Protein 1FT9 (pdb70)

Nearest PDB structures (foldseek):
  1ft9-assembly1_A  TM=1.005E+00  e=2.371E-43  Rhodospirillum rubrum
  4k8f-assembly2_D  TM=9.786E-01  e=1.065E-22  Rhodospirillum rubrum ATCC 11170
  2fmy-assembly2_D  TM=8.352E-01  e=1.315E-19  Carboxydothermus hydrogenoformans
  2hkx-assembly1_A  TM=5.919E-01  e=5.357E-17  Carboxydothermus hydrogenoformans
  2hkx-assembly1_B  TM=8.157E-01  e=9.994E-12  Carboxydothermus hydrogenoformans

Foldseek 3Di:
DDADDCVVQCVDPQNVCLLPPFAKDKAAAFDKPAAPVGPDKWKKAWQAFKKWKWDDDDVGTQTQDMHGHGAMDMRPPNIIIGTNHTIMMGTDHPVSNVVSCVSPVVSVVSVVNVVVSNVVSVVLVVLCVVCVPLLLLLLVVLLVQWDFDPPVVHTWIKDFAALVRSCVVSVHDSVNSVSSVVSCVVVVQKADDDGRIITGDPNPVSNVSD/DDADDVVVQCVDPQRVCLLVPFAKDKAAAQGWPEDLPPPDKWKKFWQAFKKWWWAADDHDIDTQDMHGHGAMDMRHPSTIIGTNHTTMMGIDHPVSNVVSCVSRVVCVVSVVNVVVSSVVSVVVVVVVVVLLVLLLLLLVLCVVAWDCDPVWIWFFAALCRSQVVSVHDSVSNVVSVVVCVVVPQWHDPDGRIITGDDSVVSVVSD

Structure (mmCIF, N/CA/C/O backbone):
data_1FT9
#
_entry.id   1FT9
#
_cell.length_a   92.253
_cell.length_b   92.253
_cell.length_c   143.723
_cell.angle_alpha   90.00
_cell.angle_beta   90.00
_cell.angle_gamma   90.00
#
_symmetry.space_group_name_H-M   'P 41 21 2'
#
loop_
_entity.id
_entity.type
_entity.pdbx_description
1 polymer 'CARBON MONOXIDE OXIDATION SYSTEM TRANSCRIPTION REGULATOR'
2 non-polymer 'PROTOPORPHYRIN IX CONTAINING FE'
3 water water
#
loop_
_atom_site.group_PDB
_atom_site.id
_atom_site.type_symbol
_atom_site.label_atom_id
_atom_site.label_alt_id
_atom_site.label_comp_id
_atom_site.label_asym_id
_atom_site.label_entity_id
_atom_site.label_seq_id
_atom_site.pdbx_PDB_ins_code
_atom_site.Cartn_x
_atom_site.Cartn_y
_atom_site.Cartn_z
_atom_site.occupancy
_atom_site.B_iso_or_equiv
_atom_site.auth_seq_id
_atom_site.auth_comp_id
_atom_site.auth_asym_id
_atom_site.auth_atom_id
_atom_site.pdbx_PDB_model_num
ATOM 1 N N . PRO A 1 2 ? 83.334 34.313 12.029 1.00 46.75 2 PRO A N 1
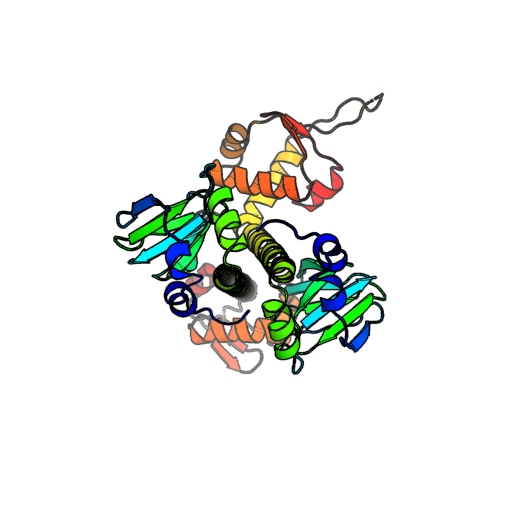ATOM 2 C CA . PRO A 1 2 ? 83.768 35.582 11.431 1.00 48.15 2 PRO A CA 1
ATOM 3 C C . PRO A 1 2 ? 83.029 35.833 10.123 1.00 49.39 2 PRO A C 1
ATOM 4 O O . PRO A 1 2 ? 82.595 34.892 9.460 1.00 45.80 2 PRO A O 1
ATOM 8 N N . PRO A 1 3 ? 82.884 37.108 9.731 1.00 51.81 3 PRO A N 1
ATOM 9 C CA . PRO A 1 3 ? 82.184 37.416 8.480 1.00 53.34 3 PRO A CA 1
ATOM 10 C C . PRO A 1 3 ? 83.121 37.047 7.346 1.00 55.93 3 PRO A C 1
ATOM 11 O O . PRO A 1 3 ? 84.291 36.745 7.588 1.00 55.48 3 PRO A O 1
ATOM 15 N N . ARG A 1 4 ? 82.625 37.039 6.114 1.00 59.31 4 ARG A N 1
ATOM 16 C CA . ARG A 1 4 ? 83.531 36.754 5.010 1.00 62.08 4 ARG A CA 1
ATOM 17 C C . ARG A 1 4 ? 84.105 38.109 4.653 1.00 59.99 4 ARG A C 1
ATOM 18 O O . ARG A 1 4 ? 83.520 39.147 4.983 1.00 61.92 4 ARG A O 1
ATOM 26 N N . PHE A 1 5 ? 85.258 38.117 4.009 1.00 54.72 5 PHE A N 1
ATOM 27 C CA . PHE A 1 5 ? 85.896 39.384 3.696 1.00 51.86 5 PHE A CA 1
ATOM 28 C C . PHE A 1 5 ? 85.931 39.674 2.209 1.00 50.10 5 PHE A C 1
ATOM 29 O O . PHE A 1 5 ? 86.250 38.799 1.405 1.00 50.52 5 PHE A O 1
ATOM 37 N N . ASN A 1 6 ? 85.593 40.907 1.852 1.00 49.73 6 ASN A N 1
ATOM 38 C CA . ASN A 1 6 ? 85.614 41.347 0.457 1.00 48.65 6 ASN A CA 1
ATOM 39 C C . ASN A 1 6 ? 86.758 42.345 0.387 1.00 45.70 6 ASN A C 1
ATOM 40 O O . ASN A 1 6 ? 86.586 43.525 0.698 1.00 42.61 6 ASN A O 1
ATOM 45 N N . ILE A 1 7 ? 87.928 41.863 -0.018 1.00 42.52 7 ILE A N 1
ATOM 46 C CA . ILE A 1 7 ? 89.117 42.708 -0.081 1.00 40.02 7 ILE A CA 1
ATOM 47 C C . ILE A 1 7 ? 89.051 43.956 -0.973 1.00 39.77 7 ILE A C 1
ATOM 48 O O . ILE A 1 7 ? 89.757 44.931 -0.711 1.00 41.75 7 ILE A O 1
ATOM 53 N N . ALA A 1 8 ? 88.215 43.953 -2.008 1.00 37.38 8 ALA A N 1
ATOM 54 C CA . ALA A 1 8 ? 88.134 45.133 -2.862 1.00 39.26 8 ALA A CA 1
ATOM 55 C C . ALA A 1 8 ? 87.725 46.338 -2.032 1.00 41.05 8 ALA A C 1
ATOM 56 O O . ALA A 1 8 ? 88.102 47.453 -2.356 1.00 43.88 8 ALA A O 1
ATOM 58 N N . ASN A 1 9 ? 86.958 46.118 -0.965 1.00 44.81 9 ASN A N 1
ATOM 59 C CA . ASN A 1 9 ? 86.519 47.215 -0.085 1.00 47.95 9 ASN A CA 1
ATOM 60 C C . ASN A 1 9 ? 87.705 47.994 0.440 1.00 48.86 9 ASN A C 1
ATOM 61 O O . ASN A 1 9 ? 87.661 49.217 0.536 1.00 49.88 9 ASN A O 1
ATOM 66 N N . VAL A 1 10 ? 88.761 47.279 0.806 1.00 46.07 10 VAL A N 1
ATOM 67 C CA . VAL A 1 10 ? 89.935 47.941 1.342 1.00 47.05 10 VAL A CA 1
ATOM 68 C C . VAL A 1 10 ? 90.842 48.481 0.237 1.00 46.03 10 VAL A C 1
ATOM 69 O O . VAL A 1 10 ? 91.365 49.582 0.354 1.00 45.44 10 VAL A O 1
ATOM 73 N N . LEU A 1 11 ? 91.026 47.712 -0.831 1.00 44.64 11 LEU A N 1
ATOM 74 C CA . LEU A 1 11 ? 91.889 48.145 -1.925 1.00 44.13 11 LEU A CA 1
ATOM 75 C C . LEU A 1 11 ? 91.353 49.386 -2.638 1.00 43.99 11 LEU A C 1
ATOM 76 O O . LEU A 1 11 ? 92.123 50.153 -3.195 1.00 46.00 11 LEU A O 1
ATOM 81 N N . LEU A 1 12 ? 90.039 49.585 -2.611 1.00 44.65 12 LEU A N 1
ATOM 82 C CA . LEU A 1 12 ? 89.424 50.736 -3.266 1.00 46.79 12 LEU A CA 1
ATOM 83 C C . LEU A 1 12 ? 89.321 51.924 -2.323 1.00 50.63 12 LEU A C 1
ATOM 84 O O . LEU A 1 12 ? 89.002 53.042 -2.750 1.00 52.67 12 LEU A O 1
ATOM 89 N N . SER A 1 13 ? 89.572 51.677 -1.038 1.00 51.68 13 SER A N 1
ATOM 90 C CA . SER A 1 13 ? 89.506 52.736 -0.039 1.00 51.87 13 SER A CA 1
ATOM 91 C C . SER A 1 13 ? 90.811 53.501 -0.071 1.00 52.75 13 SER A C 1
ATOM 92 O O . SER A 1 13 ? 91.878 52.925 -0.321 1.00 54.35 13 SER A O 1
ATOM 95 N N . PRO A 1 14 ? 90.749 54.818 0.168 1.00 53.71 14 PRO A N 1
ATOM 96 C CA . PRO A 1 14 ? 91.955 55.653 0.168 1.00 55.16 14 PRO A CA 1
ATOM 97 C C . PRO A 1 14 ? 93.018 55.097 1.133 1.00 57.03 14 PRO A C 1
ATOM 98 O O . PRO A 1 14 ? 94.216 55.133 0.841 1.00 53.30 14 PRO A O 1
ATOM 102 N N . ASP A 1 15 ? 92.556 54.568 2.269 1.00 58.85 15 ASP A N 1
ATOM 103 C CA . ASP A 1 15 ? 93.432 53.990 3.294 1.00 61.44 15 ASP A CA 1
ATOM 104 C C . ASP A 1 15 ? 94.100 52.661 2.905 1.00 60.13 15 ASP A C 1
ATOM 105 O O . ASP A 1 15 ? 95.289 52.464 3.164 1.00 58.61 15 ASP A O 1
ATOM 110 N N . GLY A 1 16 ? 93.336 51.753 2.295 1.00 57.33 16 GLY A N 1
ATOM 111 C CA . GLY A 1 16 ? 93.888 50.455 1.931 1.00 54.27 16 GLY A CA 1
ATOM 112 C C . GLY A 1 16 ? 94.536 50.364 0.565 1.00 52.82 16 GLY A C 1
ATOM 113 O O . GLY A 1 16 ? 95.334 49.466 0.303 1.00 51.23 16 GLY A O 1
ATOM 114 N N . GLU A 1 17 ? 94.176 51.304 -0.298 1.00 51.70 17 GLU A N 1
ATOM 115 C CA . GLU A 1 17 ? 94.668 51.404 -1.664 1.00 51.78 17 GLU A CA 1
ATOM 116 C C . GLU A 1 17 ? 96.129 50.998 -1.920 1.00 51.07 17 GLU A C 1
ATOM 117 O O . GLU A 1 17 ? 96.432 50.340 -2.919 1.00 50.90 17 GLU A O 1
ATOM 123 N N . THR A 1 18 ? 97.033 51.379 -1.027 1.00 48.46 18 THR A N 1
ATOM 124 C CA . THR A 1 18 ? 98.444 51.056 -1.216 1.00 51.10 18 THR A CA 1
ATOM 125 C C . THR A 1 18 ? 98.928 49.890 -0.384 1.00 51.03 18 THR A C 1
ATOM 126 O O . THR A 1 18 ? 100.108 49.533 -0.450 1.00 54.80 18 THR A O 1
ATOM 130 N N . PHE A 1 19 ? 98.034 49.292 0.392 1.00 48.65 19 PHE A N 1
ATOM 131 C CA . PHE A 1 19 ? 98.424 48.197 1.258 1.00 46.86 19 PHE A CA 1
ATOM 132 C C . PHE A 1 19 ? 99.563 47.319 0.723 1.00 49.51 19 PHE A C 1
ATOM 133 O O . PHE A 1 19 ? 100.583 47.144 1.397 1.00 50.45 19 PHE A O 1
ATOM 141 N N . PHE A 1 20 ? 99.401 46.778 -0.482 1.00 48.57 20 PHE A N 1
ATOM 142 C CA . PHE A 1 20 ? 100.412 45.887 -1.049 1.00 50.49 20 PHE A CA 1
ATOM 143 C C . PHE A 1 20 ? 101.599 46.527 -1.765 1.00 53.52 20 PHE A C 1
ATOM 144 O O . PHE A 1 20 ? 102.470 45.818 -2.283 1.00 51.39 20 PHE A O 1
ATOM 152 N N . ARG A 1 21 ? 101.650 47.855 -1.787 1.00 56.55 21 ARG A N 1
ATOM 153 C CA . ARG A 1 21 ? 102.764 48.535 -2.435 1.00 60.98 21 ARG A CA 1
ATOM 154 C C . ARG A 1 21 ? 104.047 47.986 -1.848 1.00 61.71 21 ARG A C 1
ATOM 155 O O . ARG A 1 21 ? 104.217 47.962 -0.628 1.00 61.94 21 ARG A O 1
ATOM 163 N N . GLY A 1 22 ? 104.938 47.523 -2.716 1.00 63.48 22 GLY A N 1
ATOM 164 C CA . GLY A 1 22 ? 106.200 46.987 -2.247 1.00 64.32 22 GLY A CA 1
ATOM 165 C C . GLY A 1 22 ? 106.244 45.479 -2.114 1.00 66.84 22 GLY A C 1
ATOM 166 O O . GLY A 1 22 ? 107.330 44.902 -2.030 1.00 68.85 22 GLY A O 1
ATOM 167 N N . PHE A 1 23 ? 105.088 44.826 -2.078 1.00 66.18 23 PHE A N 1
ATOM 168 C CA . PHE A 1 23 ? 105.081 43.371 -1.963 1.00 67.52 23 PHE A CA 1
ATOM 169 C C . PHE A 1 23 ? 105.713 42.752 -3.211 1.00 69.93 23 PHE A C 1
ATOM 170 O O . PHE A 1 23 ? 105.480 43.213 -4.329 1.00 70.57 23 PHE A O 1
ATOM 178 N N . ARG A 1 24 ? 106.528 41.719 -3.023 1.00 72.72 24 ARG A N 1
ATOM 179 C CA . ARG A 1 24 ? 107.148 41.061 -4.164 1.00 75.71 24 ARG A CA 1
ATOM 180 C C . ARG A 1 24 ? 106.043 40.268 -4.829 1.00 76.79 24 ARG A C 1
ATOM 181 O O . ARG A 1 24 ? 104.990 40.055 -4.239 1.00 77.50 24 ARG A O 1
ATOM 189 N N . SER A 1 25 ? 106.278 39.832 -6.057 1.00 77.73 25 SER A N 1
ATOM 190 C CA . SER A 1 25 ? 105.295 39.039 -6.772 1.00 78.82 25 SER A CA 1
ATOM 191 C C . SER A 1 25 ? 105.914 37.663 -7.011 1.00 80.04 25 SER A C 1
ATOM 192 O O . SER A 1 25 ? 107.135 37.539 -7.091 1.00 81.55 25 SER A O 1
ATOM 195 N N . LYS A 1 26 ? 105.085 36.628 -7.102 1.00 80.32 26 LYS A N 1
ATOM 196 C CA . LYS A 1 26 ? 105.590 35.274 -7.317 1.00 81.29 26 LYS A CA 1
ATOM 197 C C . LYS A 1 26 ? 104.578 34.434 -8.075 1.00 81.75 26 LYS A C 1
ATOM 198 O O . LYS A 1 26 ? 103.371 34.639 -7.958 1.00 82.52 26 LYS A O 1
ATOM 204 N N . ILE A 1 27 ? 105.078 33.483 -8.853 1.00 81.76 27 ILE A N 1
ATOM 205 C CA . ILE A 1 27 ? 104.216 32.624 -9.647 1.00 81.12 27 ILE A CA 1
ATOM 206 C C . ILE A 1 27 ? 104.453 31.154 -9.334 1.00 81.18 27 ILE A C 1
ATOM 207 O O . ILE A 1 27 ? 105.591 30.719 -9.184 1.00 82.36 27 ILE A O 1
ATOM 212 N N . HIS A 1 28 ? 103.370 30.394 -9.229 1.00 81.33 28 HIS A N 1
ATOM 213 C CA . HIS A 1 28 ? 103.462 28.970 -8.938 1.00 83.38 28 HIS A CA 1
ATOM 214 C C . HIS A 1 28 ? 102.823 28.144 -10.056 1.00 85.29 28 HIS A C 1
ATOM 215 O O . HIS A 1 28 ? 101.627 28.282 -10.350 1.00 84.94 28 HIS A O 1
ATOM 222 N N . ALA A 1 29 ? 103.633 27.289 -10.677 1.00 86.46 29 ALA A N 1
ATOM 223 C CA . ALA A 1 29 ? 103.171 26.430 -11.760 1.00 86.31 29 ALA A CA 1
ATOM 224 C C . ALA A 1 29 ? 102.147 25.441 -11.228 1.00 85.95 29 ALA A C 1
ATOM 225 O O . ALA A 1 29 ? 102.116 25.149 -10.034 1.00 84.97 29 ALA A O 1
ATOM 227 N N . LYS A 1 30 ? 101.311 24.925 -12.120 1.00 85.51 30 LYS A N 1
ATOM 228 C CA . LYS A 1 30 ? 100.287 23.966 -11.731 1.00 85.99 30 LYS A CA 1
ATOM 229 C C . LYS A 1 30 ? 100.899 22.727 -11.066 1.00 87.10 30 LYS A C 1
ATOM 230 O O . LYS A 1 30 ? 102.008 22.305 -11.406 1.00 88.12 30 LYS A O 1
ATOM 236 N N . GLY A 1 31 ? 100.178 22.160 -10.104 1.00 87.24 31 GLY A N 1
ATOM 237 C CA . GLY A 1 31 ? 100.651 20.971 -9.416 1.00 86.85 31 GLY A CA 1
ATOM 238 C C . GLY A 1 31 ? 101.830 21.144 -8.475 1.00 87.50 31 GLY A C 1
ATOM 239 O O . GLY A 1 31 ? 102.239 20.181 -7.824 1.00 87.31 31 GLY A O 1
ATOM 240 N N . SER A 1 32 ? 102.376 22.355 -8.388 1.00 87.73 32 SER A N 1
ATOM 241 C CA . SER A 1 32 ? 103.522 22.615 -7.515 1.00 88.64 32 SER A CA 1
ATOM 242 C C . SER A 1 32 ? 103.112 22.897 -6.077 1.00 89.37 32 SER A C 1
ATOM 243 O O . SER A 1 32 ? 102.112 23.570 -5.830 1.00 89.74 32 SER A O 1
ATOM 246 N N . LEU A 1 33 ? 103.892 22.379 -5.131 1.00 90.48 33 LEU A N 1
ATOM 247 C CA . LEU A 1 33 ? 103.609 22.581 -3.715 1.00 91.05 33 LEU A CA 1
ATOM 248 C C . LEU A 1 33 ? 104.072 23.964 -3.289 1.00 90.98 33 LEU A C 1
ATOM 249 O O . LEU A 1 33 ? 105.262 24.274 -3.355 1.00 91.35 33 LEU A O 1
ATOM 254 N N . VAL A 1 34 ? 103.125 24.793 -2.859 1.00 89.50 34 VAL A N 1
ATOM 255 C CA . VAL A 1 34 ? 103.434 26.146 -2.417 1.00 88.21 34 VAL A CA 1
ATOM 256 C C . VAL A 1 34 ? 104.156 26.108 -1.077 1.00 88.40 34 VAL A C 1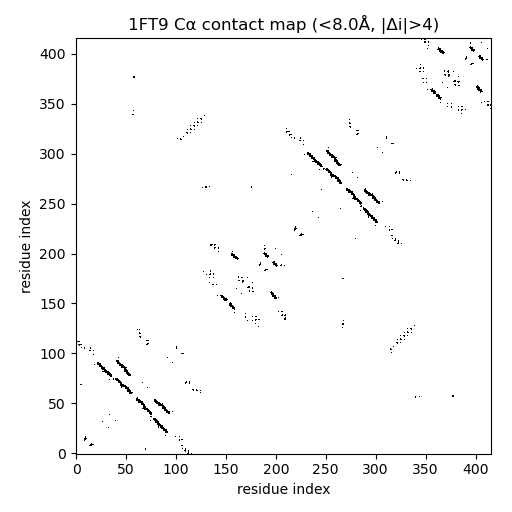
ATOM 257 O O . VAL A 1 34 ? 105.016 26.946 -0.798 1.00 87.09 34 VAL A O 1
ATOM 261 N N . CYS A 1 35 ? 103.797 25.130 -0.254 1.00 88.52 35 CYS A N 1
ATOM 262 C CA . CYS A 1 35 ? 104.415 24.956 1.050 1.00 91.96 35 CYS A CA 1
ATOM 263 C C . CYS A 1 35 ? 103.899 23.684 1.703 1.00 96.02 35 CYS A C 1
ATOM 264 O O . CYS A 1 35 ? 102.806 23.211 1.390 1.00 94.63 35 CYS A O 1
ATOM 267 N N . THR A 1 36 ? 104.703 23.129 2.606 1.00 102.22 36 THR A N 1
ATOM 268 C CA . THR A 1 36 ? 104.345 21.910 3.330 1.00 107.50 36 THR A CA 1
ATOM 269 C C . THR A 1 36 ? 104.999 21.907 4.717 1.00 110.47 36 THR A C 1
ATOM 270 O O . THR A 1 36 ? 105.768 22.813 5.051 1.00 111.17 36 THR A O 1
ATOM 274 N N . GLY A 1 37 ? 104.686 20.895 5.524 1.00 113.21 37 GLY A N 1
ATOM 275 C CA . GLY A 1 37 ? 105.273 20.801 6.851 1.00 115.40 37 GLY A CA 1
ATOM 276 C C . GLY A 1 37 ? 106.789 20.800 6.760 1.00 117.32 37 GLY A C 1
ATOM 277 O O . GLY A 1 37 ? 107.347 20.848 5.660 1.00 117.93 37 GLY A O 1
ATOM 278 N N . GLU A 1 38 ? 107.465 20.736 7.905 1.00 118.48 38 GLU A N 1
ATOM 279 C CA . GLU A 1 38 ? 108.929 20.751 7.927 1.00 119.12 38 GLU A CA 1
ATOM 280 C C . GLU A 1 38 ? 109.396 21.933 7.082 1.00 119.68 38 GLU A C 1
ATOM 281 O O . GLU A 1 38 ? 110.573 22.041 6.726 1.00 119.66 38 GLU A O 1
ATOM 287 N N . GLY A 1 39 ? 108.453 22.814 6.761 1.00 119.78 39 GLY A N 1
ATOM 288 C CA . GLY A 1 39 ? 108.757 23.974 5.953 1.00 120.03 39 GLY A CA 1
ATOM 289 C C . GLY A 1 39 ? 109.776 24.882 6.602 1.00 120.23 39 GLY A C 1
ATOM 290 O O . GLY A 1 39 ? 109.600 25.336 7.736 1.00 119.98 39 GLY A O 1
ATOM 291 N N . ASP A 1 40 ? 110.859 25.136 5.880 1.00 120.01 40 ASP A N 1
ATOM 292 C CA . ASP A 1 40 ? 111.912 26.007 6.373 1.00 119.38 40 ASP A CA 1
ATOM 293 C C . ASP A 1 40 ? 111.618 27.443 5.935 1.00 117.45 40 ASP A C 1
ATOM 294 O O . ASP A 1 40 ? 112.363 28.372 6.261 1.00 118.50 40 ASP A O 1
ATOM 299 N N . GLU A 1 41 ? 110.518 27.614 5.205 1.00 113.54 41 GLU A N 1
ATOM 300 C CA . GLU A 1 41 ? 110.108 28.926 4.713 1.00 109.06 41 GLU A CA 1
ATOM 301 C C . GLU A 1 41 ? 109.049 29.522 5.630 1.00 104.21 41 GLU A C 1
ATOM 302 O O . GLU A 1 41 ? 108.539 28.848 6.526 1.00 105.57 41 GLU A O 1
ATOM 308 N N . ASN A 1 42 ? 108.716 30.787 5.399 1.00 96.73 42 ASN A N 1
ATOM 309 C CA . ASN A 1 42 ? 107.696 31.462 6.192 1.00 89.59 42 ASN A CA 1
ATOM 310 C C . ASN A 1 42 ? 107.401 32.854 5.653 1.00 84.27 42 ASN A C 1
ATOM 311 O O . ASN A 1 42 ? 108.227 33.456 4.964 1.00 84.05 42 ASN A O 1
ATOM 316 N N . GLY A 1 43 ? 106.213 33.354 5.968 1.00 77.12 43 GLY A N 1
ATOM 317 C CA . GLY A 1 43 ? 105.813 34.665 5.498 1.00 70.78 43 GLY A CA 1
ATOM 318 C C . GLY A 1 43 ? 104.324 34.703 5.214 1.00 66.40 43 GLY A C 1
ATOM 319 O O . GLY A 1 43 ? 103.586 33.787 5.578 1.00 64.67 43 GLY A O 1
ATOM 320 N N . VAL A 1 44 ? 103.882 35.759 4.547 1.00 61.54 44 VAL A N 1
ATOM 321 C CA . VAL A 1 44 ? 102.475 35.914 4.233 1.00 58.34 44 VAL A CA 1
ATOM 322 C C . VAL A 1 44 ? 102.273 36.248 2.761 1.00 56.02 44 VAL A C 1
ATOM 323 O O . VAL A 1 44 ? 103.111 36.895 2.142 1.00 57.35 44 VAL A O 1
ATOM 327 N N . PHE A 1 45 ? 101.167 35.793 2.189 1.00 54.15 45 PHE A N 1
ATOM 328 C CA . PHE A 1 45 ? 100.906 36.087 0.788 1.00 53.96 45 PHE A CA 1
ATOM 329 C C . PHE A 1 45 ? 99.431 36.268 0.492 1.00 55.04 45 PHE A C 1
ATOM 330 O O . PHE A 1 45 ? 98.563 35.908 1.293 1.00 57.01 45 PHE A O 1
ATOM 338 N N . VAL A 1 46 ? 99.158 36.837 -0.671 1.00 52.19 46 VAL A N 1
ATOM 339 C CA . VAL A 1 46 ? 97.794 37.063 -1.108 1.00 51.75 46 VAL A CA 1
ATOM 340 C C . VAL A 1 46 ? 97.685 36.604 -2.550 1.00 51.28 46 VAL A C 1
ATOM 341 O O . VAL A 1 46 ? 98.503 36.971 -3.397 1.00 51.95 46 VAL A O 1
ATOM 345 N N . VAL A 1 47 ? 96.683 35.782 -2.823 1.00 48.58 47 VAL A N 1
ATOM 346 C CA . VAL A 1 47 ? 96.480 35.285 -4.170 1.00 46.77 47 VAL A CA 1
ATOM 347 C C . VAL A 1 47 ? 95.983 36.392 -5.095 1.00 45.28 47 VAL A C 1
ATOM 348 O O . VAL A 1 47 ? 95.027 37.096 -4.771 1.00 43.63 47 VAL A O 1
ATOM 352 N N . VAL A 1 48 ? 96.647 36.544 -6.238 1.00 44.80 48 VAL A N 1
ATOM 353 C CA . VAL A 1 48 ? 96.267 37.542 -7.222 1.00 46.49 48 VAL A CA 1
ATOM 354 C C . VAL A 1 48 ? 95.222 36.902 -8.129 1.00 49.69 48 VAL A C 1
ATOM 355 O O . VAL A 1 48 ? 94.110 37.411 -8.294 1.00 47.79 48 VAL A O 1
ATOM 359 N N . ASP A 1 49 ? 95.589 35.777 -8.721 1.00 52.92 49 ASP A N 1
ATOM 360 C CA . ASP A 1 49 ? 94.669 35.024 -9.554 1.00 56.37 49 ASP A CA 1
ATOM 361 C C . ASP A 1 49 ? 95.166 33.593 -9.484 1.00 57.64 49 ASP A C 1
ATOM 362 O O . ASP A 1 49 ? 96.313 33.347 -9.097 1.00 56.35 49 ASP A O 1
ATOM 367 N N . GLY A 1 50 ? 94.303 32.647 -9.834 1.00 58.98 50 GLY A N 1
ATOM 368 C CA . GLY A 1 50 ? 94.700 31.257 -9.774 1.00 55.97 50 GLY A CA 1
ATOM 369 C C . GLY A 1 50 ? 93.885 30.547 -8.716 1.00 55.78 50 GLY A C 1
ATOM 370 O O . GLY A 1 50 ? 92.786 30.985 -8.370 1.00 59.16 50 GLY A O 1
ATOM 371 N N . ARG A 1 51 ? 94.429 29.463 -8.181 1.00 53.14 51 ARG A N 1
ATOM 372 C CA . ARG A 1 51 ? 93.730 28.673 -7.185 1.00 52.45 51 ARG A CA 1
ATOM 373 C C . ARG A 1 51 ? 94.712 27.763 -6.466 1.00 53.12 51 ARG A C 1
ATOM 374 O O . ARG A 1 51 ? 95.562 27.140 -7.092 1.00 52.95 51 ARG A O 1
ATOM 382 N N . LEU A 1 52 ? 94.607 27.709 -5.145 1.00 55.10 52 LEU A N 1
ATOM 383 C CA . LEU A 1 52 ? 95.484 26.857 -4.356 1.00 57.24 52 LEU A CA 1
ATOM 384 C C . LEU A 1 52 ? 94.605 26.016 -3.448 1.00 58.11 52 LEU A C 1
ATOM 385 O O . LEU A 1 52 ? 93.534 26.457 -3.018 1.00 55.32 52 LEU A O 1
ATOM 390 N N . ARG A 1 53 ? 95.055 24.803 -3.165 1.00 60.43 53 ARG A N 1
ATOM 391 C CA . ARG A 1 53 ? 94.307 23.921 -2.290 1.00 65.85 53 ARG A CA 1
ATOM 392 C C . ARG A 1 53 ? 95.063 23.800 -0.976 1.00 67.58 53 ARG A C 1
ATOM 393 O O . ARG A 1 53 ? 96.291 23.674 -0.967 1.00 68.12 53 ARG A O 1
ATOM 401 N N . VAL A 1 54 ? 94.331 23.868 0.129 1.00 67.78 54 VAL A N 1
ATOM 402 C CA . VAL A 1 54 ? 94.933 23.745 1.447 1.00 71.93 54 VAL A CA 1
ATOM 403 C C . VAL A 1 54 ? 94.443 22.425 2.018 1.00 74.95 54 VAL A C 1
ATOM 404 O O . VAL A 1 54 ? 93.237 22.153 2.025 1.00 75.19 54 VAL A O 1
ATOM 408 N N . TYR A 1 55 ? 95.364 21.598 2.501 1.00 78.17 55 TYR A N 1
ATOM 409 C CA . TYR A 1 55 ? 94.944 20.318 3.039 1.00 83.44 55 TYR A CA 1
ATOM 410 C C . TYR A 1 55 ? 95.923 19.647 3.988 1.00 86.10 55 TYR A C 1
ATOM 411 O O . TYR A 1 55 ? 96.982 20.185 4.334 1.00 83.80 55 TYR A O 1
ATOM 420 N N . LEU A 1 56 ? 95.517 18.453 4.401 1.00 90.42 56 LEU A N 1
ATOM 421 C CA . LEU A 1 56 ? 96.266 17.584 5.291 1.00 94.11 56 LEU A CA 1
ATOM 422 C C . LEU A 1 56 ? 96.048 16.200 4.683 1.00 97.57 56 LEU A C 1
ATOM 423 O O . LEU A 1 56 ? 95.125 16.012 3.886 1.00 98.17 56 LEU A O 1
ATOM 428 N N . VAL A 1 57 ? 96.888 15.233 5.035 1.00 100.86 57 VAL A N 1
ATOM 429 C CA . VAL A 1 57 ? 96.724 13.891 4.493 1.00 102.60 57 VAL A CA 1
ATOM 430 C C . VAL A 1 57 ? 96.836 12.843 5.589 1.00 104.72 57 VAL A C 1
ATOM 431 O O . VAL A 1 57 ? 97.463 13.078 6.620 1.00 104.76 57 VAL A O 1
ATOM 435 N N . GLY A 1 58 ? 96.212 11.691 5.360 1.00 107.81 58 GLY A N 1
ATOM 436 C CA . GLY A 1 58 ? 96.251 10.614 6.330 1.00 111.40 58 GLY A CA 1
ATOM 437 C C . GLY A 1 58 ? 95.133 9.609 6.130 1.00 114.29 58 GLY A C 1
ATOM 438 O O . GLY A 1 58 ? 94.041 9.966 5.685 1.00 114.13 58 GLY A O 1
ATOM 439 N N . GLU A 1 59 ? 95.409 8.348 6.459 1.00 117.35 59 GLU A N 1
ATOM 440 C CA . GLU A 1 59 ? 94.428 7.270 6.328 1.00 120.65 59 GLU A CA 1
ATOM 441 C C . GLU A 1 59 ? 94.180 6.897 4.865 1.00 121.61 59 GLU A C 1
ATOM 442 O O . GLU A 1 59 ? 93.040 6.622 4.478 1.00 121.17 59 GLU A O 1
ATOM 448 N N . GLU A 1 60 ? 95.243 6.890 4.059 1.00 122.65 60 GLU A N 1
ATOM 449 C CA . GLU A 1 60 ? 95.130 6.555 2.637 1.00 123.77 60 GLU A CA 1
ATOM 450 C C . GLU A 1 60 ? 94.313 7.622 1.895 1.00 122.74 60 GLU A C 1
ATOM 451 O O . GLU A 1 60 ? 94.200 7.600 0.668 1.00 124.08 60 GLU A O 1
ATOM 457 N N . ARG A 1 61 ? 93.769 8.570 2.650 1.00 120.73 61 ARG A N 1
ATOM 458 C CA . ARG A 1 61 ? 92.939 9.629 2.090 1.00 118.07 61 ARG A CA 1
ATOM 459 C C . ARG A 1 61 ? 93.469 11.038 2.349 1.00 115.49 61 ARG A C 1
ATOM 460 O O . ARG A 1 61 ? 94.075 11.305 3.386 1.00 115.31 61 ARG A O 1
ATOM 468 N N . GLU A 1 62 ? 93.241 11.935 1.393 1.00 112.15 62 GLU A N 1
ATOM 469 C CA . GLU A 1 62 ? 93.665 13.323 1.533 1.00 108.72 62 GLU A CA 1
ATOM 470 C C . GLU A 1 62 ? 92.450 14.167 1.902 1.00 105.71 62 GLU A C 1
ATOM 471 O O . GLU A 1 62 ? 91.410 14.101 1.241 1.00 104.89 62 GLU A O 1
ATOM 477 N N . ILE A 1 63 ? 92.581 14.950 2.968 1.00 102.39 63 ILE A N 1
ATOM 478 C CA . ILE A 1 63 ? 91.493 15.807 3.419 1.00 97.52 63 ILE A CA 1
ATOM 479 C C . ILE A 1 63 ? 91.669 17.228 2.911 1.00 94.21 63 ILE A C 1
ATOM 480 O O . ILE A 1 63 ? 92.524 17.978 3.393 1.00 92.92 63 ILE A O 1
ATOM 485 N N . SER A 1 64 ? 90.860 17.581 1.918 1.00 90.12 64 SER A N 1
ATOM 486 C CA . SER A 1 64 ? 90.895 18.915 1.335 1.00 85.54 64 SER A CA 1
ATOM 487 C C . SER A 1 64 ? 90.159 19.834 2.301 1.00 81.76 64 SER A C 1
ATOM 488 O O . SER A 1 64 ? 88.966 19.651 2.556 1.00 83.04 64 SER A O 1
ATOM 491 N N . LEU A 1 65 ? 90.868 20.816 2.846 1.00 74.65 65 LEU A N 1
ATOM 492 C CA . LEU A 1 65 ? 90.251 21.730 3.792 1.00 66.43 65 LEU A CA 1
ATOM 493 C C . LEU A 1 65 ? 89.482 22.831 3.083 1.00 61.95 65 LEU A C 1
ATOM 494 O O . LEU A 1 65 ? 88.273 22.966 3.270 1.00 60.18 65 LEU A O 1
ATOM 499 N N . PHE A 1 66 ? 90.182 23.615 2.268 1.00 58.44 66 PHE A N 1
ATOM 500 C CA . PHE A 1 66 ? 89.554 24.704 1.521 1.00 54.22 66 PHE A CA 1
ATOM 501 C C . PHE A 1 66 ? 90.475 25.157 0.405 1.00 52.55 66 PHE A C 1
ATOM 502 O O . PHE A 1 66 ? 91.568 24.617 0.231 1.00 51.60 66 PHE A O 1
ATOM 510 N N . TYR A 1 67 ? 90.028 26.149 -0.355 1.00 53.96 67 TYR A N 1
ATOM 511 C CA . TYR A 1 67 ? 90.831 26.667 -1.453 1.00 54.27 67 TYR A CA 1
ATOM 512 C C . TYR A 1 67 ? 91.117 28.150 -1.275 1.00 53.75 67 TYR A C 1
ATOM 513 O O . TYR A 1 67 ? 90.438 28.845 -0.517 1.00 53.06 67 TYR A O 1
ATOM 522 N N . LEU A 1 68 ? 92.139 28.616 -1.980 1.00 51.52 68 LEU A N 1
ATOM 523 C CA . LEU A 1 68 ? 92.568 29.998 -1.924 1.00 47.94 68 LEU A CA 1
ATOM 524 C C . LEU A 1 68 ? 92.499 30.589 -3.333 1.00 49.75 68 LEU A C 1
ATOM 525 O O . LEU A 1 68 ? 93.182 30.128 -4.247 1.00 50.45 68 LEU A O 1
ATOM 530 N N . THR A 1 69 ? 91.654 31.591 -3.525 1.00 48.48 69 THR A N 1
ATOM 531 C CA . THR A 1 69 ? 91.565 32.228 -4.831 1.00 48.38 69 THR A CA 1
ATOM 532 C C . THR A 1 69 ? 91.744 33.749 -4.711 1.00 49.56 69 THR A C 1
ATOM 533 O O . THR A 1 69 ? 91.868 34.286 -3.609 1.00 48.95 69 THR A O 1
ATOM 537 N N . SER A 1 70 ? 91.773 34.430 -5.850 1.00 48.87 70 SER A N 1
ATOM 538 C CA . SER A 1 70 ? 91.960 35.871 -5.897 1.00 50.22 70 SER A CA 1
ATOM 539 C C . SER A 1 70 ? 91.424 36.581 -4.653 1.00 49.29 70 SER A C 1
ATOM 540 O O . SER A 1 70 ? 90.250 36.457 -4.325 1.00 48.64 70 SER A O 1
ATOM 543 N N . GLY A 1 71 ? 92.294 37.311 -3.959 1.00 45.87 71 GLY A N 1
ATOM 544 C CA . GLY A 1 71 ? 91.869 38.043 -2.782 1.00 44.88 71 GLY A CA 1
ATOM 545 C C . GLY A 1 71 ? 92.132 37.382 -1.442 1.00 46.94 71 GLY A C 1
ATOM 546 O O . GLY A 1 71 ? 92.215 38.057 -0.419 1.00 49.71 71 GLY A O 1
ATOM 547 N N . ASP A 1 72 ? 92.251 36.062 -1.433 1.00 46.98 72 ASP A N 1
ATOM 548 C CA . ASP A 1 72 ? 92.498 35.336 -0.190 1.00 47.21 72 ASP A CA 1
ATOM 549 C C . ASP A 1 72 ? 93.941 35.523 0.299 1.00 47.69 72 ASP A C 1
ATOM 550 O O . ASP A 1 72 ? 94.873 35.631 -0.504 1.00 47.49 72 ASP A O 1
ATOM 555 N N . MET A 1 73 ? 94.112 35.566 1.619 1.00 47.15 73 MET A N 1
ATOM 556 C CA . MET A 1 73 ? 95.428 35.715 2.231 1.00 48.31 73 MET A CA 1
ATOM 557 C C . MET A 1 73 ? 95.695 34.449 3.032 1.00 46.46 73 MET A C 1
ATOM 558 O O . MET A 1 73 ? 94.761 33.821 3.529 1.00 44.38 73 MET A O 1
ATOM 563 N N . PHE A 1 74 ? 96.967 34.077 3.139 1.00 45.95 74 PHE A N 1
ATOM 564 C CA . PHE A 1 74 ? 97.383 32.906 3.904 1.00 47.08 74 PHE A CA 1
ATOM 565 C C . PHE A 1 74 ? 98.875 33.043 4.213 1.00 51.53 74 PHE A C 1
ATOM 566 O O . PHE A 1 74 ? 99.581 33.872 3.614 1.00 54.32 74 PHE A O 1
ATOM 574 N N . CYS A 1 75 ? 99.348 32.222 5.143 1.00 50.55 75 CYS A N 1
ATOM 575 C CA . CYS A 1 75 ? 100.740 32.255 5.554 1.00 53.78 75 CYS A CA 1
ATOM 576 C C . CYS A 1 75 ? 101.484 30.996 5.102 1.00 58.07 75 CYS A C 1
ATOM 577 O O . CYS A 1 75 ? 100.901 30.090 4.498 1.00 56.73 75 CYS A O 1
ATOM 580 N N . MET A 1 76 ? 102.773 30.947 5.433 1.00 61.76 76 MET A N 1
ATOM 581 C CA . MET A 1 76 ? 103.639 29.823 5.087 1.00 63.61 76 MET A CA 1
ATOM 582 C C . MET A 1 76 ? 103.949 28.962 6.305 1.00 63.89 76 MET A C 1
ATOM 583 O O . MET A 1 76 ? 104.834 28.113 6.242 1.00 65.02 76 MET A O 1
ATOM 588 N N . HIS A 1 77 ? 103.224 29.168 7.406 1.00 62.37 77 HIS A N 1
ATOM 589 C CA . HIS A 1 77 ? 103.500 28.419 8.635 1.00 60.87 77 HIS A CA 1
ATOM 590 C C . HIS A 1 77 ? 102.306 27.768 9.316 1.00 61.30 77 HIS A C 1
ATOM 591 O O . HIS A 1 77 ? 102.378 27.453 10.501 1.00 62.44 77 HIS A O 1
ATOM 598 N N . SER A 1 78 ? 101.219 27.556 8.587 1.00 61.90 78 SER A N 1
ATOM 599 C CA . SER A 1 78 ? 100.027 26.965 9.184 1.00 64.23 78 SER A CA 1
ATOM 600 C C . SER A 1 78 ? 100.118 25.472 9.494 1.00 66.62 78 SER A C 1
ATOM 601 O O . SER A 1 78 ? 99.239 24.925 10.162 1.00 68.80 78 SER A O 1
ATOM 604 N N . GLY A 1 79 ? 101.167 24.808 9.019 1.00 68.26 79 GLY A N 1
ATOM 605 C CA . GLY A 1 79 ? 101.275 23.377 9.245 1.00 68.52 79 GLY A CA 1
ATOM 606 C C . GLY A 1 79 ? 100.377 22.666 8.238 1.00 71.25 79 GLY A C 1
ATOM 607 O O . GLY A 1 79 ? 100.176 21.447 8.287 1.00 70.67 79 GLY A O 1
ATOM 608 N N . CYS A 1 80 ? 99.818 23.449 7.321 1.00 71.09 80 CYS A N 1
ATOM 609 C CA . CYS A 1 80 ? 98.953 22.917 6.283 1.00 70.68 80 CYS A CA 1
ATOM 610 C C . CYS A 1 80 ? 99.725 22.810 4.976 1.00 72.83 80 CYS A C 1
ATOM 611 O O . CYS A 1 80 ? 100.757 23.460 4.788 1.00 73.20 80 CYS A O 1
ATOM 614 N N . LEU A 1 81 ? 99.222 21.979 4.073 1.00 74.34 81 LEU A N 1
ATOM 615 C CA . LEU A 1 81 ? 99.853 21.808 2.778 1.00 73.86 81 LEU A CA 1
ATOM 616 C C . LEU A 1 81 ? 99.117 22.740 1.825 1.00 73.86 81 LEU A C 1
ATOM 617 O O . LEU A 1 81 ? 97.908 22.947 1.959 1.00 72.66 81 LEU A O 1
ATOM 622 N N . VAL A 1 82 ? 99.853 23.318 0.882 1.00 72.67 82 VAL A N 1
ATOM 623 C CA . VAL A 1 82 ? 99.281 24.237 -0.090 1.00 70.93 82 VAL A CA 1
ATOM 624 C C . VAL A 1 82 ? 99.848 23.924 -1.468 1.00 74.15 82 VAL A C 1
ATOM 625 O O . VAL A 1 82 ? 101.065 23.924 -1.669 1.00 72.95 82 VAL A O 1
ATOM 629 N N . GLU A 1 83 ? 98.964 23.655 -2.420 1.00 75.25 83 GLU A N 1
ATOM 630 C CA . GLU A 1 83 ? 99.396 23.333 -3.769 1.00 76.81 83 GLU A CA 1
ATOM 631 C C . GLU A 1 83 ? 98.583 24.124 -4.768 1.00 75.23 83 GLU A C 1
ATOM 632 O O . GLU A 1 83 ? 97.423 24.448 -4.523 1.00 75.59 83 GLU A O 1
ATOM 638 N N . ALA A 1 84 ? 99.201 24.437 -5.896 1.00 73.28 84 ALA A N 1
ATOM 639 C CA . ALA A 1 84 ? 98.518 25.185 -6.927 1.00 73.01 84 ALA A CA 1
ATOM 640 C C . ALA A 1 84 ? 97.809 24.212 -7.863 1.00 74.13 84 ALA A C 1
ATOM 641 O O . ALA A 1 84 ? 98.427 23.300 -8.408 1.00 73.88 84 ALA A O 1
ATOM 643 N N . THR A 1 85 ? 96.502 24.387 -8.025 1.00 74.35 85 THR A N 1
ATOM 644 C CA . THR A 1 85 ? 95.741 23.535 -8.922 1.00 75.64 85 THR A CA 1
ATOM 645 C C . THR A 1 85 ? 95.640 24.319 -10.221 1.00 77.23 85 THR A C 1
ATOM 646 O O . THR A 1 85 ? 94.848 24.002 -11.110 1.00 79.19 85 THR A O 1
ATOM 650 N N . GLU A 1 86 ? 96.472 25.350 -10.312 1.00 77.01 86 GLU A N 1
ATOM 651 C CA . GLU A 1 86 ? 96.518 26.230 -11.470 1.00 74.45 86 GLU A CA 1
ATOM 652 C C . GLU A 1 86 ? 97.775 27.065 -11.395 1.00 73.14 86 GLU A C 1
ATOM 653 O O . GLU A 1 86 ? 98.517 27.018 -10.416 1.00 71.71 86 GLU A O 1
ATOM 659 N N . ARG A 1 87 ? 98.000 27.838 -12.445 1.00 72.17 87 ARG A N 1
ATOM 660 C CA . ARG A 1 87 ? 99.121 28.749 -12.474 1.00 73.13 87 ARG A CA 1
ATOM 661 C C . ARG A 1 87 ? 98.552 29.904 -11.652 1.00 71.76 87 ARG A C 1
ATOM 662 O O . ARG A 1 87 ? 97.592 30.554 -12.069 1.00 72.55 87 ARG A O 1
ATOM 670 N N . THR A 1 88 ? 99.099 30.148 -10.470 1.00 69.64 88 THR A N 1
ATOM 671 C CA . THR A 1 88 ? 98.561 31.236 -9.665 1.00 67.07 88 THR A CA 1
ATOM 672 C C . THR A 1 88 ? 99.649 32.228 -9.270 1.00 65.79 88 THR A C 1
ATOM 673 O O . THR A 1 88 ? 100.791 31.848 -9.003 1.00 63.22 88 THR A O 1
ATOM 677 N N . GLU A 1 89 ? 99.287 33.508 -9.262 1.00 64.31 89 GLU A N 1
ATOM 678 C CA . GLU A 1 89 ? 100.216 34.564 -8.892 1.00 63.61 89 GLU A CA 1
ATOM 679 C C . GLU A 1 89 ? 99.844 35.074 -7.501 1.00 63.11 89 GLU A C 1
ATOM 680 O O . GLU A 1 89 ? 98.660 35.205 -7.178 1.00 63.86 89 GLU A O 1
ATOM 686 N N . VAL A 1 90 ? 100.850 35.357 -6.678 1.00 60.20 90 VAL A N 1
ATOM 687 C CA . VAL A 1 90 ? 100.605 35.849 -5.327 1.00 56.84 90 VAL A CA 1
ATOM 688 C C . VAL A 1 90 ? 101.585 36.952 -4.973 1.00 57.26 90 VAL A C 1
ATOM 689 O O . VAL A 1 90 ? 102.727 36.944 -5.428 1.00 57.97 90 VAL A O 1
ATOM 693 N N . ARG A 1 91 ? 101.128 37.915 -4.183 1.00 57.16 91 ARG A N 1
ATOM 694 C CA . ARG A 1 91 ? 102.001 38.980 -3.712 1.00 58.10 91 ARG A CA 1
ATOM 695 C C . ARG A 1 91 ? 102.562 38.377 -2.427 1.00 59.61 91 ARG A C 1
ATOM 696 O O . ARG A 1 91 ? 101.850 37.670 -1.714 1.00 60.97 91 ARG A O 1
ATOM 704 N N . PHE A 1 92 ? 103.826 38.639 -2.124 1.00 63.01 92 PHE A N 1
ATOM 705 C CA . PHE A 1 92 ? 104.433 38.041 -0.940 1.00 65.79 92 PHE A CA 1
ATOM 706 C C . PHE A 1 92 ? 105.182 39.050 -0.092 1.00 64.99 92 PHE A C 1
ATOM 707 O O . PHE A 1 92 ? 105.623 40.092 -0.584 1.00 66.93 92 PHE A O 1
ATOM 715 N N . ALA A 1 93 ? 105.328 38.724 1.187 1.00 62.20 93 ALA A N 1
ATOM 716 C CA . ALA A 1 93 ? 106.037 39.575 2.134 1.00 59.08 93 ALA A CA 1
ATOM 717 C C . ALA A 1 93 ? 106.264 38.782 3.412 1.00 61.50 93 ALA A C 1
ATOM 718 O O . ALA A 1 93 ? 105.564 37.799 3.672 1.00 63.31 93 ALA A O 1
ATOM 720 N N . ASP A 1 94 ? 107.252 39.197 4.201 1.00 62.41 94 ASP A N 1
ATOM 721 C CA . ASP A 1 94 ? 107.568 38.522 5.457 1.00 62.25 94 ASP A CA 1
ATOM 722 C C . ASP A 1 94 ? 106.561 38.961 6.515 1.00 62.96 94 ASP A C 1
ATOM 723 O O . ASP A 1 94 ? 105.925 40.016 6.379 1.00 59.38 94 ASP A O 1
ATOM 728 N N . ILE A 1 95 ? 106.423 38.154 7.563 1.00 62.96 95 ILE A N 1
ATOM 729 C CA . ILE A 1 95 ? 105.492 38.450 8.645 1.00 66.53 95 ILE A CA 1
ATOM 730 C C . ILE A 1 95 ? 105.550 39.887 9.158 1.00 70.22 95 ILE A C 1
ATOM 731 O O . ILE A 1 95 ? 104.521 40.560 9.272 1.00 71.33 95 ILE A O 1
ATOM 736 N N . ARG A 1 96 ? 106.750 40.352 9.485 1.00 71.44 96 ARG A N 1
ATOM 737 C CA . ARG A 1 96 ? 106.904 41.700 10.005 1.00 73.19 96 ARG A CA 1
ATOM 738 C C . ARG A 1 96 ? 106.273 42.729 9.091 1.00 71.47 96 ARG A C 1
ATOM 739 O O . ARG A 1 96 ? 105.391 43.478 9.503 1.00 72.67 96 ARG A O 1
ATOM 747 N N . THR A 1 97 ? 106.721 42.756 7.843 1.00 68.85 97 THR A N 1
ATOM 748 C CA . THR A 1 97 ? 106.199 43.704 6.872 1.00 65.16 97 THR A CA 1
ATOM 749 C C . THR A 1 97 ? 104.676 43.692 6.873 1.00 63.58 97 THR A C 1
ATOM 750 O O . THR A 1 97 ? 104.032 44.746 6.876 1.00 61.98 97 THR A O 1
ATOM 754 N N . PHE A 1 98 ? 104.105 42.492 6.875 1.00 61.83 98 PHE A N 1
ATOM 755 C CA . PHE A 1 98 ? 102.659 42.346 6.863 1.00 62.27 98 PHE A CA 1
ATOM 756 C C . PHE A 1 98 ? 102.041 42.930 8.126 1.00 61.69 98 PHE A C 1
ATOM 757 O O . PHE A 1 98 ? 101.059 43.672 8.071 1.00 60.83 98 PHE A O 1
ATOM 765 N N . GLU A 1 99 ? 102.622 42.596 9.269 1.00 62.88 99 GLU A N 1
ATOM 766 C CA . GLU A 1 99 ? 102.110 43.093 10.533 1.00 64.16 99 GLU A CA 1
ATOM 767 C C . GLU A 1 99 ? 102.129 44.615 10.549 1.00 64.20 99 GLU A C 1
ATOM 768 O O . GLU A 1 99 ? 101.177 45.261 11.004 1.00 61.71 99 GLU A O 1
ATOM 774 N N . GLN A 1 100 ? 103.213 45.186 10.039 1.00 64.80 100 GLN A N 1
ATOM 775 C CA . GLN A 1 100 ? 103.340 46.633 9.995 1.00 68.42 100 GLN A CA 1
ATOM 776 C C . GLN A 1 100 ? 102.196 47.183 9.173 1.00 68.04 100 GLN A C 1
ATOM 777 O O . GLN A 1 100 ? 101.455 48.051 9.632 1.00 70.16 100 GLN A O 1
ATOM 783 N N . LYS A 1 101 ? 102.058 46.668 7.954 1.00 65.70 101 LYS A N 1
ATOM 784 C CA . LYS A 1 101 ? 101.007 47.110 7.050 1.00 62.94 101 LYS A CA 1
ATOM 785 C C . LYS A 1 101 ? 99.626 46.989 7.687 1.00 60.66 101 LYS A C 1
ATOM 786 O O . LYS A 1 101 ? 98.787 47.872 7.513 1.00 57.76 101 LYS A O 1
ATOM 792 N N . LEU A 1 102 ? 99.392 45.906 8.428 1.00 59.87 102 LEU A N 1
ATOM 793 C CA . LEU A 1 102 ? 98.099 45.694 9.085 1.00 59.71 102 LEU A CA 1
ATOM 794 C C . LEU A 1 102 ? 97.814 46.739 10.142 1.00 60.89 102 LEU A C 1
ATOM 795 O O . LEU A 1 102 ? 96.692 47.236 10.256 1.00 62.83 102 LEU A O 1
ATOM 800 N N . GLN A 1 103 ? 98.828 47.077 10.922 1.00 64.59 103 GLN A N 1
ATOM 801 C CA . GLN A 1 103 ? 98.647 48.071 11.965 1.00 66.13 103 GLN A CA 1
ATOM 802 C C . GLN A 1 103 ? 98.467 49.459 11.373 1.00 63.59 103 GLN A C 1
ATOM 803 O O . GLN A 1 103 ? 97.864 50.329 11.993 1.00 64.20 103 GLN A O 1
ATOM 809 N N . THR A 1 104 ? 98.969 49.661 10.162 1.00 61.79 104 THR A N 1
ATOM 810 C CA . THR A 1 104 ? 98.827 50.952 9.502 1.00 63.39 104 THR A CA 1
ATOM 811 C C . THR A 1 104 ? 97.485 50.998 8.772 1.00 61.40 104 THR A C 1
ATOM 812 O O . THR A 1 104 ? 96.982 52.072 8.442 1.00 62.27 104 THR A O 1
ATOM 816 N N . CYS A 1 105 ? 96.913 49.824 8.520 1.00 58.08 105 CYS A N 1
ATOM 817 C CA . CYS A 1 105 ? 95.627 49.731 7.837 1.00 57.15 105 CYS A CA 1
ATOM 818 C C . CYS A 1 105 ? 94.799 48.611 8.450 1.00 54.21 105 CYS A C 1
ATOM 819 O O . CYS A 1 105 ? 94.542 47.599 7.811 1.00 55.09 105 CYS A O 1
ATOM 822 N N . PRO A 1 106 ? 94.360 48.786 9.702 1.00 55.20 106 PRO A N 1
ATOM 823 C CA . PRO A 1 106 ? 93.558 47.783 10.418 1.00 52.22 106 PRO A CA 1
ATOM 824 C C . PRO A 1 106 ? 92.410 47.117 9.649 1.00 48.27 106 PRO A C 1
ATOM 825 O O . PRO A 1 106 ? 92.106 45.952 9.896 1.00 45.99 106 PRO A O 1
ATOM 829 N N . SER A 1 107 ? 91.776 47.831 8.721 1.00 44.13 107 SER A N 1
ATOM 830 C CA . SER A 1 107 ? 90.653 47.235 7.987 1.00 43.99 107 SER A CA 1
ATOM 831 C C . SER A 1 107 ? 91.052 46.019 7.159 1.00 41.33 107 SER A C 1
ATOM 832 O O . SER A 1 107 ? 90.219 45.163 6.864 1.00 38.91 107 SER A O 1
ATOM 835 N N . MET A 1 108 ? 92.320 45.931 6.785 1.00 39.65 108 MET A N 1
ATOM 836 C CA . MET A 1 108 ? 92.772 44.781 6.016 1.00 41.91 108 MET A CA 1
ATOM 837 C C . MET A 1 108 ? 92.842 43.554 6.930 1.00 43.24 108 MET A C 1
ATOM 838 O O . MET A 1 108 ? 92.903 42.426 6.447 1.00 42.64 108 MET A O 1
ATOM 843 N N . ALA A 1 109 ? 92.826 43.776 8.247 1.00 42.99 109 ALA A N 1
ATOM 844 C CA . ALA A 1 109 ? 92.902 42.675 9.220 1.00 41.13 109 ALA A CA 1
ATOM 845 C C . ALA A 1 109 ? 91.773 41.673 9.050 1.00 39.99 109 ALA A C 1
ATOM 846 O O . ALA A 1 109 ? 91.929 40.480 9.347 1.00 39.12 109 ALA A O 1
ATOM 848 N N . TRP A 1 110 ? 90.631 42.151 8.577 1.00 36.72 110 TRP A N 1
ATOM 849 C CA . TRP A 1 110 ? 89.498 41.259 8.409 1.00 39.14 110 TRP A CA 1
ATOM 850 C C . TRP A 1 110 ? 89.734 40.156 7.388 1.00 38.34 110 TRP A C 1
ATOM 851 O O . TRP A 1 110 ? 89.068 39.121 7.423 1.00 35.85 110 TRP A O 1
ATOM 862 N N . GLY A 1 111 ? 90.696 40.367 6.493 1.00 38.41 111 GLY A N 1
ATOM 863 C CA . GLY A 1 111 ? 91.022 39.335 5.524 1.00 38.11 111 GLY A CA 1
ATOM 864 C C . GLY A 1 111 ? 91.581 38.160 6.299 1.00 38.86 111 GLY A C 1
ATOM 865 O O . GLY A 1 111 ? 91.205 37.011 6.081 1.00 43.17 111 GLY A O 1
ATOM 866 N N . LEU A 1 112 ? 92.474 38.466 7.234 1.00 38.81 112 LEU A N 1
ATOM 867 C CA . LEU A 1 112 ? 93.113 37.459 8.081 1.00 36.38 112 LEU A CA 1
ATOM 868 C C . LEU A 1 112 ? 92.072 36.785 8.968 1.00 36.88 112 LEU A C 1
ATOM 869 O O . LEU A 1 112 ? 92.059 35.556 9.119 1.00 33.46 112 LEU A O 1
ATOM 874 N N . ILE A 1 113 ? 91.201 37.598 9.561 1.00 34.86 113 ILE A N 1
ATOM 875 C CA . ILE A 1 113 ? 90.150 37.073 10.407 1.00 35.99 113 ILE A CA 1
ATOM 876 C C . ILE A 1 113 ? 89.307 36.088 9.578 1.00 39.37 113 ILE A C 1
ATOM 877 O O . ILE A 1 113 ? 89.114 34.932 9.966 1.00 38.91 113 ILE A O 1
ATOM 882 N N . ALA A 1 114 ? 88.844 36.528 8.412 1.00 38.63 114 ALA A N 1
ATOM 883 C CA . ALA A 1 114 ? 88.013 35.666 7.588 1.00 39.93 114 ALA A CA 1
ATOM 884 C C . ALA A 1 114 ? 88.675 34.352 7.163 1.00 40.01 114 ALA A C 1
ATOM 885 O O . ALA A 1 114 ? 88.032 33.311 7.192 1.00 42.83 114 ALA A O 1
ATOM 887 N N . ILE A 1 115 ? 89.947 34.375 6.781 1.00 39.40 115 ILE A N 1
ATOM 888 C CA . ILE A 1 115 ? 90.581 33.139 6.346 1.00 37.79 115 ILE A CA 1
ATOM 889 C C . ILE A 1 115 ? 90.850 32.205 7.511 1.00 40.14 115 ILE A C 1
ATOM 890 O O . ILE A 1 115 ? 90.952 30.992 7.330 1.00 42.22 115 ILE A O 1
ATOM 895 N N . LEU A 1 116 ? 90.995 32.764 8.707 1.00 41.41 116 LEU A N 1
ATOM 896 C CA . LEU A 1 116 ? 91.237 31.924 9.869 1.00 41.76 116 LEU A CA 1
ATOM 897 C C . LEU A 1 116 ? 89.926 31.200 10.158 1.00 43.19 116 LEU A C 1
ATOM 898 O O . LEU A 1 116 ? 89.923 30.034 10.552 1.00 41.20 116 LEU A O 1
ATOM 903 N N . GLY A 1 117 ? 88.817 31.901 9.926 1.00 42.89 117 GLY A N 1
ATOM 904 C CA . GLY A 1 117 ? 87.507 31.322 10.134 1.00 45.03 117 GLY A CA 1
ATOM 905 C C . GLY A 1 117 ? 87.257 30.223 9.113 1.00 48.39 117 GLY A C 1
ATOM 906 O O . GLY A 1 117 ? 86.778 29.128 9.452 1.00 48.75 117 GLY A O 1
ATOM 907 N N . ARG A 1 118 ? 87.581 30.504 7.853 1.00 46.21 118 ARG A N 1
ATOM 908 C CA . ARG A 1 118 ? 87.385 29.510 6.816 1.00 46.29 118 ARG A CA 1
ATOM 909 C C . ARG A 1 118 ? 88.193 28.264 7.168 1.00 47.89 118 ARG A C 1
ATOM 910 O O . ARG A 1 118 ? 87.692 27.137 7.100 1.00 48.03 118 ARG A O 1
ATOM 918 N N . ALA A 1 119 ? 89.443 28.471 7.560 1.00 46.51 119 ALA A N 1
ATOM 919 C CA . ALA A 1 119 ? 90.306 27.358 7.922 1.00 46.09 119 ALA A CA 1
ATOM 920 C C . ALA A 1 119 ? 89.720 26.607 9.102 1.00 45.34 119 ALA A C 1
ATOM 921 O O . ALA A 1 119 ? 89.707 25.381 9.117 1.00 47.66 119 ALA A O 1
ATOM 923 N N . LEU A 1 120 ? 89.230 27.343 10.092 1.00 42.94 120 LEU A N 1
ATOM 924 C CA . LEU A 1 120 ? 88.668 26.713 11.276 1.00 43.05 120 LEU A CA 1
ATOM 925 C C . LEU A 1 120 ? 87.462 25.822 10.973 1.00 44.76 120 LEU A C 1
ATOM 926 O O . LEU A 1 120 ? 87.483 24.631 11.293 1.00 42.06 120 LEU A O 1
ATOM 931 N N . THR A 1 121 ? 86.419 26.388 10.355 1.00 47.50 121 THR A N 1
ATOM 932 C CA . THR A 1 121 ? 85.215 25.609 10.053 1.00 48.22 121 THR A CA 1
ATOM 933 C C . THR A 1 121 ? 85.560 24.415 9.159 1.00 47.45 121 THR A C 1
ATOM 934 O O . THR A 1 121 ? 84.996 23.340 9.315 1.00 50.53 121 THR A O 1
ATOM 938 N N . SER A 1 122 ? 86.497 24.586 8.238 1.00 47.06 122 SER A N 1
ATOM 939 C CA . SER A 1 122 ? 86.888 23.466 7.394 1.00 49.07 122 SER A CA 1
ATOM 940 C C . SER A 1 122 ? 87.293 22.325 8.309 1.00 50.87 122 SER A C 1
ATOM 941 O O . SER A 1 122 ? 86.810 21.206 8.159 1.00 55.19 122 SER A O 1
ATOM 944 N N . CYS A 1 123 ? 88.180 22.621 9.256 1.00 48.98 123 CYS A N 1
ATOM 945 C CA . CYS A 1 123 ? 88.672 21.630 10.202 1.00 49.87 123 CYS A CA 1
ATOM 946 C C . CYS A 1 123 ? 87.551 21.041 11.053 1.00 51.42 123 CYS A C 1
ATOM 947 O O . CYS A 1 123 ? 87.539 19.849 11.349 1.00 51.21 123 CYS A O 1
ATOM 950 N N . MET A 1 124 ? 86.614 21.876 11.464 1.00 52.08 124 MET A N 1
ATOM 951 C CA . MET A 1 124 ? 85.513 21.382 12.268 1.00 54.73 124 MET A CA 1
ATOM 952 C C . MET A 1 124 ? 84.740 20.381 11.434 1.00 56.17 124 MET A C 1
ATOM 953 O O . MET A 1 124 ? 84.325 19.326 11.916 1.00 57.54 124 MET A O 1
ATOM 958 N N . ARG A 1 125 ? 84.562 20.715 10.166 1.00 55.75 125 ARG A N 1
ATOM 959 C CA . ARG A 1 125 ? 83.847 19.842 9.269 1.00 56.20 125 ARG A CA 1
ATOM 960 C C . ARG A 1 125 ? 84.581 18.514 9.177 1.00 55.57 125 ARG A C 1
ATOM 961 O O . ARG A 1 125 ? 83.960 17.466 9.268 1.00 56.95 125 ARG A O 1
ATOM 969 N N . THR A 1 126 ? 85.900 18.557 9.003 1.00 54.08 126 THR A N 1
ATOM 970 C CA . THR A 1 126 ? 86.694 17.337 8.897 1.00 53.19 126 THR A CA 1
ATOM 971 C C . THR A 1 126 ? 86.637 16.500 10.184 1.00 56.29 126 THR A C 1
ATOM 972 O O . THR A 1 126 ? 86.603 15.269 10.131 1.00 55.21 126 THR A O 1
ATOM 976 N N . ILE A 1 127 ? 86.624 17.172 11.332 1.00 55.78 127 ILE A N 1
ATOM 977 C CA . ILE A 1 127 ? 86.535 16.499 12.626 1.00 55.23 127 ILE A CA 1
ATOM 978 C C . ILE A 1 127 ? 85.145 15.873 12.737 1.00 58.47 127 ILE A C 1
ATOM 979 O O . ILE A 1 127 ? 84.980 14.759 13.247 1.00 57.15 127 ILE A O 1
ATOM 984 N N . GLU A 1 128 ? 84.149 16.615 12.260 1.00 60.74 128 GLU A N 1
ATOM 985 C CA . GLU A 1 128 ? 82.761 16.176 12.296 1.00 61.82 128 GLU A CA 1
ATOM 986 C C . GLU A 1 128 ? 82.586 14.951 11.405 1.00 62.49 128 GLU A C 1
ATOM 987 O O . GLU A 1 128 ? 81.804 14.054 11.717 1.00 62.56 128 GLU A O 1
ATOM 993 N N . ASP A 1 129 ? 83.324 14.909 10.299 1.00 62.51 129 ASP A N 1
ATOM 994 C CA . ASP A 1 129 ? 83.235 13.778 9.384 1.00 65.73 129 ASP A CA 1
ATOM 995 C C . ASP A 1 129 ? 83.800 12.514 10.018 1.00 65.35 129 ASP A C 1
ATOM 996 O O . ASP A 1 129 ? 83.435 11.413 9.631 1.00 68.49 129 ASP A O 1
ATOM 1001 N N . LEU A 1 130 ? 84.692 12.670 10.989 1.00 64.94 130 LEU A N 1
ATOM 1002 C CA . LEU A 1 130 ? 85.297 11.515 11.636 1.00 63.71 130 LEU A CA 1
ATOM 1003 C C . LEU A 1 130 ? 84.482 11.026 12.817 1.00 63.38 130 LEU A C 1
ATOM 1004 O O . LEU A 1 130 ? 84.267 9.836 12.976 1.00 64.48 130 LEU A O 1
ATOM 1009 N N . MET A 1 131 ? 84.021 11.941 13.652 1.00 63.68 131 MET A N 1
ATOM 1010 C CA . MET A 1 131 ? 83.228 11.540 14.798 1.00 67.78 131 MET A CA 1
ATOM 1011 C C . MET A 1 131 ? 81.871 10.954 14.384 1.00 70.06 131 MET A C 1
ATOM 1012 O O . MET A 1 131 ? 81.134 10.440 15.227 1.00 73.25 131 MET A O 1
ATOM 1017 N N . PHE A 1 132 ? 81.540 11.031 13.094 1.00 70.07 132 PHE A N 1
ATOM 1018 C CA . PH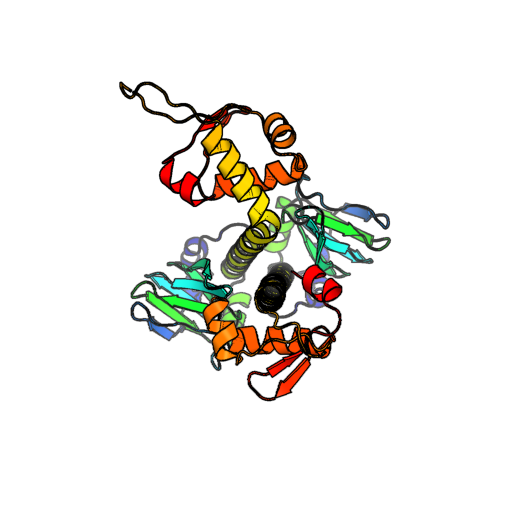E A 1 132 ? 80.261 10.514 12.598 1.00 68.59 132 PHE A CA 1
ATOM 1019 C C . PHE A 1 132 ? 80.368 9.702 11.310 1.00 69.04 132 PHE A C 1
ATOM 1020 O O . PHE A 1 132 ? 79.363 9.486 10.641 1.00 66.95 132 PHE A O 1
ATOM 1028 N N . HIS A 1 133 ? 81.569 9.255 10.959 1.00 72.03 133 HIS A N 1
ATOM 1029 C CA . HIS A 1 133 ? 81.762 8.478 9.734 1.00 75.96 133 HIS A CA 1
ATOM 1030 C C . HIS A 1 133 ? 80.708 7.391 9.533 1.00 76.94 133 HIS A C 1
ATOM 1031 O O . HIS A 1 133 ? 80.092 7.306 8.469 1.00 76.76 133 HIS A O 1
ATOM 1038 N N . ASP A 1 134 ? 80.501 6.566 10.559 1.00 78.09 134 ASP A N 1
ATOM 1039 C CA . ASP A 1 134 ? 79.540 5.469 10.479 1.00 76.67 134 ASP A CA 1
ATOM 1040 C C . ASP A 1 134 ? 78.062 5.861 10.443 1.00 74.43 134 ASP A C 1
ATOM 1041 O O . ASP A 1 134 ? 77.347 5.441 9.535 1.00 74.36 134 ASP A O 1
ATOM 1046 N N . ILE A 1 135 ? 77.597 6.648 11.412 1.00 70.88 135 ILE A N 1
ATOM 1047 C CA . ILE A 1 135 ? 76.194 7.064 11.420 1.00 71.38 135 ILE A CA 1
ATOM 1048 C C . ILE A 1 135 ? 75.793 7.672 10.072 1.00 71.29 135 ILE A C 1
ATOM 1049 O O . ILE A 1 135 ? 74.637 7.565 9.643 1.00 70.54 135 ILE A O 1
ATOM 1054 N N . LYS A 1 136 ? 76.752 8.308 9.404 1.00 70.03 136 LYS A N 1
ATOM 1055 C CA . LYS A 1 136 ? 76.488 8.920 8.111 1.00 68.72 136 LYS A CA 1
ATOM 1056 C C . LYS A 1 136 ? 76.334 7.870 7.014 1.00 68.35 136 LYS A C 1
ATOM 1057 O O . LYS A 1 136 ? 75.507 8.033 6.116 1.00 65.16 136 LYS A O 1
ATOM 1063 N N . GLN A 1 137 ? 77.132 6.803 7.070 1.00 69.03 137 GLN A N 1
ATOM 1064 C CA . GLN A 1 137 ? 77.009 5.740 6.075 1.00 71.74 137 GLN A CA 1
ATOM 1065 C C . GLN A 1 137 ? 75.702 4.996 6.350 1.00 72.25 137 GLN A C 1
ATOM 1066 O O . GLN A 1 137 ? 74.986 4.601 5.428 1.00 71.43 137 GLN A O 1
ATOM 1072 N N . ARG A 1 138 ? 75.402 4.818 7.633 1.00 71.85 138 ARG A N 1
ATOM 1073 C CA . ARG A 1 138 ? 74.180 4.161 8.065 1.00 69.98 138 ARG A CA 1
ATOM 1074 C C . ARG A 1 138 ? 72.989 4.928 7.498 1.00 67.38 138 ARG A C 1
ATOM 1075 O O . ARG A 1 138 ? 72.089 4.340 6.900 1.00 67.66 138 ARG A O 1
ATOM 1083 N N . ILE A 1 139 ? 72.991 6.245 7.692 1.00 63.21 139 ILE A N 1
ATOM 1084 C CA . ILE A 1 139 ? 71.907 7.087 7.205 1.00 57.96 139 ILE A CA 1
ATOM 1085 C C . ILE A 1 139 ? 71.887 7.142 5.688 1.00 56.90 139 ILE A C 1
ATOM 1086 O O . ILE A 1 139 ? 70.850 7.408 5.084 1.00 59.04 139 ILE A O 1
ATOM 1091 N N . ALA A 1 140 ? 73.034 6.899 5.068 1.00 56.91 140 ALA A N 1
ATOM 1092 C CA . ALA A 1 140 ? 73.104 6.903 3.616 1.00 56.50 140 ALA A CA 1
ATOM 1093 C C . ALA A 1 140 ? 72.481 5.586 3.184 1.00 56.62 140 ALA A C 1
ATOM 1094 O O . ALA A 1 140 ? 71.878 5.491 2.124 1.00 55.69 140 ALA A O 1
ATOM 1096 N N . GLY A 1 141 ? 72.639 4.567 4.024 1.00 59.56 141 GLY A N 1
ATOM 1097 C CA . GLY A 1 141 ? 72.063 3.267 3.727 1.00 61.77 141 GLY A CA 1
ATOM 1098 C C . GLY A 1 141 ? 70.551 3.375 3.832 1.00 62.70 141 GLY A C 1
ATOM 1099 O O . GLY A 1 141 ? 69.822 2.942 2.938 1.00 63.03 141 GLY A O 1
ATOM 1100 N N . PHE A 1 142 ? 70.090 3.974 4.928 1.00 61.02 142 PHE A N 1
ATOM 1101 C CA . PHE A 1 142 ? 68.672 4.169 5.178 1.00 60.26 142 PHE A CA 1
ATOM 1102 C C . PHE A 1 142 ? 68.009 4.861 3.989 1.00 61.06 142 PHE A C 1
ATOM 1103 O O . PHE A 1 142 ? 66.960 4.431 3.518 1.00 62.48 142 PHE A O 1
ATOM 1111 N N . PHE A 1 143 ? 68.623 5.936 3.509 1.00 61.66 143 PHE A N 1
ATOM 1112 C CA . PHE A 1 143 ? 68.068 6.698 2.394 1.00 62.20 143 PHE A CA 1
ATOM 1113 C C . PHE A 1 143 ? 68.032 5.921 1.087 1.00 64.48 143 PHE A C 1
ATOM 1114 O O . PHE A 1 143 ? 67.182 6.168 0.229 1.00 66.66 143 PHE A O 1
ATOM 1122 N N . ILE A 1 144 ? 68.957 4.983 0.942 1.00 64.72 144 ILE A N 1
ATOM 1123 C CA . ILE A 1 144 ? 69.036 4.166 -0.254 1.00 67.33 144 ILE A CA 1
ATOM 1124 C C . ILE A 1 144 ? 67.933 3.104 -0.194 1.00 67.54 144 ILE A C 1
ATOM 1125 O O . ILE A 1 144 ? 67.150 2.946 -1.133 1.00 67.78 144 ILE A O 1
ATOM 1130 N N . ASP A 1 145 ? 67.864 2.401 0.931 1.00 66.34 145 ASP A N 1
ATOM 1131 C CA . ASP A 1 145 ? 66.870 1.359 1.130 1.00 66.84 145 ASP A CA 1
ATOM 1132 C C . ASP A 1 145 ? 65.423 1.858 1.159 1.00 67.39 145 ASP A C 1
ATOM 1133 O O . ASP A 1 145 ? 64.508 1.130 0.772 1.00 66.88 145 ASP A O 1
ATOM 1138 N N . HIS A 1 146 ? 65.213 3.092 1.599 1.00 67.87 146 HIS A N 1
ATOM 1139 C CA . HIS A 1 146 ? 63.859 3.628 1.695 1.00 69.31 146 HIS A CA 1
ATOM 1140 C C . HIS A 1 146 ? 63.467 4.610 0.614 1.00 69.65 146 HIS A C 1
ATOM 1141 O O . HIS A 1 146 ? 62.434 5.259 0.721 1.00 70.71 146 HIS A O 1
ATOM 1148 N N . ALA A 1 147 ? 64.271 4.720 -0.430 1.00 73.44 147 ALA A N 1
ATOM 1149 C CA . ALA A 1 147 ? 63.960 5.662 -1.493 1.00 78.74 147 ALA A CA 1
ATOM 1150 C C . ALA A 1 147 ? 63.020 5.100 -2.558 1.00 83.66 147 ALA A C 1
ATOM 1151 O O . ALA A 1 147 ? 63.052 3.905 -2.870 1.00 84.15 147 ALA A O 1
ATOM 1153 N N . ASN A 1 148 ? 62.178 5.976 -3.102 1.00 87.75 148 ASN A N 1
ATOM 1154 C CA . ASN A 1 148 ? 61.246 5.614 -4.165 1.00 92.79 148 ASN A CA 1
ATOM 1155 C C . ASN A 1 148 ? 61.219 6.745 -5.199 1.00 94.60 148 ASN A C 1
ATOM 1156 O O . ASN A 1 148 ? 61.308 7.924 -4.848 1.00 93.79 148 ASN A O 1
ATOM 1161 N N . THR A 1 149 ? 61.100 6.382 -6.472 1.00 96.60 149 THR A N 1
ATOM 1162 C CA . THR A 1 149 ? 61.108 7.368 -7.544 1.00 98.23 149 THR A CA 1
ATOM 1163 C C . THR A 1 149 ? 59.735 7.711 -8.132 1.00 101.37 149 THR A C 1
ATOM 1164 O O . THR A 1 149 ? 58.739 7.026 -7.879 1.00 100.47 149 THR A O 1
ATOM 1168 N N . THR A 1 150 ? 59.714 8.785 -8.923 1.00 104.52 150 THR A N 1
ATOM 1169 C CA . THR A 1 150 ? 58.513 9.287 -9.589 1.00 106.83 150 THR A CA 1
ATOM 1170 C C . THR A 1 150 ? 58.643 9.099 -11.101 1.00 108.98 150 THR A C 1
ATOM 1171 O O . THR A 1 150 ? 59.745 8.912 -11.613 1.00 108.96 150 THR A O 1
ATOM 1175 N N . GLY A 1 151 ? 57.515 9.150 -11.805 1.00 111.77 151 GLY A N 1
ATOM 1176 C CA . GLY A 1 151 ? 57.521 8.984 -13.249 1.00 115.52 151 GLY A CA 1
ATOM 1177 C C . GLY A 1 151 ? 58.491 9.899 -13.976 1.00 117.86 151 GLY A C 1
ATOM 1178 O O . GLY A 1 151 ? 58.502 11.111 -13.747 1.00 117.55 151 GLY A O 1
ATOM 1179 N N . ARG A 1 152 ? 59.295 9.315 -14.865 1.00 119.99 152 ARG A N 1
ATOM 1180 C CA . ARG A 1 152 ? 60.291 10.064 -15.630 1.00 122.15 152 ARG A CA 1
ATOM 1181 C C . ARG A 1 152 ? 59.679 11.142 -16.517 1.00 123.45 152 ARG A C 1
ATOM 1182 O O . ARG A 1 152 ? 60.372 12.072 -16.932 1.00 123.40 152 ARG A O 1
ATOM 1190 N N . GLN A 1 153 ? 58.389 11.015 -16.819 1.00 125.14 153 GLN A N 1
ATOM 1191 C CA . GLN A 1 153 ? 57.722 12.004 -17.657 1.00 126.86 153 GLN A CA 1
ATOM 1192 C C . GLN A 1 153 ? 57.436 13.277 -16.872 1.00 127.13 153 GLN A C 1
ATOM 1193 O O . GLN A 1 153 ? 56.457 13.355 -16.128 1.00 126.42 153 GLN A O 1
ATOM 1199 N N . THR A 1 154 ? 58.311 14.265 -17.052 1.00 127.58 154 THR A N 1
ATOM 1200 C CA . THR A 1 154 ? 58.211 15.556 -16.381 1.00 127.89 154 THR A CA 1
ATOM 1201 C C . THR A 1 154 ? 56.763 15.937 -16.091 1.00 128.74 154 THR A C 1
ATOM 1202 O O . THR A 1 154 ? 56.204 15.551 -15.063 1.00 129.33 154 THR A O 1
ATOM 1206 N N . GLY A 1 157 ? 59.307 15.147 -13.271 1.00 105.39 157 GLY A N 1
ATOM 1207 C CA . GLY A 1 157 ? 59.694 13.815 -13.695 1.00 105.24 157 GLY A CA 1
ATOM 1208 C C . GLY A 1 157 ? 60.929 13.314 -12.969 1.00 105.42 157 GLY A C 1
ATOM 1209 O O . GLY A 1 157 ? 61.751 14.111 -12.516 1.00 105.97 157 GLY A O 1
ATOM 1210 N N . VAL A 1 158 ? 61.056 11.991 -12.867 1.00 104.76 158 VAL A N 1
ATOM 1211 C CA . VAL A 1 158 ? 62.182 11.328 -12.199 1.00 103.08 158 VAL A CA 1
ATOM 1212 C C . VAL A 1 158 ? 62.793 12.045 -10.999 1.00 102.04 158 VAL A C 1
ATOM 1213 O O . VAL A 1 158 ? 63.681 12.887 -11.151 1.00 102.49 158 VAL A O 1
ATOM 1217 N N . ILE A 1 159 ? 62.313 11.705 -9.804 1.00 100.30 159 ILE A N 1
ATOM 1218 C CA . ILE A 1 159 ? 62.834 12.290 -8.572 1.00 97.69 159 ILE A CA 1
ATOM 1219 C C . ILE A 1 159 ? 62.794 11.272 -7.431 1.00 94.28 159 ILE A C 1
ATOM 1220 O O . ILE A 1 159 ? 61.740 10.721 -7.104 1.00 92.39 159 ILE A O 1
ATOM 1225 N N . VAL A 1 160 ? 63.959 11.009 -6.846 1.00 91.65 160 VAL A N 1
ATOM 1226 C CA . VAL A 1 160 ? 64.061 10.066 -5.742 1.00 88.98 160 VAL A CA 1
ATOM 1227 C C . VAL A 1 160 ? 63.683 10.788 -4.456 1.00 87.76 160 VAL A C 1
ATOM 1228 O O . VAL A 1 160 ? 64.216 11.858 -4.152 1.00 86.04 160 VAL A O 1
ATOM 1232 N N . SER A 1 161 ? 62.752 10.200 -3.709 1.00 87.06 161 SER A N 1
ATOM 1233 C CA . SER A 1 161 ? 62.278 10.800 -2.470 1.00 85.98 161 SER A CA 1
ATOM 1234 C C . SER A 1 161 ? 62.439 9.896 -1.260 1.00 84.44 161 SER A C 1
ATOM 1235 O O . SER A 1 161 ? 62.485 8.668 -1.376 1.00 82.48 161 SER A O 1
ATOM 1238 N N . VAL A 1 162 ? 62.531 10.531 -0.098 1.00 82.54 162 VAL A N 1
ATOM 1239 C CA . VAL A 1 162 ? 62.648 9.836 1.174 1.00 81.43 162 VAL A CA 1
ATOM 1240 C C . VAL A 1 162 ? 61.923 10.723 2.173 1.00 81.89 162 VAL A C 1
ATOM 1241 O O . VAL A 1 162 ? 62.494 11.668 2.715 1.00 83.55 162 VAL A O 1
ATOM 1245 N N . ASP A 1 163 ? 60.652 10.423 2.401 1.00 80.90 163 ASP A N 1
ATOM 1246 C CA . ASP A 1 163 ? 59.852 11.217 3.315 1.00 80.49 163 ASP A CA 1
ATOM 1247 C C . ASP A 1 163 ? 59.774 10.641 4.719 1.00 80.45 163 ASP A C 1
ATOM 1248 O O . ASP A 1 163 ? 58.962 9.755 5.009 1.00 81.46 163 ASP A O 1
ATOM 1253 N N . PHE A 1 164 ? 60.645 11.155 5.579 1.00 78.36 164 PHE A N 1
ATOM 1254 C CA . PHE A 1 164 ? 60.709 10.768 6.978 1.00 76.40 164 PHE A CA 1
ATOM 1255 C C . PHE A 1 164 ? 61.209 11.978 7.737 1.00 77.12 164 PHE A C 1
ATOM 1256 O O . PHE A 1 164 ? 61.935 12.805 7.190 1.00 76.98 164 PHE A O 1
ATOM 1264 N N . THR A 1 165 ? 60.806 12.093 8.993 1.00 79.31 165 THR A N 1
ATOM 1265 C CA . THR A 1 165 ? 61.248 13.207 9.816 1.00 79.52 165 THR A CA 1
ATOM 1266 C C . THR A 1 165 ? 62.491 12.721 10.542 1.00 80.67 165 THR A C 1
ATOM 1267 O O . THR A 1 165 ? 62.654 11.519 10.764 1.00 80.54 165 THR A O 1
ATOM 1271 N N . VAL A 1 166 ? 63.375 13.649 10.890 1.00 81.73 166 VAL A N 1
ATOM 1272 C CA . VAL A 1 166 ? 64.607 13.301 11.583 1.00 82.02 166 VAL A CA 1
ATOM 1273 C C . VAL A 1 166 ? 64.353 12.319 12.723 1.00 81.94 166 VAL A C 1
ATOM 1274 O O . VAL A 1 166 ? 65.097 11.354 12.890 1.00 82.48 166 VAL A O 1
ATOM 1278 N N . GLU A 1 167 ? 63.305 12.560 13.506 1.00 82.55 167 GLU A N 1
ATOM 1279 C CA . GLU A 1 167 ? 62.978 11.662 14.607 1.00 84.17 167 GLU A CA 1
ATOM 1280 C C . GLU A 1 167 ? 62.599 10.276 14.088 1.00 84.26 167 GLU A C 1
ATOM 1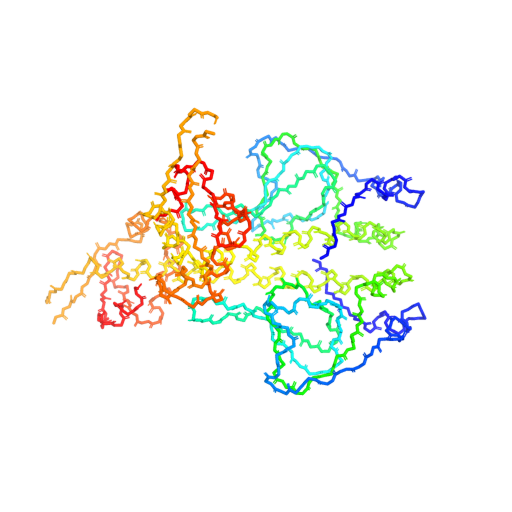281 O O . GLU A 1 167 ? 63.074 9.268 14.616 1.00 84.47 167 GLU A O 1
ATOM 1287 N N . GLU A 1 168 ? 61.752 10.217 13.059 1.00 83.10 168 GLU A N 1
ATOM 1288 C CA . GLU A 1 168 ? 61.357 8.930 12.486 1.00 81.47 168 GLU A CA 1
ATOM 1289 C C . GLU A 1 168 ? 62.623 8.201 12.055 1.00 79.14 168 GLU A C 1
ATOM 1290 O O . GLU A 1 168 ? 62.772 7.006 12.286 1.00 77.59 168 GLU A O 1
ATOM 1296 N N . ILE A 1 169 ? 63.540 8.938 11.436 1.00 77.45 169 ILE A N 1
ATOM 1297 C CA . ILE A 1 169 ? 64.803 8.369 10.980 1.00 76.36 169 ILE A CA 1
ATOM 1298 C C . ILE A 1 169 ? 65.633 7.883 12.167 1.00 75.60 169 ILE A C 1
ATOM 1299 O O . ILE A 1 169 ? 66.084 6.739 12.190 1.00 73.24 169 ILE A O 1
ATOM 1304 N N . ALA A 1 170 ? 65.834 8.763 13.146 1.00 76.34 170 ALA A N 1
ATOM 1305 C CA . ALA A 1 170 ? 66.612 8.434 14.338 1.00 77.72 170 ALA A CA 1
ATOM 1306 C C . ALA A 1 170 ? 66.078 7.165 15.013 1.00 78.55 170 ALA A C 1
ATOM 1307 O O . ALA A 1 170 ? 66.852 6.286 15.399 1.00 79.12 170 ALA A O 1
ATOM 1309 N N . ASN A 1 171 ? 64.758 7.076 15.157 1.00 78.67 171 ASN A N 1
ATOM 1310 C CA . ASN A 1 171 ? 64.131 5.903 15.758 1.00 79.34 171 ASN A CA 1
ATOM 1311 C C . ASN A 1 171 ? 64.554 4.662 14.985 1.00 77.68 171 ASN A C 1
ATOM 1312 O O . ASN A 1 171 ? 65.080 3.710 15.553 1.00 77.69 171 ASN A O 1
ATOM 1317 N N . LEU A 1 172 ? 64.314 4.684 13.680 1.00 75.64 172 LEU A N 1
ATOM 1318 C CA . LEU A 1 172 ? 64.656 3.563 12.823 1.00 76.93 172 LEU A CA 1
ATOM 1319 C C . LEU A 1 172 ? 66.105 3.101 12.923 1.00 76.46 172 LEU A C 1
ATOM 1320 O O . LEU A 1 172 ? 66.357 1.941 13.243 1.00 78.04 172 LEU A O 1
ATOM 1325 N N . ILE A 1 173 ? 67.056 3.997 12.656 1.00 76.59 173 ILE A N 1
ATOM 1326 C CA . ILE A 1 173 ? 68.474 3.629 12.698 1.00 75.36 173 ILE A CA 1
ATOM 1327 C C . ILE A 1 173 ? 69.026 3.410 14.096 1.00 77.91 173 ILE A C 1
ATOM 1328 O O . ILE A 1 173 ? 70.120 2.870 14.251 1.00 77.90 173 ILE A O 1
ATOM 1333 N N . GLY A 1 174 ? 68.281 3.842 15.109 1.00 81.12 174 GLY A N 1
ATOM 1334 C CA . GLY A 1 174 ? 68.723 3.651 16.479 1.00 85.36 174 GLY A CA 1
ATOM 1335 C C . GLY A 1 174 ? 69.337 4.864 17.151 1.00 88.04 174 GLY A C 1
ATOM 1336 O O . GLY A 1 174 ? 68.792 5.373 18.131 1.00 89.32 174 GLY A O 1
ATOM 1337 N N . SER A 1 175 ? 70.470 5.320 16.622 1.00 89.80 175 SER A N 1
ATOM 1338 C CA . SER A 1 175 ? 71.196 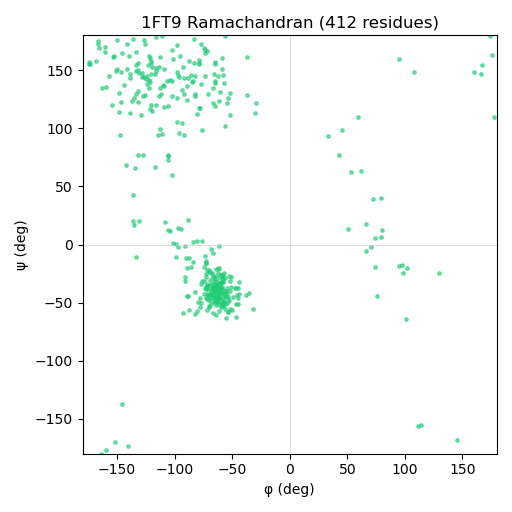6.472 17.157 1.00 90.39 175 SER A CA 1
ATOM 1339 C C . SER A 1 175 ? 70.314 7.605 17.680 1.00 90.67 175 SER A C 1
ATOM 1340 O O . SER A 1 175 ? 69.132 7.701 17.343 1.00 89.62 175 SER A O 1
ATOM 1343 N N . SER A 1 176 ? 70.903 8.463 18.508 1.00 91.60 176 SER A N 1
ATOM 1344 C CA . SER A 1 176 ? 70.176 9.581 19.104 1.00 92.73 176 SER A CA 1
ATOM 1345 C C . SER A 1 176 ? 69.594 10.506 18.048 1.00 93.63 176 SER A C 1
ATOM 1346 O O . SER A 1 176 ? 70.035 10.512 16.899 1.00 92.81 176 SER A O 1
ATOM 1349 N N . ARG A 1 177 ? 68.607 11.298 18.448 1.00 94.01 177 ARG A N 1
ATOM 1350 C CA . ARG A 1 177 ? 67.973 12.223 17.525 1.00 96.14 177 ARG A CA 1
ATOM 1351 C C . ARG A 1 177 ? 68.879 13.402 17.170 1.00 96.45 177 ARG A C 1
ATOM 1352 O O . ARG A 1 177 ? 68.860 13.890 16.040 1.00 96.35 177 ARG A O 1
ATOM 1360 N N . GLN A 1 178 ? 69.675 13.861 18.130 1.00 96.92 178 GLN A N 1
ATOM 1361 C CA . GLN A 1 178 ? 70.563 14.985 17.870 1.00 95.76 178 GLN A CA 1
ATOM 1362 C C . GLN A 1 178 ? 71.774 14.527 17.062 1.00 92.48 178 GLN A C 1
ATOM 1363 O O . GLN A 1 178 ? 72.287 15.279 16.232 1.00 91.38 178 GLN A O 1
ATOM 1369 N N . THR A 1 179 ? 72.224 13.296 17.301 1.00 89.12 179 THR A N 1
ATOM 1370 C CA . THR A 1 179 ? 73.364 12.750 16.564 1.00 87.54 179 THR A CA 1
ATOM 1371 C C . THR A 1 179 ? 72.960 12.561 15.109 1.00 85.73 179 THR A C 1
ATOM 1372 O O . THR A 1 179 ? 73.739 12.833 14.195 1.00 86.39 179 THR A O 1
ATOM 1376 N N . THR A 1 180 ? 71.736 12.089 14.902 1.00 82.23 180 THR A N 1
ATOM 1377 C CA . THR A 1 180 ? 71.226 11.874 13.558 1.00 79.17 180 THR A CA 1
ATOM 1378 C C . THR A 1 180 ? 71.172 13.215 12.834 1.00 77.38 180 THR A C 1
ATOM 1379 O O . THR A 1 180 ? 71.644 13.345 11.702 1.00 74.87 180 THR A O 1
ATOM 1383 N N . SER A 1 181 ? 70.603 14.212 13.505 1.00 75.20 181 SER A N 1
ATOM 1384 C CA . SER A 1 181 ? 70.470 15.548 12.941 1.00 74.23 181 SER A CA 1
ATOM 1385 C C . SER A 1 181 ? 71.806 16.085 12.407 1.00 72.52 181 SER A C 1
ATOM 1386 O O . SER A 1 181 ? 71.850 16.709 11.345 1.00 71.04 181 SER A O 1
ATOM 1389 N N . THR A 1 182 ? 72.891 15.832 13.138 1.00 70.25 182 THR A N 1
ATOM 1390 C CA . THR A 1 182 ? 74.217 16.295 12.727 1.00 68.35 182 THR A CA 1
ATOM 1391 C C . THR A 1 182 ? 74.708 15.479 11.541 1.00 66.94 182 THR A C 1
ATOM 1392 O O . THR A 1 182 ? 75.214 16.026 10.559 1.00 68.78 182 THR A O 1
ATOM 1396 N N . ALA A 1 183 ? 74.559 14.163 11.642 1.00 65.48 183 ALA A N 1
ATOM 1397 C CA . ALA A 1 183 ? 74.973 13.259 10.578 1.00 62.94 183 ALA A CA 1
ATOM 1398 C C . ALA A 1 183 ? 74.241 13.616 9.286 1.00 62.23 183 ALA A C 1
ATOM 1399 O O . ALA A 1 183 ? 74.853 13.780 8.227 1.00 58.96 183 ALA A O 1
ATOM 1401 N N . LEU A 1 184 ? 72.922 13.739 9.390 1.00 63.99 184 LEU A N 1
ATOM 1402 C CA . LEU A 1 184 ? 72.090 14.077 8.245 1.00 66.57 184 LEU A CA 1
ATOM 1403 C C . LEU A 1 184 ? 72.431 15.467 7.744 1.00 67.76 184 LEU A C 1
ATOM 1404 O O . LEU A 1 184 ? 72.630 15.660 6.541 1.00 69.49 184 LEU A O 1
ATOM 1409 N N . ASN A 1 185 ? 72.489 16.436 8.657 1.00 67.12 185 ASN A N 1
ATOM 1410 C CA . ASN A 1 185 ? 72.828 17.803 8.271 1.00 66.87 185 ASN A CA 1
ATOM 1411 C C . ASN A 1 185 ? 74.193 17.797 7.603 1.00 65.23 185 ASN A C 1
ATOM 1412 O O . ASN A 1 185 ? 74.460 18.587 6.702 1.00 65.46 185 ASN A O 1
ATOM 1417 N N . SER A 1 186 ? 75.052 16.885 8.040 1.00 64.98 186 SER A N 1
ATOM 1418 C CA . SER A 1 186 ? 76.379 16.769 7.457 1.00 65.78 186 SER A CA 1
ATOM 1419 C C . SER A 1 186 ? 76.241 16.331 5.998 1.00 67.01 186 SER A C 1
ATOM 1420 O O . SER A 1 186 ? 76.829 16.938 5.102 1.00 66.99 186 SER A O 1
ATOM 1423 N N . LEU A 1 187 ? 75.452 15.280 5.772 1.00 68.06 187 LEU A N 1
ATOM 1424 C CA . LEU A 1 187 ? 75.227 14.745 4.430 1.00 69.20 187 LEU A CA 1
ATOM 1425 C C . LEU A 1 187 ? 74.558 15.758 3.510 1.00 69.87 187 LEU A C 1
ATOM 1426 O O . LEU A 1 187 ? 74.826 15.787 2.305 1.00 68.47 187 LEU A O 1
ATOM 1431 N N . ILE A 1 188 ? 73.680 16.575 4.081 1.00 70.68 188 ILE A N 1
ATOM 1432 C CA . ILE A 1 188 ? 72.987 17.600 3.318 1.00 72.01 188 ILE A CA 1
ATOM 1433 C C . ILE A 1 188 ? 73.990 18.636 2.806 1.00 72.16 188 ILE A C 1
ATOM 1434 O O . ILE A 1 188 ? 73.852 19.129 1.685 1.00 72.98 188 ILE A O 1
ATOM 1439 N N . LYS A 1 189 ? 75.000 18.955 3.617 1.00 72.66 189 LYS A N 1
ATOM 1440 C CA . LYS A 1 189 ? 76.033 19.911 3.210 1.00 73.37 189 LYS A CA 1
ATOM 1441 C C . LYS A 1 189 ? 76.711 19.391 1.949 1.00 72.09 189 LYS A C 1
ATOM 1442 O O . LYS A 1 189 ? 76.821 20.098 0.952 1.00 73.51 189 LYS A O 1
ATOM 1448 N N . GLU A 1 190 ? 77.175 18.147 2.014 1.00 70.33 190 GLU A N 1
ATOM 1449 C CA . GLU A 1 190 ? 77.855 17.505 0.894 1.00 70.41 190 GLU A CA 1
ATOM 1450 C C . GLU A 1 190 ? 76.978 17.365 -0.346 1.00 70.02 190 GLU A C 1
ATOM 1451 O O . GLU A 1 190 ? 77.424 16.848 -1.373 1.00 70.24 190 GLU A O 1
ATOM 1457 N N . GLY A 1 191 ? 75.730 17.813 -0.246 1.00 69.02 191 GLY A N 1
ATOM 1458 C CA . GLY A 1 191 ? 74.824 17.744 -1.379 1.00 70.35 191 GLY A CA 1
ATOM 1459 C C . GLY A 1 191 ? 74.270 16.373 -1.728 1.00 70.33 191 GLY A C 1
ATOM 1460 O O . GLY A 1 191 ? 73.579 16.226 -2.736 1.00 68.78 191 GLY A O 1
ATOM 1461 N N . TYR A 1 192 ? 74.562 15.377 -0.895 1.00 70.96 192 TYR A N 1
ATOM 1462 C CA . TYR A 1 192 ? 74.090 14.015 -1.116 1.00 70.38 192 TYR A CA 1
ATOM 1463 C C . TYR A 1 192 ? 72.590 13.916 -0.928 1.00 67.54 192 TYR A C 1
ATOM 1464 O O . TYR A 1 192 ? 71.918 13.145 -1.605 1.00 65.70 192 TYR A O 1
ATOM 1473 N N . ILE A 1 193 ? 72.074 14.700 0.004 1.00 66.81 193 ILE A N 1
ATOM 1474 C CA . ILE A 1 193 ? 70.654 14.696 0.304 1.00 67.94 193 ILE A CA 1
ATOM 1475 C C . ILE A 1 193 ? 70.135 16.131 0.355 1.00 71.32 193 ILE A C 1
ATOM 1476 O O . ILE A 1 193 ? 70.733 16.998 0.992 1.00 72.28 193 ILE A O 1
ATOM 1481 N N . SER A 1 194 ? 69.024 16.378 -0.328 1.00 75.35 194 SER A N 1
ATOM 1482 C CA . SER A 1 194 ? 68.426 17.706 -0.352 1.00 80.42 194 SER A CA 1
ATOM 1483 C C . SER A 1 194 ? 67.203 17.715 0.549 1.00 84.27 194 SER A C 1
ATOM 1484 O O . SER A 1 194 ? 66.456 16.737 0.606 1.00 85.35 194 SER A O 1
ATOM 1487 N N . ARG A 1 195 ? 66.999 18.818 1.258 1.00 88.52 195 ARG A N 1
ATOM 1488 C CA . ARG A 1 195 ? 65.849 18.930 2.137 1.00 93.08 195 ARG A CA 1
ATOM 1489 C C . ARG A 1 195 ? 64.834 19.924 1.579 1.00 95.75 195 ARG A C 1
ATOM 1490 O O . ARG A 1 195 ? 65.129 21.107 1.401 1.00 95.91 195 ARG A O 1
ATOM 1498 N N . GLN A 1 196 ? 63.639 19.425 1.287 1.00 97.73 196 GLN A N 1
ATOM 1499 C CA . GLN A 1 196 ? 62.570 20.259 0.764 1.00 99.45 196 GLN A CA 1
ATOM 1500 C C . GLN A 1 196 ? 61.419 20.273 1.762 1.00 100.23 196 GLN A C 1
ATOM 1501 O O . GLN A 1 196 ? 60.338 19.750 1.485 1.00 102.17 196 GLN A O 1
ATOM 1507 N N . GLY A 1 197 ? 61.662 20.872 2.926 1.00 99.09 197 GLY A N 1
ATOM 1508 C CA . GLY A 1 197 ? 60.647 20.934 3.960 1.00 97.27 197 GLY A CA 1
ATOM 1509 C C . GLY A 1 197 ? 60.818 19.792 4.945 1.00 96.48 197 GLY A C 1
ATOM 1510 O O . GLY A 1 197 ? 61.455 18.786 4.632 1.00 95.43 197 GLY A O 1
ATOM 1511 N N . ARG A 1 198 ? 60.256 19.946 6.138 1.00 95.96 198 ARG A N 1
ATOM 1512 C CA . ARG A 1 198 ? 60.355 18.915 7.167 1.00 95.57 198 ARG A CA 1
ATOM 1513 C C . ARG A 1 198 ? 59.636 17.646 6.732 1.00 93.53 198 ARG A C 1
ATOM 1514 O O . ARG A 1 198 ? 58.569 17.708 6.126 1.00 93.37 198 ARG A O 1
ATOM 1522 N N . GLY A 1 199 ? 60.228 16.498 7.046 1.00 91.56 199 GLY A N 1
ATOM 1523 C CA . GLY A 1 199 ? 59.626 15.227 6.682 1.00 89.56 199 GLY A CA 1
ATOM 1524 C C . GLY A 1 199 ? 59.564 14.953 5.187 1.00 88.39 199 GLY A C 1
ATOM 1525 O O . GLY A 1 199 ? 58.805 14.086 4.748 1.00 85.86 199 GLY A O 1
ATOM 1526 N N . HIS A 1 200 ? 60.355 15.689 4.408 1.00 87.35 200 HIS A N 1
ATOM 1527 C CA . HIS A 1 200 ? 60.394 15.521 2.956 1.00 87.59 200 HIS A CA 1
ATOM 1528 C C . HIS A 1 200 ? 61.788 15.824 2.411 1.00 85.81 200 HIS A C 1
ATOM 1529 O O . HIS A 1 200 ? 62.243 16.965 2.480 1.00 86.88 200 HIS A O 1
ATOM 1536 N N . TYR A 1 201 ? 62.463 14.812 1.869 1.00 83.27 201 TYR A N 1
ATOM 1537 C CA . TYR A 1 201 ? 63.801 15.000 1.299 1.00 81.21 201 TYR A CA 1
ATOM 1538 C C . TYR A 1 201 ? 63.869 14.505 -0.136 1.00 79.35 201 TYR A C 1
ATOM 1539 O O . TYR A 1 201 ? 62.928 13.900 -0.639 1.00 81.60 201 TYR A O 1
ATOM 1548 N N . THR A 1 202 ? 64.995 14.768 -0.792 1.00 78.64 202 THR A N 1
ATOM 1549 C CA . THR A 1 202 ? 65.217 14.316 -2.162 1.00 77.24 202 THR A CA 1
ATOM 1550 C C . THR A 1 202 ? 66.664 13.888 -2.316 1.00 75.70 202 THR A C 1
ATOM 1551 O O . THR A 1 202 ? 67.544 14.407 -1.632 1.00 75.71 202 THR A O 1
ATOM 1555 N N . ILE A 1 203 ? 66.907 12.941 -3.215 1.00 73.18 203 ILE A N 1
ATOM 1556 C CA . ILE A 1 203 ? 68.253 12.441 -3.435 1.00 71.46 203 ILE A CA 1
ATOM 1557 C C . ILE A 1 203 ? 68.793 12.773 -4.819 1.00 73.92 203 ILE A C 1
ATOM 1558 O O . ILE A 1 203 ? 68.543 12.033 -5.770 1.00 75.05 203 ILE A O 1
ATOM 1563 N N . PRO A 1 204 ? 69.541 13.889 -4.958 1.00 75.28 204 PRO A N 1
ATOM 1564 C CA . PRO A 1 204 ? 70.084 14.224 -6.283 1.00 74.91 204 PRO A CA 1
ATOM 1565 C C . PRO A 1 204 ? 71.107 13.138 -6.602 1.00 77.16 204 PRO A C 1
ATOM 1566 O O . PRO A 1 204 ? 71.908 12.775 -5.737 1.00 79.67 204 PRO A O 1
ATOM 1570 N N . ASN A 1 205 ? 71.082 12.608 -7.818 1.00 77.41 205 ASN A N 1
ATOM 1571 C CA . ASN A 1 205 ? 72.035 11.569 -8.201 1.00 78.42 205 ASN A CA 1
ATOM 1572 C C . ASN A 1 205 ? 72.176 10.500 -7.108 1.00 77.45 205 ASN A C 1
ATOM 1573 O O . ASN A 1 205 ? 72.917 10.669 -6.134 1.00 76.57 205 ASN A O 1
ATOM 1578 N N . LEU A 1 206 ? 71.468 9.393 -7.284 1.00 76.44 206 LEU A N 1
ATOM 1579 C CA . LEU A 1 206 ? 71.495 8.309 -6.318 1.00 75.57 206 LEU A CA 1
ATOM 1580 C C . LEU A 1 206 ? 72.828 7.561 -6.298 1.00 74.59 206 LEU A C 1
ATOM 1581 O O . LEU A 1 206 ? 73.160 6.917 -5.304 1.00 73.67 206 LEU A O 1
ATOM 1586 N N . VAL A 1 207 ? 73.589 7.646 -7.390 1.00 73.53 207 VAL A N 1
ATOM 1587 C CA . VAL A 1 207 ? 74.883 6.963 -7.482 1.00 72.98 207 VAL A CA 1
ATOM 1588 C C . VAL A 1 207 ? 75.929 7.533 -6.523 1.00 72.94 207 VAL A C 1
ATOM 1589 O O . VAL A 1 207 ? 76.776 6.800 -6.012 1.00 72.66 207 VAL A O 1
ATOM 1593 N N . ARG A 1 208 ? 75.872 8.838 -6.282 1.00 73.23 208 ARG A N 1
ATOM 1594 C CA . ARG A 1 208 ? 76.803 9.466 -5.357 1.00 73.85 208 ARG A CA 1
ATOM 1595 C C . ARG A 1 208 ? 76.416 9.108 -3.923 1.00 74.46 208 ARG A C 1
ATOM 1596 O O . ARG A 1 208 ? 77.283 8.790 -3.107 1.00 75.13 208 ARG A O 1
ATOM 1604 N N . LEU A 1 209 ? 75.120 9.143 -3.612 1.00 75.24 209 LEU A N 1
ATOM 1605 C CA . LEU A 1 209 ? 74.673 8.789 -2.262 1.00 75.27 209 LEU A CA 1
ATOM 1606 C C . LEU A 1 209 ? 75.061 7.340 -1.979 1.00 75.31 209 LEU A C 1
ATOM 1607 O O . LEU A 1 209 ? 75.457 6.997 -0.865 1.00 72.83 209 LEU A O 1
ATOM 1612 N N . LYS A 1 210 ? 74.936 6.490 -2.997 1.00 76.21 210 LYS A N 1
ATOM 1613 C CA . LYS A 1 210 ? 75.305 5.088 -2.860 1.00 77.63 210 LYS A CA 1
ATOM 1614 C C . LYS A 1 210 ? 76.781 5.051 -2.499 1.00 77.97 210 LYS A C 1
ATOM 1615 O O . LYS A 1 210 ? 77.220 4.215 -1.712 1.00 76.49 210 LYS A O 1
ATOM 1621 N N . ALA A 1 211 ? 77.542 5.970 -3.090 1.00 79.43 211 ALA A N 1
ATOM 1622 C CA . ALA A 1 211 ? 78.977 6.059 -2.849 1.00 78.85 211 ALA A CA 1
ATOM 1623 C C . ALA A 1 211 ? 79.253 6.591 -1.451 1.00 78.52 211 ALA A C 1
ATOM 1624 O O . ALA A 1 211 ? 80.325 6.375 -0.895 1.00 79.61 211 ALA A O 1
ATOM 1626 N N . ALA A 1 212 ? 78.277 7.284 -0.882 1.00 78.88 212 ALA A N 1
ATOM 1627 C CA . ALA A 1 212 ? 78.428 7.832 0.456 1.00 79.59 212 ALA A CA 1
ATOM 1628 C C . ALA A 1 212 ? 77.999 6.815 1.507 1.00 80.72 212 ALA A C 1
ATOM 1629 O O . ALA A 1 212 ? 77.688 7.177 2.640 1.00 83.15 212 ALA A O 1
ATOM 1631 N N . ALA A 1 213 ? 77.983 5.540 1.135 1.00 81.35 213 ALA A N 1
ATOM 1632 C CA . ALA A 1 213 ? 77.583 4.489 2.063 1.00 81.88 213 ALA A CA 1
ATOM 1633 C C . ALA A 1 213 ? 78.546 3.305 2.039 1.00 82.54 213 ALA A C 1
ATOM 1634 O O . ALA A 1 213 ? 78.726 2.684 3.109 1.00 84.07 213 ALA A O 1
ATOM 1636 N N . PRO B 1 2 ? 98.887 33.229 13.788 1.00 52.30 2 PRO B N 1
ATOM 1637 C CA . PRO B 1 2 ? 98.748 34.574 14.355 1.00 53.60 2 PRO B CA 1
ATOM 1638 C C . PRO B 1 2 ? 99.620 34.697 15.595 1.00 55.22 2 PRO B C 1
ATOM 1639 O O . PRO B 1 2 ? 99.992 33.690 16.205 1.00 52.32 2 PRO B O 1
ATOM 1643 N N . PRO B 1 3 ? 99.954 35.933 15.995 1.00 57.89 3 PRO B N 1
ATOM 1644 C CA . PRO B 1 3 ? 100.789 36.094 17.191 1.00 56.14 3 PRO B CA 1
ATOM 1645 C C . PRO B 1 3 ? 99.930 35.894 18.433 1.00 57.19 3 PRO B C 1
ATOM 1646 O O . PRO B 1 3 ? 98.707 35.774 18.350 1.00 56.83 3 PRO B O 1
ATOM 1650 N N . ARG B 1 4 ? 100.569 35.849 19.590 1.00 60.00 4 ARG B N 1
ATOM 1651 C CA . ARG B 1 4 ? 99.824 35.707 20.827 1.00 60.09 4 ARG B CA 1
ATOM 1652 C C . ARG B 1 4 ? 99.296 37.109 21.089 1.00 55.67 4 ARG B C 1
ATOM 1653 O O . ARG B 1 4 ? 99.871 38.095 20.614 1.00 50.72 4 ARG B O 1
ATOM 1661 N N . PHE B 1 5 ? 98.205 37.209 21.832 1.00 50.91 5 PHE B N 1
ATOM 1662 C CA . PHE B 1 5 ? 97.629 38.518 22.112 1.00 48.43 5 PHE B CA 1
ATOM 1663 C C . PHE B 1 5 ? 97.523 38.794 23.603 1.00 43.92 5 PHE B C 1
ATOM 1664 O O . PHE B 1 5 ? 97.068 37.945 24.362 1.00 43.07 5 PHE B O 1
ATOM 1672 N N . ASN B 1 6 ? 97.927 39.992 24.010 1.00 42.24 6 ASN B N 1
ATOM 1673 C CA . ASN B 1 6 ? 97.858 40.399 25.411 1.00 40.83 6 ASN B CA 1
ATOM 1674 C C . ASN B 1 6 ? 96.814 41.513 25.536 1.00 38.86 6 ASN B C 1
ATOM 1675 O O . ASN B 1 6 ? 97.091 42.683 25.256 1.00 34.76 6 ASN B O 1
ATOM 1680 N N . ILE B 1 7 ? 95.613 41.150 25.972 1.00 38.68 7 ILE B N 1
ATOM 1681 C CA . ILE B 1 7 ? 94.526 42.125 26.066 1.00 41.35 7 ILE B CA 1
ATOM 1682 C C . ILE B 1 7 ? 94.764 43.333 26.965 1.00 40.88 7 ILE B C 1
ATOM 1683 O O . ILE B 1 7 ? 94.181 44.386 26.743 1.00 44.37 7 ILE B O 1
ATOM 1688 N N . ALA B 1 8 ? 95.622 43.204 27.967 1.00 41.27 8 ALA B N 1
ATOM 1689 C CA . ALA B 1 8 ? 95.895 44.331 28.846 1.00 39.15 8 ALA B CA 1
ATOM 1690 C C . ALA B 1 8 ? 96.472 45.468 28.021 1.00 42.89 8 ALA B C 1
ATOM 1691 O O . ALA B 1 8 ? 96.236 46.630 28.320 1.00 44.21 8 ALA B O 1
ATOM 1693 N N . ASN B 1 9 ? 97.230 45.126 26.980 1.00 47.12 9 ASN B N 1
ATOM 1694 C CA . ASN B 1 9 ? 97.848 46.129 26.107 1.00 49.86 9 ASN B CA 1
ATOM 1695 C C . ASN B 1 9 ? 96.819 47.087 25.547 1.00 50.37 9 ASN B C 1
ATOM 1696 O O . ASN B 1 9 ? 97.050 48.292 25.477 1.00 53.94 9 ASN B O 1
ATOM 1701 N N . VAL B 1 10 ? 95.685 46.549 25.128 1.00 46.48 10 VAL B N 1
ATOM 1702 C CA . VAL B 1 10 ? 94.651 47.388 24.568 1.00 43.95 10 VAL B CA 1
ATOM 1703 C C . VAL B 1 10 ? 93.844 48.084 25.659 1.00 44.72 10 VAL B C 1
ATOM 1704 O O . VAL B 1 10 ? 93.653 49.295 25.612 1.00 41.12 10 VAL B O 1
ATOM 1708 N N . LEU B 1 11 ? 93.395 47.313 26.648 1.00 43.11 11 LEU B N 1
ATOM 1709 C CA . LEU B 1 11 ? 92.590 47.842 27.743 1.00 42.30 11 LEU B CA 1
ATOM 1710 C C . LEU B 1 11 ? 93.236 48.986 28.525 1.00 43.12 11 LEU B C 1
ATOM 1711 O O . LEU B 1 11 ? 92.535 49.829 29.066 1.00 47.54 11 LEU B O 1
ATOM 1716 N N . LEU B 1 12 ? 94.559 49.026 28.592 1.00 43.54 12 LEU B N 1
ATOM 1717 C CA . LEU B 1 12 ? 95.226 50.092 29.334 1.00 45.62 12 LEU B CA 1
ATOM 1718 C C . LEU B 1 12 ? 95.461 51.312 28.469 1.00 48.35 12 LEU B C 1
ATOM 1719 O O . LEU B 1 12 ? 95.830 52.372 28.968 1.00 50.14 12 LEU B O 1
ATOM 1724 N N . SER B 1 13 ? 95.258 51.162 27.166 1.00 51.99 13 SER B N 1
ATOM 1725 C CA . SER B 1 13 ? 95.476 52.271 26.250 1.00 53.30 13 SER B CA 1
ATOM 1726 C C . SER B 1 13 ? 94.241 53.157 26.173 1.00 53.41 13 SER B C 1
ATOM 1727 O O . SER B 1 13 ? 93.110 52.670 26.160 1.00 53.26 13 SER B O 1
ATOM 1730 N N . PRO B 1 14 ? 94.443 54.479 26.118 1.00 54.42 14 PRO B N 1
ATOM 1731 C CA . PRO B 1 14 ? 93.302 55.393 26.041 1.00 56.46 14 PRO B CA 1
ATOM 1732 C C . PRO B 1 14 ? 92.241 54.921 25.038 1.00 59.11 14 PRO B C 1
ATOM 1733 O O . PRO B 1 14 ? 91.038 54.961 25.316 1.00 61.03 14 PRO B O 1
ATOM 1737 N N . ASP B 1 15 ? 92.699 54.444 23.887 1.00 59.48 15 ASP B N 1
ATOM 1738 C CA . ASP B 1 15 ? 91.803 53.985 22.834 1.00 60.82 15 ASP B CA 1
ATOM 1739 C C . ASP B 1 15 ? 90.985 52.758 23.186 1.00 59.19 15 ASP B C 1
ATOM 1740 O O . ASP B 1 15 ? 89.816 52.669 22.812 1.00 58.04 15 ASP B O 1
ATOM 1745 N N . GLY B 1 16 ? 91.596 51.814 23.902 1.00 57.01 16 GLY B N 1
ATOM 1746 C CA . GLY B 1 16 ? 90.900 50.579 24.235 1.00 55.79 16 GLY B CA 1
ATOM 1747 C C . GLY B 1 16 ? 90.297 50.492 25.614 1.00 53.79 16 GLY B C 1
ATOM 1748 O O . GLY B 1 16 ? 89.536 49.579 25.906 1.00 54.54 16 GLY B O 1
ATOM 1749 N N . GLU B 1 17 ? 90.639 51.452 26.455 1.00 53.78 17 GLU B N 1
ATOM 1750 C CA . GLU B 1 17 ? 90.160 51.523 27.829 1.00 57.41 17 GLU B CA 1
ATOM 1751 C C . GLU B 1 17 ? 88.649 51.297 27.987 1.00 57.04 17 GLU B C 1
ATOM 1752 O O . GLU B 1 17 ? 88.203 50.646 28.929 1.00 59.27 17 GLU B O 1
ATOM 1758 N N . THR B 1 18 ? 87.870 51.808 27.043 1.00 55.33 18 THR B N 1
ATOM 1759 C CA . THR B 1 18 ? 86.414 51.707 27.089 1.00 54.10 18 THR B CA 1
ATOM 1760 C C . THR B 1 18 ? 85.834 50.569 26.264 1.00 52.93 18 THR B C 1
ATOM 1761 O O . THR B 1 18 ? 84.623 50.356 26.270 1.00 50.62 18 THR B O 1
ATOM 1765 N N . PHE B 1 19 ? 86.687 49.835 25.562 1.00 52.09 19 PHE B N 1
ATOM 1766 C CA . PHE B 1 19 ? 86.208 48.778 24.688 1.00 51.95 19 PHE B CA 1
ATOM 1767 C C . PHE B 1 19 ? 85.025 47.946 25.171 1.00 53.72 19 PHE B C 1
ATOM 1768 O O . PHE B 1 19 ? 84.124 47.642 24.389 1.00 53.63 19 PHE B O 1
ATOM 1776 N N . PHE B 1 20 ? 85.018 47.551 26.437 1.00 54.00 20 PHE B N 1
ATOM 1777 C CA . PHE B 1 20 ? 83.902 46.740 26.914 1.00 56.19 20 PHE B CA 1
ATOM 1778 C C . PHE B 1 20 ? 82.831 47.546 27.658 1.00 55.70 20 PHE B C 1
ATOM 1779 O O . PHE B 1 20 ? 81.828 46.991 28.114 1.00 52.99 20 PHE B O 1
ATOM 1787 N N . ARG B 1 21 ? 83.055 48.855 27.762 1.00 58.12 21 ARG B N 1
ATOM 1788 C CA . ARG B 1 21 ? 82.130 49.776 28.432 1.00 62.52 21 ARG B CA 1
ATOM 1789 C C . ARG B 1 21 ? 80.754 49.630 27.763 1.00 62.43 21 ARG B C 1
ATOM 1790 O O . ARG B 1 21 ? 80.532 50.146 26.662 1.00 62.94 21 ARG B O 1
ATOM 1798 N N . GLY B 1 22 ? 79.845 48.912 28.416 1.00 59.92 22 GLY B N 1
ATOM 1799 C CA . GLY B 1 22 ? 78.523 48.710 27.852 1.00 59.54 22 GLY B CA 1
ATOM 1800 C C . GLY B 1 22 ? 78.088 47.253 27.838 1.00 60.97 22 GLY B C 1
ATOM 1801 O O . GLY B 1 22 ? 76.895 46.952 27.815 1.00 60.74 22 GLY B O 1
ATOM 1802 N N . PHE B 1 23 ? 79.052 46.340 27.837 1.00 60.66 23 PHE B N 1
ATOM 1803 C CA . PHE B 1 23 ? 78.746 44.918 27.839 1.00 60.98 23 PHE B CA 1
ATOM 1804 C C . PHE B 1 23 ? 78.066 44.562 29.145 1.00 64.73 23 PHE B C 1
ATOM 1805 O O . PHE B 1 23 ? 78.368 45.139 30.185 1.00 65.89 23 PHE B O 1
ATOM 1813 N N . ARG B 1 24 ? 77.152 43.605 29.099 1.00 68.19 24 ARG B N 1
ATOM 1814 C CA . ARG B 1 24 ? 76.475 43.180 30.311 1.00 73.40 24 ARG B CA 1
ATOM 1815 C C . ARG B 1 24 ? 77.394 42.176 30.999 1.00 73.20 24 ARG B C 1
ATOM 1816 O O . ARG B 1 24 ? 78.449 41.835 30.470 1.00 73.76 24 ARG B O 1
ATOM 1824 N N . SER B 1 25 ? 76.993 41.710 32.176 1.00 72.17 25 SER B N 1
ATOM 1825 C CA . SER B 1 25 ? 77.788 40.753 32.926 1.00 70.28 25 SER B CA 1
ATOM 1826 C C . SER B 1 25 ? 76.963 39.515 33.234 1.00 71.03 25 SER B C 1
ATOM 1827 O O . SER B 1 25 ? 75.766 39.608 33.468 1.00 72.75 25 SER B O 1
ATOM 1830 N N . LYS B 1 26 ? 77.598 38.352 33.233 1.00 72.62 26 LYS B N 1
ATOM 1831 C CA . LYS B 1 26 ? 76.881 37.122 33.519 1.00 74.87 26 LYS B CA 1
ATOM 1832 C C . LYS B 1 26 ? 77.758 36.102 34.219 1.00 75.27 26 LYS B C 1
ATOM 1833 O O . LYS B 1 26 ? 78.869 35.817 33.778 1.00 76.93 26 LYS B O 1
ATOM 1839 N N . ILE B 1 27 ? 77.250 35.553 35.317 1.00 74.44 27 ILE B N 1
ATOM 1840 C CA . ILE B 1 27 ? 77.989 34.550 36.070 1.00 72.63 27 ILE B CA 1
ATOM 1841 C C . ILE B 1 27 ? 77.498 33.170 35.670 1.00 71.04 27 ILE B C 1
ATOM 1842 O O . ILE B 1 27 ? 76.302 32.899 35.717 1.00 69.73 27 ILE B O 1
ATOM 1847 N N . HIS B 1 28 ? 78.424 32.311 35.261 1.00 71.00 28 HIS B N 1
ATOM 1848 C CA . HIS B 1 28 ? 78.083 30.948 34.871 1.00 71.81 28 HIS B CA 1
ATOM 1849 C C . HIS B 1 28 ? 78.522 29.977 35.967 1.00 72.80 28 HIS B C 1
ATOM 1850 O O . HIS B 1 28 ? 79.709 29.881 36.298 1.00 72.91 28 HIS B O 1
ATOM 1857 N N . ALA B 1 29 ? 77.555 29.260 36.530 1.00 73.63 29 ALA B N 1
ATOM 1858 C CA . ALA B 1 29 ? 77.830 28.303 37.595 1.00 74.10 29 ALA B CA 1
ATOM 1859 C C . ALA B 1 29 ? 78.690 27.160 37.081 1.00 73.58 29 ALA B C 1
ATOM 1860 O O . ALA B 1 29 ? 78.696 26.872 35.889 1.00 74.27 29 ALA B O 1
ATOM 1862 N N . LYS B 1 30 ? 79.424 26.513 37.976 1.00 73.24 30 LYS B N 1
ATOM 1863 C CA . LYS B 1 30 ? 80.262 25.402 37.563 1.00 74.65 30 LYS B CA 1
ATOM 1864 C C . LYS B 1 30 ? 79.356 24.353 36.922 1.00 74.11 30 LYS B C 1
ATOM 1865 O O . LYS B 1 30 ? 78.179 24.244 37.269 1.00 74.78 30 LYS B O 1
ATOM 1871 N N . GLY B 1 31 ? 79.902 23.588 35.982 1.00 73.85 31 GLY B N 1
ATOM 1872 C CA . GLY B 1 31 ? 79.110 22.576 35.304 1.00 71.85 31 GLY B CA 1
ATOM 1873 C C . GLY B 1 31 ? 78.128 23.176 34.309 1.00 71.39 31 GLY B C 1
ATOM 1874 O O . GLY B 1 31 ? 77.654 22.484 33.415 1.00 72.45 31 GLY B O 1
ATOM 1875 N N . SER B 1 32 ? 77.825 24.463 34.467 1.00 70.41 32 SER B N 1
ATOM 1876 C CA . SER B 1 32 ? 76.900 25.177 33.586 1.00 70.04 32 SER B CA 1
ATOM 1877 C C . SER B 1 32 ? 77.289 25.144 32.108 1.00 70.95 32 SER B C 1
ATOM 1878 O O . SER B 1 32 ? 78.457 25.299 31.752 1.00 69.84 32 SER B O 1
ATOM 1881 N N . LEU B 1 33 ? 76.294 24.958 31.249 1.00 72.11 33 LEU B N 1
ATOM 1882 C CA . LEU B 1 33 ? 76.520 24.906 29.813 1.00 73.87 33 LEU B CA 1
ATOM 1883 C C . LEU B 1 33 ? 76.308 26.299 29.204 1.00 75.72 33 LEU B C 1
ATOM 1884 O O . LEU B 1 33 ? 75.168 26.751 29.060 1.00 76.89 33 LEU B O 1
ATOM 1889 N N . VAL B 1 34 ? 77.409 26.973 28.859 1.00 74.70 34 VAL B N 1
ATOM 1890 C CA . VAL B 1 34 ? 77.360 28.313 28.270 1.00 73.07 34 VAL B CA 1
ATOM 1891 C C . VAL B 1 34 ? 76.850 28.276 26.839 1.00 73.46 34 VAL B C 1
ATOM 1892 O O . VAL B 1 34 ? 76.000 29.078 26.451 1.00 70.77 34 VAL B O 1
ATOM 1896 N N . CYS B 1 35 ? 77.385 27.345 26.056 1.00 75.13 35 CYS B N 1
ATOM 1897 C CA . CYS B 1 35 ? 76.983 27.201 24.665 1.00 77.76 35 CYS B CA 1
ATOM 1898 C C . CYS B 1 35 ? 76.530 25.797 24.335 1.00 79.98 35 CYS B C 1
ATOM 1899 O O . CYS B 1 35 ? 77.231 24.822 24.609 1.00 81.65 35 CYS B O 1
ATOM 1902 N N . THR B 1 36 ? 75.348 25.707 23.738 1.00 83.39 36 THR B N 1
ATOM 1903 C CA . THR B 1 36 ? 74.788 24.431 23.328 1.00 86.68 36 THR B CA 1
ATOM 1904 C C . THR B 1 36 ? 75.109 24.288 21.850 1.00 91.19 36 THR B C 1
ATOM 1905 O O . THR B 1 36 ? 75.181 25.291 21.137 1.00 92.37 36 THR B O 1
ATOM 1909 N N . GLY B 1 37 ? 75.310 23.059 21.386 1.00 95.61 37 GLY B N 1
ATOM 1910 C CA . GLY B 1 37 ? 75.605 22.860 19.974 1.00 102.24 37 GLY B CA 1
ATOM 1911 C C . GLY B 1 37 ? 74.557 23.544 19.110 1.00 106.18 37 GLY B C 1
ATOM 1912 O O . GLY B 1 37 ? 74.817 23.935 17.967 1.00 105.29 37 GLY B O 1
ATOM 1913 N N . GLU B 1 38 ? 73.362 23.681 19.681 1.00 110.81 38 GLU B N 1
ATOM 1914 C CA . GLU B 1 38 ? 72.222 24.319 19.032 1.00 114.73 38 GLU B CA 1
ATOM 1915 C C . GLU B 1 38 ? 71.615 25.316 20.023 1.00 116.49 38 GLU B C 1
ATOM 1916 O O . GLU B 1 38 ? 70.583 25.042 20.643 1.00 116.88 38 GLU B O 1
ATOM 1922 N N . GLY B 1 39 ? 72.270 26.464 20.177 1.00 118.08 39 GLY B N 1
ATOM 1923 C CA . GLY B 1 39 ? 71.786 27.483 21.094 1.00 118.72 39 GLY B CA 1
ATOM 1924 C C . GLY B 1 39 ? 70.861 28.475 20.415 1.00 119.04 39 GLY B C 1
ATOM 1925 O O . GLY B 1 39 ? 69.948 29.013 21.044 1.00 119.61 39 GLY B O 1
ATOM 1926 N N . ASP B 1 40 ? 71.111 28.720 19.130 1.00 118.86 40 ASP B N 1
ATOM 1927 C CA . ASP B 1 40 ? 70.309 29.635 18.318 1.00 118.19 40 ASP B CA 1
ATOM 1928 C C . ASP B 1 40 ? 70.539 31.132 18.565 1.00 116.18 40 ASP B C 1
ATOM 1929 O O . ASP B 1 40 ? 70.638 31.899 17.606 1.00 116.23 40 ASP B O 1
ATOM 1934 N N . GLU B 1 41 ? 70.615 31.559 19.827 1.00 112.58 41 GLU B N 1
ATOM 1935 C CA . GLU B 1 41 ? 70.864 32.975 20.110 1.00 108.77 41 GLU B CA 1
ATOM 1936 C C . GLU B 1 41 ? 72.314 33.282 19.752 1.00 104.01 41 GLU B C 1
ATOM 1937 O O . GLU B 1 41 ? 73.108 32.365 19.553 1.00 104.21 41 GLU B O 1
ATOM 1943 N N . ASN B 1 42 ? 72.677 34.556 19.669 1.00 97.46 42 ASN B N 1
ATOM 1944 C CA . ASN B 1 42 ? 74.039 34.864 19.273 1.00 90.85 42 ASN B CA 1
ATOM 1945 C C . ASN B 1 42 ? 74.665 36.108 19.895 1.00 85.39 42 ASN B C 1
ATOM 1946 O O . ASN B 1 42 ? 73.992 37.090 20.193 1.00 87.18 42 ASN B O 1
ATOM 1951 N N . GLY B 1 43 ? 75.974 36.047 20.084 1.00 78.50 43 GLY B N 1
ATOM 1952 C CA . GLY B 1 43 ? 76.690 37.160 20.665 1.00 71.88 43 GLY B CA 1
ATOM 1953 C C . GLY B 1 43 ? 78.141 36.792 20.906 1.00 67.35 43 GLY B C 1
ATOM 1954 O O . GLY B 1 43 ? 78.574 35.663 20.631 1.00 63.64 43 GLY B O 1
ATOM 1955 N N . VAL B 1 44 ? 78.891 37.759 21.421 1.00 63.81 44 VAL B N 1
ATOM 1956 C CA . VAL B 1 44 ? 80.308 37.579 21.715 1.00 61.56 44 VAL B CA 1
ATOM 1957 C C . VAL B 1 44 ? 80.571 37.862 23.187 1.00 57.91 44 VAL B C 1
ATOM 1958 O O . VAL B 1 44 ? 79.973 38.768 23.767 1.00 57.77 44 VAL B O 1
ATOM 1962 N N . PHE B 1 45 ? 81.448 37.086 23.807 1.00 53.57 45 PHE B N 1
ATOM 1963 C CA . PHE B 1 45 ? 81.761 37.348 25.202 1.00 49.99 45 PHE B CA 1
ATOM 1964 C C . PHE B 1 45 ? 83.262 37.312 25.434 1.00 50.13 45 PHE B C 1
ATOM 1965 O O . PHE B 1 45 ? 84.033 36.857 24.584 1.00 50.61 45 PHE B O 1
ATOM 1973 N N . VAL B 1 46 ? 83.673 37.816 26.588 1.00 50.03 46 VAL B N 1
ATOM 1974 C CA . VAL B 1 46 ? 85.076 37.831 26.959 1.00 45.56 46 VAL B CA 1
ATOM 1975 C C . VAL B 1 46 ? 85.114 37.362 28.396 1.00 47.06 46 VAL B C 1
ATOM 1976 O O . VAL B 1 46 ? 84.407 37.893 29.252 1.00 47.29 46 VAL B O 1
ATOM 1980 N N . VAL B 1 47 ? 85.921 36.342 28.653 1.00 47.86 47 VAL B N 1
ATOM 1981 C CA . VAL B 1 47 ? 86.042 35.792 29.993 1.00 47.47 47 VAL B CA 1
ATOM 1982 C C . VAL B 1 47 ? 86.695 36.757 30.986 1.00 48.30 47 VAL B C 1
ATOM 1983 O O . VAL B 1 47 ? 87.819 37.216 30.779 1.00 46.36 47 VAL B O 1
ATOM 1987 N N . VAL B 1 48 ? 85.990 37.077 32.061 1.00 49.25 48 VAL B N 1
ATOM 1988 C CA . VAL B 1 48 ? 86.565 37.952 33.074 1.00 51.42 48 VAL B CA 1
ATOM 1989 C C . VAL B 1 48 ? 87.478 37.082 33.947 1.00 55.36 48 VAL B C 1
ATOM 1990 O O . VAL B 1 48 ? 88.675 37.354 34.089 1.00 52.82 48 VAL B O 1
ATOM 1994 N N . ASP B 1 49 ? 86.904 36.031 34.523 1.00 57.38 49 ASP B N 1
ATOM 1995 C CA . ASP B 1 49 ? 87.659 35.086 35.339 1.00 58.45 49 ASP B CA 1
ATOM 1996 C C . ASP B 1 49 ? 86.946 33.746 35.264 1.00 57.88 49 ASP B C 1
ATOM 1997 O O . ASP B 1 49 ? 85.777 33.674 34.874 1.00 59.17 49 ASP B O 1
ATOM 2002 N N . GLY B 1 50 ? 87.647 32.682 35.624 1.00 56.34 50 GLY B N 1
ATOM 2003 C CA . GLY B 1 50 ? 87.038 31.371 35.564 1.00 55.69 50 GLY B CA 1
ATOM 2004 C C . GLY B 1 50 ? 87.686 30.550 34.473 1.00 55.76 50 GLY B C 1
ATOM 2005 O O . GLY B 1 50 ? 88.825 30.816 34.076 1.00 55.67 50 GLY B O 1
ATOM 2006 N N . ARG B 1 51 ? 86.957 29.562 33.968 1.00 54.65 51 ARG B N 1
ATOM 2007 C CA . ARG B 1 51 ? 87.491 28.692 32.937 1.00 54.99 51 ARG B CA 1
ATOM 2008 C C . ARG B 1 51 ? 86.340 28.017 32.220 1.00 56.34 51 ARG B C 1
ATOM 2009 O O . ARG B 1 51 ? 85.396 27.567 32.860 1.00 60.17 51 ARG B O 1
ATOM 2017 N N . LEU B 1 52 ? 86.409 27.969 30.891 1.00 56.70 52 LEU B N 1
ATOM 2018 C CA . LEU B 1 52 ? 85.364 27.339 30.083 1.00 53.29 52 LEU B CA 1
ATOM 2019 C C . LEU B 1 52 ? 85.974 26.302 29.148 1.00 55.27 52 LEU B C 1
ATOM 2020 O O . LEU B 1 52 ? 87.090 26.470 28.631 1.00 57.99 52 LEU B O 1
ATOM 2025 N N . ARG B 1 53 ? 85.234 25.225 28.935 1.00 52.42 53 ARG B N 1
ATOM 2026 C CA . ARG B 1 53 ? 85.687 24.159 28.068 1.00 53.68 53 ARG B CA 1
ATOM 2027 C C . ARG B 1 53 ? 84.966 24.272 26.721 1.00 53.13 53 ARG B C 1
ATOM 2028 O O . ARG B 1 53 ? 83.782 24.615 26.666 1.00 52.91 53 ARG B O 1
ATOM 2036 N N . VAL B 1 54 ? 85.695 24.020 25.639 1.00 49.55 54 VAL B N 1
ATOM 2037 C CA . VAL B 1 54 ? 85.128 24.065 24.304 1.00 50.11 54 VAL B CA 1
ATOM 2038 C C . VAL B 1 54 ? 85.322 22.672 23.751 1.00 51.93 54 VAL B C 1
ATOM 2039 O O . VAL B 1 54 ? 86.447 22.216 23.550 1.00 52.10 54 VAL B O 1
ATOM 2043 N N . TYR B 1 55 ? 84.214 21.990 23.513 1.00 52.96 55 TYR B N 1
ATOM 2044 C CA . TYR B 1 55 ? 84.278 20.630 23.026 1.00 56.81 55 TYR B CA 1
ATOM 2045 C C . TYR B 1 55 ? 83.191 20.344 22.000 1.00 59.06 55 TYR B C 1
ATOM 2046 O O . TYR B 1 55 ? 82.292 21.158 21.756 1.00 57.39 55 TYR B O 1
ATOM 2055 N N . LEU B 1 56 ? 83.286 19.166 21.407 1.00 62.18 56 LEU B N 1
ATOM 2056 C CA . LEU B 1 56 ? 82.333 18.734 20.410 1.00 67.99 56 LEU B CA 1
ATOM 2057 C C . LEU B 1 56 ? 81.850 17.363 20.860 1.00 71.31 56 LEU B C 1
ATOM 2058 O O . LEU B 1 56 ? 82.619 16.594 21.435 1.00 72.05 56 LEU B O 1
ATOM 2063 N N . VAL B 1 57 ? 80.576 17.071 20.630 1.00 75.43 57 VAL B N 1
ATOM 2064 C CA . VAL B 1 57 ? 80.025 15.771 20.994 1.00 81.24 57 VAL B CA 1
ATOM 2065 C C . VAL B 1 57 ? 80.104 14.927 19.725 1.00 84.04 57 VAL B C 1
ATOM 2066 O O . VAL B 1 57 ? 80.271 15.476 18.636 1.00 86.21 57 VAL B O 1
ATOM 2070 N N . GLY B 1 58 ? 80.005 13.607 19.847 1.00 86.44 58 GLY B N 1
ATOM 2071 C CA . GLY B 1 58 ? 80.073 12.784 18.653 1.00 90.70 58 GLY B CA 1
ATOM 2072 C C . GLY B 1 58 ? 80.019 11.287 18.866 1.00 94.16 58 GLY B C 1
ATOM 2073 O O . GLY B 1 58 ? 80.975 10.686 19.364 1.00 94.83 58 GLY B O 1
ATOM 2074 N N . GLU B 1 59 ? 78.905 10.676 18.474 1.00 96.78 59 GLU B N 1
ATOM 2075 C CA . GLU B 1 59 ? 78.747 9.234 18.628 1.00 99.92 59 GLU B CA 1
ATOM 2076 C C . GLU B 1 59 ? 79.018 8.817 20.070 1.00 101.06 59 GLU B C 1
ATOM 2077 O O . GLU B 1 59 ? 79.957 8.061 20.347 1.00 98.98 59 GLU B O 1
ATOM 2083 N N . GLU B 1 60 ? 78.189 9.320 20.981 1.00 102.61 60 GLU B N 1
ATOM 2084 C CA . GLU B 1 60 ? 78.327 9.012 22.398 1.00 104.03 60 GLU B CA 1
ATOM 2085 C C . GLU B 1 60 ? 79.798 9.050 22.821 1.00 103.84 60 GLU B C 1
ATOM 2086 O O . GLU B 1 60 ? 80.449 8.012 22.977 1.00 103.78 60 GLU B O 1
ATOM 2092 N N . ARG B 1 61 ? 80.305 10.270 22.987 1.00 101.92 61 ARG B N 1
ATOM 2093 C CA . ARG B 1 61 ? 81.684 10.533 23.388 1.00 100.42 61 ARG B CA 1
ATOM 2094 C C . ARG B 1 61 ? 81.978 12.009 23.145 1.00 98.81 61 ARG B C 1
ATOM 2095 O O . ARG B 1 61 ? 81.458 12.602 22.197 1.00 99.22 61 ARG B O 1
ATOM 2103 N N . GLU B 1 62 ? 82.812 12.600 23.997 1.00 95.47 62 GLU B N 1
ATOM 2104 C CA . GLU B 1 62 ? 83.165 14.007 23.849 1.00 91.85 62 GLU B CA 1
ATOM 2105 C C . GLU B 1 62 ? 84.665 14.181 23.638 1.00 89.20 62 GLU B C 1
ATOM 2106 O O . GLU B 1 62 ? 85.469 13.349 24.067 1.00 88.09 62 GLU B O 1
ATOM 2112 N N . ILE B 1 63 ? 85.032 15.264 22.963 1.00 85.73 63 ILE B N 1
ATOM 2113 C CA . ILE B 1 63 ? 86.432 15.574 22.706 1.00 83.72 63 ILE B CA 1
ATOM 2114 C C . ILE B 1 63 ? 86.690 17.040 23.059 1.00 81.02 63 ILE B C 1
ATOM 2115 O O . ILE B 1 63 ? 86.031 17.941 22.535 1.00 80.73 63 ILE B O 1
ATOM 2120 N N . SER B 1 64 ? 87.636 17.267 23.966 1.00 77.62 64 SER B N 1
ATOM 2121 C CA . SER B 1 64 ? 87.980 18.616 24.404 1.00 74.20 64 SER B CA 1
ATOM 2122 C C . SER B 1 64 ? 88.949 19.278 23.427 1.00 71.06 64 SER B C 1
ATOM 2123 O O . SER B 1 64 ? 89.974 18.692 23.070 1.00 73.43 64 SER B O 1
ATOM 2126 N N . LEU B 1 65 ? 88.617 20.496 22.997 1.00 66.33 65 LEU B N 1
ATOM 2127 C CA . LEU B 1 65 ? 89.442 21.236 22.035 1.00 61.00 65 LEU B CA 1
ATOM 2128 C C . LEU B 1 65 ? 90.450 22.163 22.704 1.00 56.66 65 LEU B C 1
ATOM 2129 O O . LEU B 1 65 ? 91.657 22.037 22.487 1.00 54.14 65 LEU B O 1
ATOM 2134 N N . PHE B 1 66 ? 89.938 23.094 23.506 1.00 52.76 66 PHE B N 1
ATOM 2135 C CA . PHE B 1 66 ? 90.766 24.054 24.229 1.00 51.33 66 PHE B CA 1
ATOM 2136 C C . PHE B 1 66 ? 89.911 24.729 25.291 1.00 49.32 66 PHE B C 1
ATOM 2137 O O . PHE B 1 66 ? 88.699 24.536 25.326 1.00 48.95 66 PHE B O 1
ATOM 2145 N N . TYR B 1 67 ? 90.538 25.528 26.147 1.00 48.85 67 TYR B N 1
ATOM 2146 C CA . TYR B 1 67 ? 89.813 26.210 27.212 1.00 49.54 67 TYR B CA 1
ATOM 2147 C C . TYR B 1 67 ? 89.947 27.718 27.113 1.00 49.27 67 TYR B C 1
ATOM 2148 O O . TYR B 1 67 ? 90.893 28.233 26.523 1.00 46.00 67 TYR B O 1
ATOM 2157 N N . LEU B 1 68 ? 88.978 28.421 27.685 1.00 48.89 68 LEU B N 1
ATOM 2158 C CA . LEU B 1 68 ? 88.996 29.869 27.692 1.00 49.67 68 LEU B CA 1
ATOM 2159 C C . LEU B 1 68 ? 89.247 30.296 29.119 1.00 50.10 68 LEU B C 1
ATOM 2160 O O . LEU B 1 68 ? 88.670 29.726 30.047 1.00 51.57 68 LEU B O 1
ATOM 2165 N N . THR B 1 69 ? 90.103 31.292 29.299 1.00 47.83 69 THR B N 1
ATOM 2166 C CA . THR B 1 69 ? 90.376 31.817 30.631 1.00 46.86 69 THR B CA 1
ATOM 2167 C C . THR B 1 69 ? 90.386 33.339 30.526 1.00 47.76 69 THR B C 1
ATOM 2168 O O . THR B 1 69 ? 90.244 33.886 29.435 1.00 51.14 69 THR B O 1
ATOM 2172 N N . SER B 1 70 ? 90.548 34.023 31.650 1.00 46.64 70 SER B N 1
ATOM 2173 C CA . SER B 1 70 ? 90.543 35.472 31.669 1.00 43.98 70 SER B CA 1
ATOM 2174 C C . SER B 1 70 ? 91.207 36.135 30.459 1.00 45.56 70 SER B C 1
ATOM 2175 O O . SER B 1 70 ? 92.339 35.806 30.097 1.00 46.66 70 SER B O 1
ATOM 2178 N N . GLY B 1 71 ? 90.482 37.067 29.839 1.00 43.86 71 GLY B N 1
ATOM 2179 C CA . GLY B 1 71 ? 90.986 37.797 28.684 1.00 39.94 71 GLY B CA 1
ATOM 2180 C C . GLY B 1 71 ? 90.599 37.230 27.327 1.00 41.35 71 GLY B C 1
ATOM 2181 O O . GLY B 1 71 ? 90.687 37.923 26.312 1.00 44.90 71 GLY B O 1
ATOM 2182 N N . ASP B 1 72 ? 90.182 35.970 27.302 1.00 38.52 72 ASP B N 1
ATOM 2183 C CA . ASP B 1 72 ? 89.804 35.312 26.063 1.00 40.46 72 ASP B CA 1
ATOM 2184 C C . ASP B 1 72 ? 88.420 35.741 25.596 1.00 42.26 72 ASP B C 1
ATOM 2185 O O . ASP B 1 72 ? 87.488 35.861 26.405 1.00 43.14 72 ASP B O 1
ATOM 2190 N N . MET B 1 73 ? 88.291 35.967 24.289 1.00 42.71 73 MET B N 1
ATOM 2191 C CA . MET B 1 73 ? 87.015 36.351 23.690 1.00 43.60 73 MET B CA 1
ATOM 2192 C C . MET B 1 73 ? 86.539 35.155 22.894 1.00 44.32 73 MET B C 1
ATOM 2193 O O . MET B 1 73 ? 87.350 34.344 22.430 1.00 44.25 73 MET B O 1
ATOM 2198 N N . PHE B 1 74 ? 85.226 35.019 22.766 1.00 46.33 74 PHE B N 1
ATOM 2199 C CA . PHE B 1 74 ? 84.660 33.915 22.005 1.00 47.27 74 PHE B CA 1
ATOM 2200 C C . PHE B 1 74 ? 83.243 34.278 21.634 1.00 50.26 74 PHE B C 1
ATOM 2201 O O . PHE B 1 74 ? 82.693 35.275 22.138 1.00 50.25 74 PHE B O 1
ATOM 2209 N N . CYS B 1 75 ? 82.649 33.467 20.763 1.00 50.22 75 CYS B N 1
ATOM 2210 C CA . CYS B 1 75 ? 81.295 33.738 20.295 1.00 54.88 75 CYS B CA 1
ATOM 2211 C C . CYS B 1 75 ? 80.283 32.668 20.703 1.00 56.26 75 CYS B C 1
ATOM 2212 O O . CYS B 1 75 ? 80.628 31.656 21.325 1.00 54.78 75 CYS B O 1
ATOM 2215 N N . MET B 1 76 ? 79.033 32.899 20.311 1.00 57.47 76 MET B N 1
ATOM 2216 C CA . MET B 1 76 ? 77.940 31.980 20.607 1.00 58.98 76 MET B CA 1
ATOM 2217 C C . MET B 1 76 ? 77.485 31.242 19.357 1.00 58.87 76 MET B C 1
ATOM 2218 O O . MET B 1 76 ? 76.372 30.729 19.322 1.00 61.00 76 MET B O 1
ATOM 2223 N N . HIS B 1 77 ? 78.324 31.191 18.325 1.00 56.39 77 HIS B N 1
ATOM 2224 C CA . HIS B 1 77 ? 77.934 30.502 17.095 1.00 54.46 77 HIS B CA 1
ATOM 2225 C C . HIS B 1 77 ? 79.022 29.621 16.487 1.00 54.65 77 HIS B C 1
ATOM 2226 O O . HIS B 1 77 ? 78.986 29.301 15.301 1.00 55.14 77 HIS B O 1
ATOM 2233 N N . SER B 1 78 ? 79.996 29.233 17.293 1.00 57.26 78 SER B N 1
ATOM 2234 C CA . SER B 1 78 ? 81.076 28.403 16.786 1.00 61.75 78 SER B CA 1
ATOM 2235 C C . SER B 1 78 ? 80.536 27.038 16.372 1.00 63.44 78 SER B C 1
ATOM 2236 O O . SER B 1 78 ? 81.036 26.414 15.437 1.00 63.59 78 SER B O 1
ATOM 2239 N N . GLY B 1 79 ? 79.496 26.595 17.070 1.00 66.38 79 GLY B N 1
ATOM 2240 C CA . GLY B 1 79 ? 78.923 25.293 16.804 1.00 68.42 79 GLY B CA 1
ATOM 2241 C C . GLY B 1 79 ? 79.425 24.354 17.883 1.00 71.94 79 GLY B C 1
ATOM 2242 O O . GLY B 1 79 ? 78.837 23.298 18.137 1.00 74.73 79 GLY B O 1
ATOM 2243 N N . CYS B 1 80 ? 80.526 24.745 18.523 1.00 72.08 80 CYS B N 1
ATOM 2244 C CA . CYS B 1 80 ? 81.118 23.957 19.598 1.00 70.79 80 CYS B CA 1
ATOM 2245 C C . CYS B 1 80 ? 80.314 24.204 20.869 1.00 70.95 80 CYS B C 1
ATOM 2246 O O . CYS B 1 80 ? 79.656 25.242 21.004 1.00 70.37 80 CYS B O 1
ATOM 2249 N N . LEU B 1 81 ? 80.371 23.254 21.798 1.00 70.54 81 LEU B N 1
ATOM 2250 C CA . LEU B 1 81 ? 79.674 23.393 23.072 1.00 69.59 81 LEU B CA 1
ATOM 2251 C C . LEU B 1 81 ? 80.656 24.036 24.041 1.00 69.74 81 LEU B C 1
ATOM 2252 O O . LEU B 1 81 ? 81.857 23.752 23.993 1.00 67.03 81 LEU B O 1
ATOM 2257 N N . VAL B 1 82 ? 80.147 24.901 24.914 1.00 68.41 82 VAL B N 1
ATOM 2258 C CA . VAL B 1 82 ? 80.989 25.581 25.886 1.00 67.94 82 VAL B CA 1
ATOM 2259 C C . VAL B 1 82 ? 80.439 25.452 27.302 1.00 68.54 82 VAL B C 1
ATOM 2260 O O . VAL B 1 82 ? 79.389 26.004 27.620 1.00 68.73 82 VAL B O 1
ATOM 2264 N N . GLU B 1 83 ? 81.149 24.714 28.149 1.00 69.83 83 GLU B N 1
ATOM 2265 C CA . GLU B 1 83 ? 80.731 24.533 29.537 1.00 72.47 83 GLU B CA 1
ATOM 2266 C C . GLU B 1 83 ? 81.743 25.206 30.465 1.00 71.67 83 GLU B C 1
ATOM 2267 O O . GLU B 1 83 ? 82.916 25.339 30.124 1.00 73.34 83 GLU B O 1
ATOM 2273 N N . ALA B 1 84 ? 81.288 25.629 31.639 1.00 69.72 84 ALA B N 1
ATOM 2274 C CA . ALA B 1 84 ? 82.167 26.269 32.605 1.00 67.77 84 ALA B CA 1
ATOM 2275 C C . ALA B 1 84 ? 82.726 25.207 33.552 1.00 69.07 84 ALA B C 1
ATOM 2276 O O . ALA B 1 84 ? 81.968 24.410 34.099 1.00 68.18 84 ALA B O 1
ATOM 2278 N N . THR B 1 85 ? 84.044 25.184 33.743 1.00 68.93 85 THR B N 1
ATOM 2279 C CA . THR B 1 85 ? 84.647 24.200 34.639 1.00 70.50 85 THR B CA 1
ATOM 2280 C C . THR B 1 85 ? 84.838 24.755 36.059 1.00 72.31 85 THR B C 1
ATOM 2281 O O . THR B 1 85 ? 85.534 24.161 36.888 1.00 72.45 85 THR B O 1
ATOM 2285 N N . GLU B 1 86 ? 84.201 25.893 36.326 1.00 72.36 86 GLU B N 1
ATOM 2286 C CA . GLU B 1 86 ? 84.258 26.562 37.626 1.00 72.44 86 GLU B CA 1
ATOM 2287 C C . GLU B 1 86 ? 83.507 27.885 37.516 1.00 71.46 86 GLU B C 1
ATOM 2288 O O . GLU B 1 86 ? 83.248 28.349 36.409 1.00 72.26 86 GLU B O 1
ATOM 2294 N N . ARG B 1 87 ? 83.144 28.485 38.649 1.00 70.23 87 ARG B N 1
ATOM 2295 C CA . ARG B 1 87 ? 82.411 29.749 38.616 1.00 69.84 87 ARG B CA 1
ATOM 2296 C C . ARG B 1 87 ? 83.145 30.737 37.729 1.00 69.45 87 ARG B C 1
ATOM 2297 O O . ARG B 1 87 ? 84.236 31.208 38.067 1.00 70.26 87 ARG B O 1
ATOM 2305 N N . THR B 1 88 ? 82.530 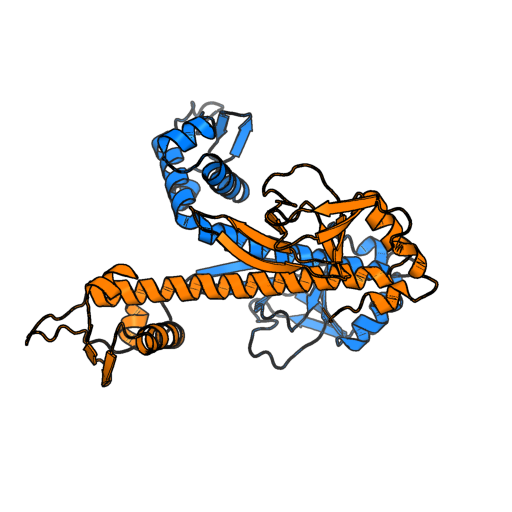31.052 36.595 1.00 67.00 88 THR B N 1
ATOM 2306 C CA . THR B 1 88 ? 83.128 31.958 35.628 1.00 64.40 88 THR B CA 1
ATOM 2307 C C . THR B 1 88 ? 82.274 33.180 35.338 1.00 63.33 88 THR B C 1
ATOM 2308 O O . THR B 1 88 ? 81.052 33.089 35.237 1.00 64.97 88 THR B O 1
ATOM 2312 N N . GLU B 1 89 ? 82.920 34.331 35.214 1.00 60.77 89 GLU B N 1
ATOM 2313 C CA . GLU B 1 89 ? 82.190 35.543 34.894 1.00 60.87 89 GLU B CA 1
ATOM 2314 C C . GLU B 1 89 ? 82.603 36.026 33.512 1.00 60.39 89 GLU B C 1
ATOM 2315 O O . GLU B 1 89 ? 83.796 36.174 33.231 1.00 61.43 89 GLU B O 1
ATOM 2321 N N . VAL B 1 90 ? 81.612 36.264 32.654 1.00 58.23 90 VAL B N 1
ATOM 2322 C CA . VAL B 1 90 ? 81.859 36.743 31.295 1.00 54.58 90 VAL B CA 1
ATOM 2323 C C . VAL B 1 90 ? 81.183 38.082 31.071 1.00 55.03 90 VAL B C 1
ATOM 2324 O O . VAL B 1 90 ? 80.250 38.444 31.776 1.00 58.09 90 VAL B O 1
ATOM 2328 N N . ARG B 1 91 ? 81.675 38.833 30.100 1.00 56.28 91 ARG B N 1
ATOM 2329 C CA . ARG B 1 91 ? 81.067 40.110 29.743 1.00 57.78 91 ARG B CA 1
ATOM 2330 C C . ARG B 1 91 ? 80.613 39.818 28.317 1.00 59.41 91 ARG B C 1
ATOM 2331 O O . ARG B 1 91 ? 81.429 39.469 27.462 1.00 59.61 91 ARG B O 1
ATOM 2339 N N . PHE B 1 92 ? 79.310 39.926 28.074 1.00 61.04 92 PHE B N 1
ATOM 2340 C CA . PHE B 1 92 ? 78.752 39.607 26.766 1.00 62.86 92 PHE B CA 1
ATOM 2341 C C . PHE B 1 92 ? 77.991 40.752 26.124 1.00 60.95 92 PHE B C 1
ATOM 2342 O O . PHE B 1 92 ? 77.580 41.697 26.794 1.00 63.47 92 PHE B O 1
ATOM 2350 N N . ALA B 1 93 ? 77.800 40.638 24.813 1.00 57.83 93 ALA B N 1
ATOM 2351 C CA . ALA B 1 93 ? 77.081 41.624 24.015 1.00 55.06 93 ALA B CA 1
ATOM 2352 C C . ALA B 1 93 ? 76.776 40.976 22.676 1.00 54.34 93 ALA B C 1
ATOM 2353 O O . ALA B 1 93 ? 77.287 39.891 22.384 1.00 52.05 93 ALA B O 1
ATOM 2355 N N . ASP B 1 94 ? 75.936 41.618 21.865 1.00 57.22 94 ASP B N 1
ATOM 2356 C CA . ASP B 1 94 ? 75.604 41.053 20.559 1.00 59.47 94 ASP B CA 1
ATOM 2357 C C . ASP B 1 94 ? 76.655 41.402 19.512 1.00 57.03 94 ASP B C 1
ATOM 2358 O O . ASP B 1 94 ? 77.391 42.391 19.645 1.00 52.41 94 ASP B O 1
ATOM 2363 N N . ILE B 1 95 ? 76.725 40.569 18.480 1.00 57.58 95 ILE B N 1
ATOM 2364 C CA . ILE B 1 95 ? 77.679 40.751 17.395 1.00 58.33 95 ILE B CA 1
ATOM 2365 C C . ILE B 1 95 ? 77.763 42.186 16.902 1.00 59.35 95 ILE B C 1
ATOM 2366 O O . ILE B 1 95 ? 78.849 42.722 16.694 1.00 60.63 95 ILE B O 1
ATOM 2371 N N . ARG B 1 96 ? 76.608 42.799 16.703 1.00 59.05 96 ARG B N 1
ATOM 2372 C CA . ARG B 1 96 ? 76.546 44.166 16.221 1.00 62.46 96 ARG B CA 1
ATOM 2373 C C . ARG B 1 96 ? 77.377 45.108 17.091 1.00 62.19 96 ARG B C 1
ATOM 2374 O O . ARG B 1 96 ? 78.183 45.893 16.590 1.00 59.85 96 ARG B O 1
ATOM 2382 N N . THR B 1 97 ? 77.175 45.022 18.402 1.00 63.70 97 THR B N 1
ATOM 2383 C CA . THR B 1 97 ? 77.888 45.871 19.350 1.00 62.92 97 THR B CA 1
ATOM 2384 C C . THR B 1 97 ? 79.394 45.617 19.320 1.00 61.56 97 THR B C 1
ATOM 2385 O O . THR B 1 97 ? 80.200 46.557 19.328 1.00 59.47 97 THR B O 1
ATOM 2389 N N . PHE B 1 98 ? 79.767 44.341 19.283 1.00 60.74 98 PHE B N 1
ATOM 2390 C CA . PHE B 1 98 ? 81.174 43.950 19.256 1.00 61.63 98 PHE B CA 1
ATOM 2391 C C . PHE B 1 98 ? 81.875 44.499 18.007 1.00 61.73 98 PHE B C 1
ATOM 2392 O O . PHE B 1 98 ? 82.943 45.115 18.094 1.00 59.60 98 PHE B O 1
ATOM 2400 N N . GLU B 1 99 ? 81.261 44.286 16.847 1.00 63.52 99 GLU B N 1
ATOM 2401 C CA . GLU B 1 99 ? 81.827 44.760 15.594 1.00 64.19 99 GLU B CA 1
ATOM 2402 C C . GLU B 1 99 ? 81.980 46.273 15.591 1.00 62.71 99 GLU B C 1
ATOM 2403 O O . GLU B 1 99 ? 82.968 46.799 15.079 1.00 61.64 99 GLU B O 1
ATOM 2409 N N . GLN B 1 100 ? 81.005 46.972 16.161 1.00 61.40 100 GLN B N 1
ATOM 2410 C CA . GLN B 1 100 ? 81.069 48.428 16.240 1.00 63.73 100 GLN B CA 1
ATOM 2411 C C . GLN B 1 100 ? 82.290 48.846 17.072 1.00 62.63 100 GLN B C 1
ATOM 2412 O O . GLN B 1 100 ? 83.053 49.739 16.682 1.00 59.28 100 GLN B O 1
ATOM 2418 N N . LYS B 1 101 ? 82.469 48.195 18.221 1.00 61.06 101 LYS B N 1
ATOM 2419 C CA . LYS B 1 101 ? 83.606 48.487 19.094 1.00 62.11 101 LYS B CA 1
ATOM 2420 C C . LYS B 1 101 ? 84.936 48.182 18.384 1.00 60.83 101 LYS B C 1
ATOM 2421 O O . LYS B 1 101 ? 85.904 48.940 18.505 1.00 57.82 101 LYS B O 1
ATOM 2427 N N . LEU B 1 102 ? 84.981 47.064 17.656 1.00 58.38 102 LEU B N 1
ATOM 2428 C CA . LEU B 1 102 ? 86.179 46.679 16.914 1.00 59.60 102 LEU B CA 1
ATOM 2429 C C . LEU B 1 102 ? 86.490 47.713 15.840 1.00 61.76 102 LEU B C 1
ATOM 2430 O O . LEU B 1 102 ? 87.660 47.938 15.497 1.00 62.02 102 LEU B O 1
ATOM 2435 N N . GLN B 1 103 ? 85.436 48.338 15.316 1.00 62.69 103 GLN B N 1
ATOM 2436 C CA . GLN B 1 103 ? 85.581 49.356 14.285 1.00 64.59 103 GLN B CA 1
ATOM 2437 C C . GLN B 1 103 ? 86.314 50.565 14.842 1.00 63.97 103 GLN B C 1
ATOM 2438 O O . GLN B 1 103 ? 87.228 51.088 14.202 1.00 64.09 103 GLN B O 1
ATOM 2444 N N . THR B 1 104 ? 85.918 51.008 16.034 1.00 62.89 104 THR B N 1
ATOM 2445 C CA . THR B 1 104 ? 86.559 52.165 16.648 1.00 63.40 104 THR B CA 1
ATOM 2446 C C . THR B 1 104 ? 87.845 51.809 17.408 1.00 63.59 104 THR B C 1
ATOM 2447 O O . THR B 1 104 ? 88.645 52.694 17.739 1.00 63.61 104 THR B O 1
ATOM 2451 N N . CYS B 1 105 ? 88.051 50.522 17.687 1.00 61.53 105 CYS B N 1
ATOM 2452 C CA . CYS B 1 105 ? 89.277 50.108 18.368 1.00 60.80 105 CYS B CA 1
ATOM 2453 C C . CYS B 1 105 ? 89.897 48.880 17.700 1.00 58.01 105 CYS B C 1
ATOM 2454 O O . CYS B 1 105 ? 89.972 47.804 18.292 1.00 55.37 105 CYS B O 1
ATOM 2457 N N . PRO B 1 106 ? 90.367 49.044 16.456 1.00 55.19 106 PRO B N 1
ATOM 2458 C CA . PRO B 1 106 ? 90.989 47.997 15.645 1.00 53.16 106 PRO B CA 1
ATOM 2459 C C . PRO B 1 106 ? 92.000 47.132 16.371 1.00 48.36 106 PRO B C 1
ATOM 2460 O O . PRO B 1 106 ? 92.071 45.933 16.126 1.00 49.40 106 PRO B O 1
ATOM 2464 N N . SER B 1 107 ? 92.775 47.729 17.266 1.00 42.62 107 SER B N 1
ATOM 2465 C CA . SER B 1 107 ? 93.799 46.965 17.968 1.00 43.92 107 SER B CA 1
ATOM 2466 C C . SER B 1 107 ? 93.248 45.769 18.736 1.00 43.03 107 SER B C 1
ATOM 2467 O O . SER B 1 107 ? 93.949 44.786 18.948 1.00 46.51 107 SER B O 1
ATOM 2470 N N . MET B 1 108 ? 91.995 45.848 19.156 1.00 43.30 108 MET B N 1
ATOM 2471 C CA . MET B 1 108 ? 91.391 44.747 19.886 1.00 42.60 108 MET B CA 1
ATOM 2472 C C . MET B 1 108 ? 91.103 43.570 18.953 1.00 40.24 108 MET B C 1
ATOM 2473 O O . MET B 1 108 ? 90.865 42.456 19.412 1.00 42.98 108 MET B O 1
ATOM 2478 N N . ALA B 1 109 ? 91.120 43.806 17.647 1.00 36.50 109 ALA B N 1
ATOM 2479 C CA . ALA B 1 109 ? 90.834 42.732 16.695 1.00 38.40 109 ALA B CA 1
ATOM 2480 C C . ALA B 1 109 ? 91.861 41.604 16.822 1.00 36.67 109 ALA B C 1
ATOM 2481 O O . ALA B 1 109 ? 91.561 40.432 16.540 1.00 37.62 109 ALA B O 1
ATOM 2483 N N . TRP B 1 110 ? 93.071 41.941 17.249 1.00 33.96 110 TRP B N 1
ATOM 2484 C CA . TRP B 1 110 ? 94.087 40.911 17.383 1.00 36.88 110 TRP B CA 1
ATOM 2485 C C . TRP B 1 110 ? 93.699 39.853 18.418 1.00 34.86 110 TRP B C 1
ATOM 2486 O O . TRP B 1 110 ? 94.184 38.727 18.380 1.00 33.52 110 TRP B O 1
ATOM 2497 N N . GLY B 1 111 ? 92.794 40.205 19.317 1.00 33.83 111 GLY B N 1
ATOM 2498 C CA . GLY B 1 111 ? 92.330 39.237 20.287 1.00 32.91 111 GLY B CA 1
ATOM 2499 C C . GLY B 1 111 ? 91.439 38.238 19.567 1.00 35.36 111 GLY B C 1
ATOM 2500 O O . GLY B 1 111 ? 91.461 37.042 19.864 1.00 39.67 111 GLY B O 1
ATOM 2501 N N . LEU B 1 112 ? 90.649 38.713 18.609 1.00 34.58 112 LEU B N 1
ATOM 2502 C CA . LEU B 1 112 ? 89.765 37.818 17.857 1.00 33.02 112 LEU B CA 1
ATOM 2503 C C . LEU B 1 112 ? 90.627 36.925 16.974 1.00 35.21 112 LEU B C 1
ATOM 2504 O O . LEU B 1 112 ? 90.398 35.707 16.874 1.00 34.70 112 LEU B O 1
ATOM 2509 N N . ILE B 1 113 ? 91.631 37.535 16.345 1.00 33.80 113 ILE B N 1
ATOM 2510 C CA . ILE B 1 113 ? 92.558 36.808 15.480 1.00 33.77 113 ILE B CA 1
ATOM 2511 C C . ILE B 1 113 ? 93.287 35.725 16.293 1.00 37.69 113 ILE B C 1
ATOM 2512 O O . ILE B 1 113 ? 93.518 34.616 15.809 1.00 38.86 113 ILE B O 1
ATOM 2517 N N . ALA B 1 114 ? 93.643 36.034 17.535 1.00 36.55 114 ALA B N 1
ATOM 2518 C CA . ALA B 1 114 ? 94.363 35.053 18.345 1.00 37.12 114 ALA B CA 1
ATOM 2519 C C . ALA B 1 114 ? 93.487 33.870 18.748 1.00 38.10 114 ALA B C 1
ATOM 2520 O O . ALA B 1 114 ? 93.924 32.711 18.674 1.00 35.77 114 ALA B O 1
ATOM 2522 N N . ILE B 1 115 ? 92.255 34.134 19.171 1.00 35.56 115 ILE B N 1
ATOM 2523 C CA . ILE B 1 115 ? 91.423 33.017 19.564 1.00 36.53 115 ILE B CA 1
ATOM 2524 C C . ILE B 1 115 ? 91.145 32.119 18.366 1.00 37.32 115 ILE B C 1
ATOM 2525 O O . ILE B 1 115 ? 91.111 30.900 18.510 1.00 42.27 115 ILE B O 1
ATOM 2530 N N . LEU B 1 116 ? 90.966 32.701 17.184 1.00 34.77 116 LEU B N 1
ATOM 2531 C CA . LEU B 1 116 ? 90.715 31.887 15.996 1.00 33.60 116 LEU B CA 1
ATOM 2532 C C . LEU B 1 116 ? 91.920 31.007 15.692 1.00 35.56 116 LEU B C 1
ATOM 2533 O O . LEU B 1 116 ? 91.762 29.857 15.298 1.00 38.43 116 LEU B O 1
ATOM 2538 N N . GLY B 1 117 ? 93.126 31.542 15.868 1.00 35.92 117 GLY B N 1
ATOM 2539 C CA . GLY B 1 117 ? 94.320 30.758 15.597 1.00 38.40 117 GLY B CA 1
ATOM 2540 C C . GLY B 1 117 ? 94.475 29.612 16.584 1.00 43.71 117 GLY B C 1
ATOM 2541 O O . GLY B 1 117 ? 94.912 28.515 16.234 1.00 45.13 117 GLY B O 1
ATOM 2542 N N . ARG B 1 118 ? 94.119 29.880 17.834 1.00 46.27 118 ARG B N 1
ATOM 2543 C CA . ARG B 1 118 ? 94.190 28.894 18.898 1.00 46.15 118 ARG B CA 1
ATOM 2544 C C . ARG B 1 118 ? 93.192 27.777 18.629 1.00 47.30 118 ARG B C 1
ATOM 2545 O O . ARG B 1 118 ? 93.491 26.610 18.848 1.00 50.50 118 ARG B O 1
ATOM 2553 N N . ALA B 1 119 ? 91.996 28.140 18.180 1.00 44.65 119 ALA B N 1
ATOM 2554 C CA . ALA B 1 119 ? 90.976 27.151 17.878 1.00 44.56 119 ALA B CA 1
ATOM 2555 C C . ALA B 1 119 ? 91.427 26.346 16.660 1.00 45.63 119 ALA B C 1
ATOM 2556 O O . ALA B 1 119 ? 91.299 25.124 16.627 1.00 46.23 119 ALA B O 1
ATOM 2558 N N . LEU B 1 120 ? 91.958 27.040 15.657 1.00 45.23 120 LEU B N 1
ATOM 2559 C CA . LEU B 1 120 ? 92.430 26.377 14.449 1.00 45.02 120 LEU B CA 1
ATOM 2560 C C . LEU B 1 120 ? 93.471 25.349 14.842 1.00 46.38 120 LEU B C 1
ATOM 2561 O O . LEU B 1 120 ? 93.397 24.185 14.450 1.00 48.70 120 LEU B O 1
ATOM 2566 N N . THR B 1 121 ? 94.443 25.797 15.627 1.00 48.08 121 THR B N 1
ATOM 2567 C CA . THR B 1 121 ? 95.523 24.942 16.084 1.00 48.30 121 THR B CA 1
ATOM 2568 C C . THR B 1 121 ? 94.968 23.749 16.836 1.00 49.61 121 THR B C 1
ATOM 2569 O O . THR B 1 121 ? 95.349 22.615 16.566 1.00 50.74 121 THR B O 1
ATOM 2573 N N . SER B 1 122 ? 94.066 24.002 17.776 1.00 49.66 122 SER B N 1
ATOM 2574 C CA . SER B 1 122 ? 93.485 22.918 18.545 1.00 52.60 122 SER B CA 1
ATOM 2575 C C . SER B 1 122 ? 92.835 21.871 17.644 1.00 54.46 122 SER B C 1
ATOM 2576 O O . SER B 1 122 ? 93.023 20.667 17.851 1.00 53.39 122 SER B O 1
ATOM 2579 N N . CYS B 1 123 ? 92.087 22.328 16.642 1.00 52.97 123 CYS B N 1
ATOM 2580 C CA . CYS B 1 123 ? 91.416 21.415 15.725 1.00 51.77 123 CYS B CA 1
ATOM 2581 C C . CYS B 1 123 ? 92.377 20.594 14.884 1.00 52.33 123 CYS B C 1
ATOM 2582 O O . CYS B 1 123 ? 92.113 19.427 14.606 1.00 52.58 123 CYS B O 1
ATOM 2585 N N . MET B 1 124 ? 93.487 21.189 14.471 1.00 52.77 124 MET B N 1
ATOM 2586 C CA . MET B 1 124 ? 94.441 20.442 13.672 1.00 56.76 124 MET B CA 1
ATOM 2587 C C . MET B 1 124 ? 95.109 19.361 14.517 1.00 58.39 124 MET B C 1
ATOM 2588 O O . MET B 1 124 ? 95.495 18.309 14.013 1.00 59.58 124 MET B O 1
ATOM 2593 N N . ARG B 1 125 ? 95.243 19.630 15.807 1.00 59.81 125 ARG B N 1
ATOM 2594 C CA . ARG B 1 125 ? 95.842 18.679 16.720 1.00 61.85 125 ARG B CA 1
ATOM 2595 C C . ARG B 1 125 ? 94.828 17.552 16.903 1.00 60.43 125 ARG B C 1
ATOM 2596 O O . ARG B 1 125 ? 95.190 16.377 16.885 1.00 61.54 125 ARG B O 1
ATOM 2604 N N . THR B 1 126 ? 93.557 17.922 17.056 1.00 58.46 126 THR B N 1
ATOM 2605 C CA . THR B 1 126 ? 92.480 16.952 17.253 1.00 57.07 126 THR B CA 1
ATOM 2606 C C . THR B 1 126 ? 92.317 16.016 16.069 1.00 57.74 126 THR B C 1
ATOM 2607 O O . THR B 1 126 ? 91.956 14.849 16.227 1.00 58.39 126 THR B O 1
ATOM 2611 N N . ILE B 1 127 ? 92.559 16.537 14.877 1.00 56.30 127 ILE B N 1
ATOM 2612 C CA . ILE B 1 127 ? 92.450 15.720 13.686 1.00 58.00 127 ILE B CA 1
ATOM 2613 C C . ILE B 1 127 ? 93.615 14.729 13.694 1.00 61.58 127 ILE B C 1
ATOM 2614 O O . ILE B 1 127 ? 93.431 13.544 13.418 1.00 63.95 127 ILE B O 1
ATOM 2619 N N . GLU B 1 128 ? 94.808 15.206 14.033 1.00 64.45 128 GLU B N 1
ATOM 2620 C CA . GLU B 1 128 ? 95.971 14.329 14.080 1.00 67.53 128 GLU B CA 1
ATOM 2621 C C . GLU B 1 128 ? 95.741 13.199 15.076 1.00 67.54 128 GLU B C 1
ATOM 2622 O O . GLU B 1 128 ? 96.136 12.059 14.833 1.00 66.22 128 GLU B O 1
ATOM 2628 N N . ASP B 1 129 ? 95.099 13.512 16.196 1.00 67.31 129 ASP B N 1
ATOM 2629 C CA . ASP B 1 129 ? 94.837 12.495 17.206 1.00 68.55 129 ASP B CA 1
ATOM 2630 C C . ASP B 1 129 ? 93.882 11.432 16.687 1.00 68.28 129 ASP B C 1
ATOM 2631 O O . ASP B 1 129 ? 94.150 10.241 16.811 1.00 67.04 129 ASP B O 1
ATOM 2636 N N . LEU B 1 130 ? 92.769 11.869 16.106 1.00 68.02 130 LEU B N 1
ATOM 2637 C CA . LEU B 1 130 ? 91.776 10.951 15.563 1.00 67.79 130 LEU B CA 1
ATOM 2638 C C . LEU B 1 130 ? 92.392 9.931 14.608 1.00 69.54 130 LEU B C 1
ATOM 2639 O O . LEU B 1 130 ? 92.255 8.719 14.792 1.00 68.75 130 LEU B O 1
ATOM 2644 N N . MET B 1 131 ? 93.085 10.426 13.594 1.00 70.55 131 MET B N 1
ATOM 2645 C CA . MET B 1 131 ? 93.706 9.552 12.613 1.00 72.24 131 MET B CA 1
ATOM 2646 C C . MET B 1 131 ? 94.747 8.604 13.199 1.00 73.21 131 MET B C 1
ATOM 2647 O O . MET B 1 131 ? 94.845 7.454 12.776 1.00 75.91 131 MET B O 1
ATOM 2652 N N . PHE B 1 132 ? 95.531 9.077 14.160 1.00 74.66 132 PHE B N 1
ATOM 2653 C CA . PHE B 1 132 ? 96.544 8.233 14.780 1.00 77.04 132 PHE B CA 1
ATOM 2654 C C . PHE B 1 132 ? 95.845 7.132 15.570 1.00 80.97 132 PHE B C 1
ATOM 2655 O O . PHE B 1 132 ? 96.310 5.997 15.629 1.00 82.56 132 PHE B O 1
ATOM 2663 N N . HIS B 1 133 ? 94.719 7.484 16.176 1.00 83.60 133 HIS B N 1
ATOM 2664 C CA . HIS B 1 133 ? 93.939 6.550 16.964 1.00 86.73 133 HIS B CA 1
ATOM 2665 C C . HIS B 1 133 ? 93.344 5.463 16.071 1.00 88.75 133 HIS B C 1
ATOM 2666 O O . HIS B 1 133 ? 93.281 4.296 16.457 1.00 89.41 133 HIS B O 1
ATOM 2673 N N . ASP B 1 134 ? 92.920 5.852 14.872 1.00 90.10 134 ASP B N 1
ATOM 2674 C CA . ASP B 1 134 ? 92.332 4.920 13.914 1.00 90.51 134 ASP B CA 1
ATOM 2675 C C . ASP B 1 134 ? 93.361 3.954 13.330 1.00 89.91 134 ASP B C 1
ATOM 2676 O O . ASP B 1 134 ? 93.128 2.750 13.290 1.00 90.50 134 ASP B O 1
ATOM 2681 N N . ILE B 1 135 ? 94.500 4.469 12.882 1.00 88.61 135 ILE B N 1
ATOM 2682 C CA . ILE B 1 135 ? 95.523 3.602 12.308 1.00 88.24 135 ILE B CA 1
ATOM 2683 C C . ILE B 1 135 ? 95.978 2.545 13.309 1.00 88.02 135 ILE B C 1
ATOM 2684 O O . ILE B 1 135 ? 96.344 1.436 12.925 1.00 87.80 135 ILE B O 1
ATOM 2689 N N . LYS B 1 136 ? 95.963 2.893 14.592 1.00 87.69 136 LYS B N 1
ATOM 2690 C CA . LYS B 1 136 ? 96.367 1.957 15.634 1.00 87.90 136 LYS B CA 1
ATOM 2691 C C . LYS B 1 136 ? 95.434 0.757 15.658 1.00 88.18 136 LYS B C 1
ATOM 2692 O O . LYS B 1 136 ? 95.883 -0.390 15.713 1.00 88.13 136 LYS B O 1
ATOM 2698 N N . GLN B 1 137 ? 94.133 1.035 15.627 1.00 87.70 137 GLN B N 1
ATOM 2699 C CA . GLN B 1 137 ? 93.118 -0.009 15.643 1.00 88.69 137 GLN B CA 1
ATOM 2700 C C . GLN B 1 137 ? 93.284 -0.894 14.421 1.00 87.98 137 GLN B C 1
ATOM 2701 O O . GLN B 1 137 ? 93.047 -2.098 14.472 1.00 87.73 137 GLN B O 1
ATOM 2707 N N . ARG B 1 138 ? 93.690 -0.276 13.319 1.00 88.02 138 ARG B N 1
ATOM 2708 C CA . ARG B 1 138 ? 93.900 -0.984 12.066 1.00 88.06 138 ARG B CA 1
ATOM 2709 C C . ARG B 1 138 ? 95.008 -1.997 12.307 1.00 86.15 138 ARG B C 1
ATOM 2710 O O . ARG B 1 138 ? 94.861 -3.180 12.010 1.00 84.59 138 ARG B O 1
ATOM 2718 N N . ILE B 1 139 ? 96.118 -1.518 12.856 1.00 86.41 139 ILE B N 1
ATOM 2719 C CA . ILE B 1 139 ? 97.253 -2.377 13.145 1.00 87.05 139 ILE B C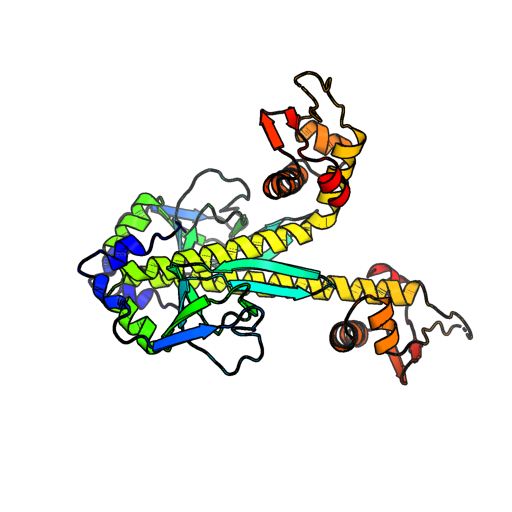A 1
ATOM 2720 C C . ILE B 1 139 ? 96.862 -3.357 14.243 1.00 87.79 139 ILE B C 1
ATOM 2721 O O . ILE B 1 139 ? 97.395 -4.463 14.315 1.00 89.22 139 ILE B O 1
ATOM 2726 N N . ALA B 1 140 ? 95.929 -2.946 15.096 1.00 88.52 140 ALA B N 1
ATOM 2727 C CA . ALA B 1 140 ? 95.457 -3.805 16.178 1.00 88.90 140 ALA B CA 1
ATOM 2728 C C . ALA B 1 140 ? 94.712 -4.977 15.551 1.00 88.67 140 ALA B C 1
ATOM 2729 O O . ALA B 1 140 ? 95.077 -6.137 15.748 1.00 88.91 140 ALA B O 1
ATOM 2731 N N . GLY B 1 141 ? 93.669 -4.654 14.791 1.00 88.16 141 GLY B N 1
ATOM 2732 C CA . GLY B 1 141 ? 92.884 -5.674 14.127 1.00 87.19 141 GLY B CA 1
ATOM 2733 C C . GLY B 1 141 ? 93.733 -6.510 13.191 1.00 87.98 141 GLY B C 1
ATOM 2734 O O . GLY B 1 141 ? 93.466 -7.694 13.002 1.00 89.35 141 GLY B O 1
ATOM 2735 N N . PHE B 1 142 ? 94.756 -5.902 12.597 1.00 87.52 142 PHE B N 1
ATOM 2736 C CA . PHE B 1 142 ? 95.632 -6.631 11.688 1.00 86.68 142 PHE B CA 1
ATOM 2737 C C . PHE B 1 142 ? 96.282 -7.804 12.416 1.00 87.98 142 PHE B C 1
ATOM 2738 O O . PHE B 1 142 ? 96.247 -8.941 11.941 1.00 88.89 142 PHE B O 1
ATOM 2746 N N . PHE B 1 143 ? 96.882 -7.517 13.568 1.00 88.26 143 PHE B N 1
ATOM 2747 C CA . PHE B 1 143 ? 97.543 -8.541 14.371 1.00 88.73 143 PHE B CA 1
ATOM 2748 C C . PHE B 1 143 ? 96.575 -9.646 14.807 1.00 89.48 143 PHE B C 1
ATOM 2749 O O . PHE B 1 143 ? 96.983 -10.784 15.039 1.00 88.83 143 PHE B O 1
ATOM 2757 N N . ILE B 1 144 ? 95.294 -9.303 14.907 1.00 89.92 144 ILE B N 1
ATOM 2758 C CA . ILE B 1 144 ? 94.262 -10.259 15.292 1.00 90.81 144 ILE B CA 1
ATOM 2759 C C . ILE B 1 144 ? 94.027 -11.287 14.182 1.00 92.22 144 ILE B C 1
ATOM 2760 O O . ILE B 1 144 ? 94.086 -12.496 14.419 1.00 92.94 144 ILE B O 1
ATOM 2765 N N . ASP B 1 145 ? 93.777 -10.801 12.969 1.00 92.17 145 ASP B N 1
ATOM 2766 C CA . ASP B 1 145 ? 93.515 -11.672 11.829 1.00 93.48 145 ASP B CA 1
ATOM 2767 C C . ASP B 1 145 ? 94.749 -12.350 11.245 1.00 94.05 145 ASP B C 1
ATOM 2768 O O . ASP B 1 145 ? 94.654 -13.056 10.240 1.00 93.25 145 ASP B O 1
ATOM 2773 N N . HIS B 1 146 ? 95.905 -12.134 11.862 1.00 95.15 146 HIS B N 1
ATOM 2774 C CA . HIS B 1 146 ? 97.142 -12.737 11.377 1.00 96.19 146 HIS B CA 1
ATOM 2775 C C . HIS B 1 146 ? 97.957 -13.295 12.537 1.00 97.94 146 HIS B C 1
ATOM 2776 O O . HIS B 1 146 ? 99.177 -13.144 12.580 1.00 97.42 146 HIS B O 1
ATOM 2783 N N . ALA B 1 147 ? 97.274 -13.946 13.472 1.00 101.58 147 ALA B N 1
ATOM 2784 C CA . ALA B 1 147 ? 97.930 -14.518 14.642 1.00 104.54 147 ALA B CA 1
ATOM 2785 C C . ALA B 1 147 ? 98.312 -15.981 14.443 1.00 106.69 147 ALA B C 1
ATOM 2786 O O . ALA B 1 147 ? 97.509 -16.788 13.970 1.00 105.56 147 ALA B O 1
ATOM 2788 N N . ASN B 1 148 ? 99.551 -16.303 14.812 1.00 109.86 148 ASN B N 1
ATOM 2789 C CA . ASN B 1 148 ? 100.093 -17.658 14.709 1.00 112.85 148 ASN B CA 1
ATOM 2790 C C . ASN B 1 148 ? 100.169 -18.307 16.094 1.00 114.32 148 ASN B C 1
ATOM 2791 O O . ASN B 1 148 ? 101.259 -18.460 16.654 1.00 115.11 148 ASN B O 1
ATOM 2796 N N . THR B 1 149 ? 99.021 -18.684 16.649 1.00 115.36 149 THR B N 1
ATOM 2797 C CA . THR B 1 149 ? 98.999 -19.318 17.964 1.00 115.96 149 THR B CA 1
ATOM 2798 C C . THR B 1 149 ? 99.707 -20.674 17.875 1.00 115.98 149 THR B C 1
ATOM 2799 O O . THR B 1 149 ? 99.287 -21.554 17.120 1.00 116.04 149 THR B O 1
ATOM 2803 N N . THR B 1 150 ? 100.785 -20.838 18.638 1.00 115.75 150 THR B N 1
ATOM 2804 C CA . THR B 1 150 ? 101.539 -22.090 18.620 1.00 115.60 150 THR B CA 1
ATOM 2805 C C . THR B 1 150 ? 102.140 -22.452 19.985 1.00 115.27 150 THR B C 1
ATOM 2806 O O . THR B 1 150 ? 101.478 -22.329 21.017 1.00 115.96 150 THR B O 1
ATOM 2810 N N . GLY B 1 151 ? 103.389 -22.911 19.982 1.00 114.46 151 GLY B N 1
ATOM 2811 C CA . GLY B 1 151 ? 104.050 -23.281 21.219 1.00 112.70 151 GLY B CA 1
ATOM 2812 C C . GLY B 1 151 ? 105.511 -23.621 20.993 1.00 112.34 151 GLY B C 1
ATOM 2813 O O . GLY B 1 151 ? 106.405 -22.902 21.441 1.00 111.31 151 GLY B O 1
ATOM 2814 N N . VAL B 1 158 ? 101.698 -21.696 25.311 1.00 131.65 158 VAL B N 1
ATOM 2815 C CA . VAL B 1 158 ? 101.340 -21.153 24.006 1.00 131.91 158 VAL B CA 1
ATOM 2816 C C . VAL B 1 158 ? 102.050 -19.826 23.738 1.00 131.73 158 VAL B C 1
ATOM 2817 O O . VAL B 1 158 ? 102.130 -18.968 24.615 1.00 132.25 158 VAL B O 1
ATOM 2821 N N . ILE B 1 159 ? 102.571 -19.668 22.525 1.00 131.11 159 ILE B N 1
ATOM 2822 C CA . ILE B 1 159 ? 103.266 -18.442 22.146 1.00 130.37 159 ILE B CA 1
ATOM 2823 C C . ILE B 1 159 ? 102.676 -17.872 20.851 1.00 130.06 159 ILE B C 1
ATOM 2824 O O . ILE B 1 159 ? 103.260 -18.014 19.774 1.00 130.57 159 ILE B O 1
ATOM 2829 N N . VAL B 1 160 ? 101.509 -17.237 20.964 1.00 128.92 160 VAL B N 1
ATOM 2830 C CA . VAL B 1 160 ? 100.844 -16.634 19.807 1.00 127.10 160 VAL B CA 1
ATOM 2831 C C . VAL B 1 160 ? 101.752 -15.541 19.245 1.00 125.43 160 VAL B C 1
ATOM 2832 O O . VAL B 1 160 ? 102.452 -14.861 20.000 1.00 125.62 160 VAL B O 1
ATOM 2836 N N . SER B 1 161 ? 101.746 -15.371 17.925 1.00 122.47 161 SER B N 1
ATOM 2837 C CA . SER B 1 161 ? 102.603 -14.366 17.305 1.00 119.50 161 SER B CA 1
ATOM 2838 C C . SER B 1 161 ? 102.083 -13.789 15.989 1.00 116.98 161 SER B C 1
ATOM 2839 O O . SER B 1 161 ? 100.928 -14.000 15.608 1.00 116.86 161 SER B O 1
ATOM 2842 N N . VAL B 1 162 ? 102.958 -13.039 15.319 1.00 113.05 162 VAL B N 1
ATOM 2843 C CA . VAL B 1 162 ? 102.676 -12.408 14.030 1.00 108.90 162 VAL B CA 1
ATOM 2844 C C . VAL B 1 162 ? 104.015 -12.216 13.327 1.00 106.20 162 VAL B C 1
ATOM 2845 O O . VAL B 1 162 ? 104.896 -11.525 13.836 1.00 104.75 162 VAL B O 1
ATOM 2849 N N . ASP B 1 163 ? 104.160 -12.830 12.156 1.00 103.88 163 ASP B N 1
ATOM 2850 C CA . ASP B 1 163 ? 105.408 -12.754 11.401 1.00 101.85 163 ASP B CA 1
ATOM 2851 C C . ASP B 1 163 ? 105.361 -11.849 10.168 1.00 98.72 163 ASP B C 1
ATOM 2852 O O . ASP B 1 163 ? 105.298 -12.330 9.037 1.00 98.21 163 ASP B O 1
ATOM 2857 N N . PHE B 1 164 ? 105.402 -10.539 10.391 1.00 95.30 164 PHE B N 1
ATOM 2858 C CA . PHE B 1 164 ? 105.377 -9.569 9.296 1.00 91.21 164 PHE B CA 1
ATOM 2859 C C . PHE B 1 164 ? 106.262 -8.362 9.603 1.00 88.99 164 PHE B C 1
ATOM 2860 O O . PHE B 1 164 ? 106.255 -7.851 10.723 1.00 87.97 164 PHE B O 1
ATOM 2868 N N . THR B 1 165 ? 107.020 -7.908 8.607 1.00 86.53 165 THR B N 1
ATOM 2869 C CA . THR B 1 165 ? 107.871 -6.735 8.785 1.00 83.55 165 THR B CA 1
ATOM 2870 C C . THR B 1 165 ? 106.959 -5.511 8.797 1.00 83.09 165 THR B C 1
ATOM 2871 O O . THR B 1 165 ? 105.785 -5.605 8.435 1.00 82.97 165 THR B O 1
ATOM 2875 N N . VAL B 1 166 ? 107.501 -4.369 9.210 1.00 82.42 166 VAL B N 1
ATOM 2876 C CA . VAL B 1 166 ? 106.736 -3.125 9.280 1.00 80.99 166 VAL B CA 1
ATOM 2877 C C . VAL B 1 166 ? 106.194 -2.694 7.916 1.00 80.02 166 VAL B C 1
ATOM 2878 O O . VAL B 1 166 ? 105.108 -2.117 7.815 1.00 76.48 166 VAL B O 1
ATOM 2882 N N . GLU B 1 167 ? 106.955 -2.987 6.870 1.00 79.34 167 GLU B N 1
ATOM 2883 C CA . GLU B 1 167 ? 106.563 -2.630 5.518 1.00 81.96 167 GLU B CA 1
ATOM 2884 C C . GLU B 1 167 ? 105.421 -3.500 5.013 1.00 82.93 167 GLU B C 1
ATOM 2885 O O . GLU B 1 167 ? 104.635 -3.070 4.170 1.00 83.15 167 GLU B O 1
ATOM 2891 N N . GLU B 1 168 ? 105.331 -4.725 5.522 1.00 83.67 168 GLU B N 1
ATOM 2892 C CA . GLU B 1 168 ? 104.273 -5.637 5.100 1.00 82.85 168 GLU B CA 1
ATOM 2893 C C . GLU B 1 168 ? 102.972 -5.267 5.785 1.00 81.39 168 GLU B C 1
ATOM 2894 O O . GLU B 1 168 ? 101.924 -5.195 5.148 1.00 80.64 168 GLU B O 1
ATOM 2900 N N . ILE B 1 169 ? 103.041 -5.028 7.087 1.00 81.16 169 ILE B N 1
ATOM 2901 C CA . ILE B 1 169 ? 101.857 -4.634 7.831 1.00 82.35 169 ILE B CA 1
ATOM 2902 C C . ILE B 1 169 ? 101.330 -3.366 7.171 1.00 82.68 169 ILE B C 1
ATOM 2903 O O . ILE B 1 169 ? 100.165 -3.284 6.798 1.00 82.38 169 ILE B O 1
ATOM 2908 N N . ALA B 1 170 ? 102.217 -2.389 7.013 1.00 83.60 170 ALA B N 1
ATOM 2909 C CA . ALA B 1 170 ? 101.877 -1.106 6.407 1.00 85.04 170 ALA B CA 1
ATOM 2910 C C . ALA B 1 170 ? 101.146 -1.250 5.080 1.00 86.00 170 ALA B C 1
ATOM 2911 O O . ALA B 1 170 ? 100.052 -0.712 4.904 1.00 86.11 170 ALA B O 1
ATOM 2913 N N . ASN B 1 171 ? 101.760 -1.965 4.143 1.00 86.24 171 ASN B N 1
ATOM 2914 C CA . ASN B 1 171 ? 101.158 -2.165 2.833 1.00 87.45 171 ASN B CA 1
ATOM 2915 C C . ASN B 1 171 ? 99.782 -2.809 2.946 1.00 87.23 171 ASN B C 1
ATOM 2916 O O . ASN B 1 171 ? 98.816 -2.327 2.347 1.00 87.54 171 ASN B O 1
ATOM 2921 N N . LEU B 1 172 ? 99.690 -3.882 3.727 1.00 86.23 172 LEU B N 1
ATOM 2922 C CA . LEU B 1 172 ? 98.420 -4.580 3.918 1.00 86.32 172 LEU B CA 1
ATOM 2923 C C . LEU B 1 172 ? 97.410 -3.692 4.635 1.00 85.95 172 LEU B C 1
ATOM 2924 O O . LEU B 1 172 ? 96.212 -3.771 4.376 1.00 86.33 172 LEU B O 1
ATOM 2929 N N . ILE B 1 173 ? 97.905 -2.850 5.536 1.00 86.95 173 ILE B N 1
ATOM 2930 C CA . ILE B 1 173 ? 97.067 -1.933 6.306 1.00 87.59 173 ILE B CA 1
ATOM 2931 C C . ILE B 1 173 ? 96.593 -0.780 5.435 1.00 88.37 173 ILE B C 1
ATOM 2932 O O . ILE B 1 173 ? 95.620 -0.106 5.761 1.00 87.14 173 ILE B O 1
ATOM 2937 N N . GLY B 1 174 ? 97.286 -0.565 4.322 1.00 91.07 174 GLY B N 1
ATOM 2938 C CA . GLY B 1 174 ? 96.931 0.518 3.425 1.00 94.31 174 GLY B CA 1
ATOM 2939 C C . GLY B 1 174 ? 97.462 1.842 3.945 1.00 96.40 174 GLY B C 1
ATOM 2940 O O . GLY B 1 174 ? 96.783 2.870 3.875 1.00 97.34 174 GLY B O 1
ATOM 2941 N N . SER B 1 175 ? 98.681 1.816 4.474 1.00 96.89 175 SER B N 1
ATOM 2942 C CA . SER B 1 175 ? 99.306 3.013 5.013 1.00 97.15 175 SER B CA 1
ATOM 2943 C C . SER B 1 175 ? 100.796 3.044 4.662 1.00 98.60 175 SER B C 1
ATOM 2944 O O . SER B 1 175 ? 101.281 2.200 3.901 1.00 97.73 175 SER B O 1
ATOM 2947 N N . SER B 1 176 ? 101.517 4.018 5.212 1.00 101.00 176 SER B N 1
ATOM 2948 C CA . SER B 1 176 ? 102.947 4.155 4.933 1.00 103.02 176 SER B CA 1
ATOM 2949 C C . SER B 1 176 ? 103.844 3.537 5.997 1.00 102.25 176 SER B C 1
ATOM 2950 O O . SER B 1 176 ? 103.531 3.564 7.190 1.00 102.19 176 SER B O 1
ATOM 2953 N N . ARG B 1 177 ? 104.970 2.992 5.548 1.00 101.19 177 ARG B N 1
ATOM 2954 C CA . ARG B 1 177 ? 105.933 2.357 6.435 1.00 101.48 177 ARG B CA 1
ATOM 2955 C C . ARG B 1 177 ? 106.234 3.230 7.648 1.00 101.66 177 ARG B C 1
ATOM 2956 O O . ARG B 1 177 ? 106.417 2.729 8.757 1.00 100.97 177 ARG B O 1
ATOM 2964 N N . GLN B 1 178 ? 106.283 4.539 7.427 1.00 102.62 178 GLN B N 1
ATOM 2965 C CA . GLN B 1 178 ? 106.567 5.490 8.494 1.00 102.80 178 GLN B CA 1
ATOM 2966 C C . GLN B 1 178 ? 105.358 5.580 9.415 1.00 101.77 178 GLN B C 1
ATOM 2967 O O . GLN B 1 178 ? 105.459 5.353 10.619 1.00 103.28 178 GLN B O 1
ATOM 2973 N N . THR B 1 179 ? 104.213 5.907 8.830 1.00 99.88 179 THR B N 1
ATOM 2974 C CA . THR B 1 179 ? 102.969 6.048 9.578 1.00 98.05 179 THR B CA 1
ATOM 2975 C C . THR B 1 179 ? 102.713 4.898 10.542 1.00 96.34 179 THR B C 1
ATOM 2976 O O . THR B 1 179 ? 102.634 5.092 11.755 1.00 94.96 179 THR B O 1
ATOM 2980 N N . THR B 1 180 ? 102.579 3.700 9.985 1.00 95.16 180 THR B N 1
ATOM 2981 C CA . THR B 1 180 ? 102.305 2.502 10.771 1.00 93.39 180 THR B CA 1
ATOM 2982 C C . THR B 1 180 ? 103.378 2.268 11.822 1.00 91.87 180 THR B C 1
ATOM 2983 O O . THR B 1 180 ? 103.083 1.865 12.948 1.00 89.93 180 THR B O 1
ATOM 2987 N N . SER B 1 181 ? 104.625 2.526 11.443 1.00 91.22 181 SER B N 1
ATOM 2988 C CA . SER B 1 181 ? 105.758 2.334 12.338 1.00 90.63 181 SER B CA 1
ATOM 2989 C C . SER B 1 181 ? 105.611 3.099 13.654 1.00 89.78 181 SER B C 1
ATOM 2990 O O . SER B 1 181 ? 105.856 2.546 14.721 1.00 89.36 181 SER B O 1
ATOM 2993 N N . THR B 1 182 ? 105.206 4.364 13.583 1.00 89.27 182 THR B N 1
ATOM 2994 C CA . THR B 1 182 ? 105.037 5.166 14.790 1.00 88.68 182 THR B CA 1
ATOM 2995 C C . THR B 1 182 ? 103.780 4.768 15.568 1.00 87.22 182 THR B C 1
ATOM 2996 O O . THR B 1 182 ? 103.744 4.858 16.795 1.00 87.13 182 THR B O 1
ATOM 3000 N N . ALA B 1 183 ? 102.748 4.327 14.857 1.00 87.55 183 ALA B N 1
ATOM 3001 C CA . ALA B 1 183 ? 101.514 3.912 15.513 1.00 87.73 183 ALA B CA 1
ATOM 3002 C C . ALA B 1 183 ? 101.770 2.570 16.193 1.00 88.84 183 ALA B C 1
ATOM 3003 O O . ALA B 1 183 ? 101.270 2.302 17.291 1.00 87.09 183 ALA B O 1
ATOM 3005 N N . LEU B 1 184 ? 102.565 1.738 15.523 1.00 89.52 184 LEU B N 1
ATOM 3006 C CA . LEU B 1 184 ? 102.929 0.419 16.021 1.00 89.69 184 LEU B CA 1
ATOM 3007 C C . LEU B 1 184 ? 103.748 0.552 17.295 1.00 90.24 184 LEU B C 1
ATOM 3008 O O . LEU B 1 184 ? 103.350 0.057 18.350 1.00 90.52 184 LEU B O 1
ATOM 3013 N N . ASN B 1 185 ? 104.894 1.222 17.190 1.00 91.31 185 ASN B N 1
ATOM 3014 C CA . ASN B 1 185 ? 105.770 1.426 18.340 1.00 92.31 185 ASN B CA 1
ATOM 3015 C C . ASN B 1 185 ? 104.975 1.991 19.499 1.00 92.29 185 ASN B C 1
ATOM 3016 O O . ASN B 1 185 ? 105.318 1.788 20.661 1.00 91.85 185 ASN B O 1
ATOM 3021 N N . SER B 1 186 ? 103.907 2.706 19.176 1.00 92.48 186 SER B N 1
ATOM 3022 C CA . SER B 1 186 ? 103.059 3.264 20.211 1.00 94.75 186 SER B CA 1
ATOM 3023 C C . SER B 1 186 ? 102.365 2.085 20.886 1.00 96.04 186 SER B C 1
ATOM 3024 O O . SER B 1 186 ? 102.394 1.947 22.110 1.00 95.58 186 SER B O 1
ATOM 3027 N N . LEU B 1 187 ? 101.751 1.232 20.069 1.00 97.98 187 LEU B N 1
ATOM 3028 C CA . LEU B 1 187 ? 101.057 0.049 20.561 1.00 99.51 187 LEU B CA 1
ATOM 3029 C C . LEU B 1 187 ? 102.007 -0.830 21.374 1.00 101.43 187 LEU B C 1
ATOM 3030 O O . LEU B 1 187 ? 101.571 -1.600 22.232 1.00 101.55 187 LEU B O 1
ATOM 3035 N N . ILE B 1 188 ? 103.305 -0.705 21.101 1.00 103.41 188 ILE B N 1
ATOM 3036 C CA . ILE B 1 188 ? 104.327 -1.478 21.805 1.00 104.82 188 ILE B CA 1
ATOM 3037 C C . ILE B 1 188 ? 104.624 -0.899 23.193 1.00 106.65 188 ILE B C 1
ATOM 3038 O O . ILE B 1 188 ? 104.565 -1.619 24.192 1.00 107.60 188 ILE B O 1
ATOM 3043 N N . LYS B 1 189 ? 104.941 0.394 23.253 1.00 108.03 189 LYS B N 1
ATOM 3044 C CA . LYS B 1 189 ? 105.243 1.052 24.526 1.00 109.14 189 LYS B CA 1
ATOM 3045 C C . LYS B 1 189 ? 104.138 0.775 25.531 1.00 109.15 189 LYS B C 1
ATOM 3046 O O . LYS B 1 189 ? 104.390 0.605 26.721 1.00 109.58 189 LYS B O 1
ATOM 3052 N N . GLU B 1 190 ? 102.910 0.729 25.034 1.00 109.47 190 GLU B N 1
ATOM 3053 C CA . GLU B 1 190 ? 101.748 0.501 25.875 1.00 110.91 190 GLU B CA 1
ATOM 3054 C C . GLU B 1 190 ? 101.516 -0.969 26.222 1.00 112.09 190 GLU B C 1
ATOM 3055 O O . GLU B 1 190 ? 100.537 -1.311 26.882 1.00 112.48 190 GLU B O 1
ATOM 3061 N N . GLY B 1 191 ? 102.427 -1.831 25.778 1.00 113.60 191 GLY B N 1
ATOM 3062 C CA . GLY B 1 191 ? 102.329 -3.253 26.072 1.00 115.93 191 GLY B CA 1
ATOM 3063 C C . GLY B 1 191 ? 101.122 -4.020 25.555 1.00 117.65 191 GLY B C 1
ATOM 3064 O O . GLY B 1 191 ? 100.330 -4.545 26.342 1.00 117.63 191 GLY B O 1
ATOM 3065 N N . TYR B 1 192 ? 100.983 -4.090 24.234 1.00 119.34 192 TYR B N 1
ATOM 3066 C CA . TYR B 1 192 ? 99.879 -4.812 23.598 1.00 120.57 192 TYR B CA 1
ATOM 3067 C C . TYR B 1 192 ? 100.443 -5.672 22.472 1.00 119.43 192 TYR B C 1
ATOM 3068 O O . TYR B 1 192 ? 99.755 -6.524 21.904 1.00 117.23 192 TYR B O 1
ATOM 3077 N N . ILE B 1 193 ? 101.716 -5.425 22.174 1.00 119.19 193 ILE B N 1
ATOM 3078 C CA . ILE B 1 193 ? 102.466 -6.125 21.138 1.00 119.32 193 ILE B CA 1
ATOM 3079 C C . ILE B 1 193 ? 103.945 -5.985 21.499 1.00 118.30 193 ILE B C 1
ATOM 3080 O O . ILE B 1 193 ? 104.357 -4.956 22.036 1.00 118.38 193 ILE B O 1
ATOM 3085 N N . SER B 1 194 ? 104.741 -7.011 21.215 1.00 116.91 194 SER B N 1
ATOM 3086 C CA . SER B 1 194 ? 106.167 -6.962 21.522 1.00 116.48 194 SER B CA 1
ATOM 3087 C C . SER B 1 194 ? 107.011 -7.299 20.302 1.00 116.62 194 SER B C 1
ATOM 3088 O O . SER B 1 194 ? 106.811 -8.330 19.667 1.00 116.33 194 SER B O 1
ATOM 3091 N N . ARG B 1 195 ? 107.962 -6.427 19.986 1.00 118.12 195 ARG B N 1
ATOM 3092 C CA . ARG B 1 195 ? 108.835 -6.619 18.831 1.00 120.39 195 ARG B CA 1
ATOM 3093 C C . ARG B 1 195 ? 110.123 -7.362 19.182 1.00 121.27 195 ARG B C 1
ATOM 3094 O O . ARG B 1 195 ? 111.110 -6.761 19.603 1.00 121.17 195 ARG B O 1
ATOM 3102 N N . GLN B 1 196 ? 110.103 -8.675 18.990 1.00 122.50 196 GLN B N 1
ATOM 3103 C CA . GLN B 1 196 ? 111.252 -9.516 19.283 1.00 123.38 196 GLN B CA 1
ATOM 3104 C C . GLN B 1 196 ? 111.985 -9.885 17.997 1.00 123.52 196 GLN B C 1
ATOM 3105 O O . GLN B 1 196 ? 112.116 -11.061 17.658 1.00 124.33 196 GLN B O 1
ATOM 3111 N N . GLY B 1 197 ? 112.459 -8.868 17.283 1.00 123.54 197 GLY B N 1
ATOM 3112 C CA . GLY B 1 197 ? 113.175 -9.098 16.039 1.00 122.92 197 GLY B CA 1
ATOM 3113 C C . GLY B 1 197 ? 112.371 -8.697 14.815 1.00 122.44 197 GLY B C 1
ATOM 3114 O O . GLY B 1 197 ? 111.142 -8.787 14.817 1.00 121.98 197 GLY B O 1
ATOM 3115 N N . ARG B 1 198 ? 113.063 -8.256 13.768 1.00 122.02 198 ARG B N 1
ATOM 3116 C CA . ARG B 1 198 ? 112.406 -7.840 12.531 1.00 122.18 198 ARG B CA 1
ATOM 3117 C C . ARG B 1 198 ? 111.496 -8.912 11.946 1.00 121.64 198 ARG B C 1
ATOM 3118 O O . ARG B 1 198 ? 111.940 -10.019 11.637 1.00 121.89 198 ARG B O 1
ATOM 3126 N N . GLY B 1 199 ? 110.222 -8.570 11.786 1.00 120.74 199 GLY B N 1
ATOM 3127 C CA . GLY B 1 199 ? 109.265 -9.504 11.224 1.00 119.10 199 GLY B CA 1
ATOM 3128 C C . GLY B 1 199 ? 108.751 -10.520 12.221 1.00 117.90 199 GLY B C 1
ATOM 3129 O O . GLY B 1 199 ? 108.114 -11.500 11.843 1.00 117.93 199 GLY B O 1
ATOM 3130 N N . HIS B 1 200 ? 109.023 -10.287 13.498 1.00 117.17 200 HIS B N 1
ATOM 3131 C CA . HIS B 1 200 ? 108.580 -11.205 14.532 1.00 117.52 200 HIS B CA 1
ATOM 3132 C C . HIS B 1 200 ? 108.054 -10.467 15.751 1.00 115.99 200 HIS B C 1
ATOM 3133 O O . HIS B 1 200 ? 108.805 -9.796 16.455 1.00 115.05 200 HIS B O 1
ATOM 3140 N N . TYR B 1 201 ? 106.753 -10.593 15.987 1.00 114.80 201 TYR B N 1
ATOM 3141 C CA . TYR B 1 201 ? 106.108 -9.950 17.124 1.00 114.74 201 TYR B CA 1
ATOM 3142 C C . TYR B 1 201 ? 105.233 -10.966 17.853 1.00 114.38 201 TYR B C 1
ATOM 3143 O O . TYR B 1 201 ? 104.712 -11.895 17.237 1.00 113.51 201 TYR B O 1
ATOM 3152 N N . THR B 1 202 ? 105.080 -10.789 19.164 1.00 114.61 202 THR B N 1
ATOM 3153 C CA . THR B 1 202 ? 104.240 -11.674 19.970 1.00 115.22 202 THR B CA 1
ATOM 3154 C C . THR B 1 202 ? 103.087 -10.852 20.543 1.00 114.89 202 THR B C 1
ATOM 3155 O O . THR B 1 202 ? 103.254 -9.672 20.845 1.00 114.68 202 THR B O 1
ATOM 3159 N N . ILE B 1 203 ? 101.922 -11.473 20.690 1.00 115.03 203 ILE B N 1
ATOM 3160 C CA . ILE B 1 203 ? 100.750 -10.773 21.203 1.00 115.82 203 ILE B CA 1
ATOM 3161 C C . ILE B 1 203 ? 100.374 -11.116 22.642 1.00 117.77 203 ILE B C 1
ATOM 3162 O O . ILE B 1 203 ? 99.440 -11.886 22.874 1.00 118.76 203 ILE B O 1
ATOM 3167 N N . PRO B 1 204 ? 101.098 -10.563 23.631 1.00 119.04 204 PRO B N 1
ATOM 3168 C CA . PRO B 1 204 ? 100.737 -10.877 25.017 1.00 119.50 204 PRO B CA 1
ATOM 3169 C C . PRO B 1 204 ? 99.300 -10.406 25.233 1.00 119.89 204 PRO B C 1
ATOM 3170 O O . PRO B 1 204 ? 98.959 -9.280 24.876 1.00 121.34 204 PRO B O 1
ATOM 3174 N N . ASN B 1 205 ? 98.461 -11.264 25.802 1.00 120.17 205 ASN B N 1
ATOM 3175 C CA . ASN B 1 205 ? 97.058 -10.922 26.028 1.00 121.26 205 ASN B CA 1
ATOM 3176 C C . ASN B 1 205 ? 96.409 -10.603 24.684 1.00 120.90 205 ASN B C 1
ATOM 3177 O O . ASN B 1 205 ? 96.695 -9.573 24.077 1.00 120.87 205 ASN B O 1
ATOM 3182 N N . LEU B 1 206 ? 95.531 -11.485 24.224 1.00 120.77 206 LEU B N 1
ATOM 3183 C CA . LEU B 1 206 ? 94.874 -11.278 22.944 1.00 120.50 206 LEU B CA 1
ATOM 3184 C C . LEU B 1 206 ? 93.566 -10.510 23.106 1.00 120.24 206 LEU B C 1
ATOM 3185 O O . LEU B 1 206 ? 93.140 -9.807 22.193 1.00 120.48 206 LEU B O 1
ATOM 3190 N N . VAL B 1 207 ? 92.931 -10.637 24.267 1.00 120.09 207 VAL B N 1
ATOM 3191 C CA . VAL B 1 207 ? 91.674 -9.936 24.505 1.00 120.16 207 VAL B CA 1
ATOM 3192 C C . VAL B 1 207 ? 91.901 -8.429 24.511 1.00 120.23 207 VAL B C 1
ATOM 3193 O O . VAL B 1 207 ? 91.07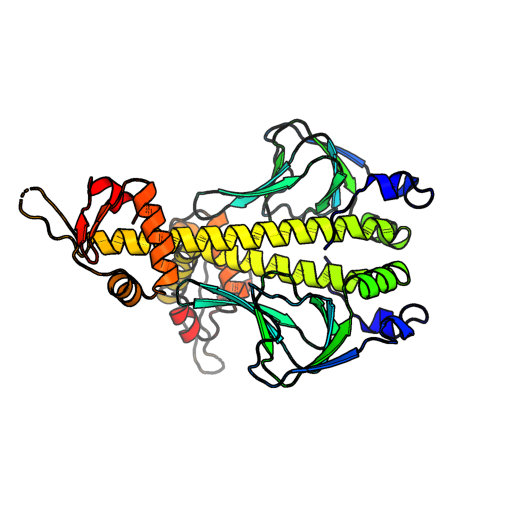3 -7.668 24.013 1.00 119.47 207 VAL B O 1
ATOM 3197 N N . ARG B 1 208 ? 93.029 -8.008 25.077 1.00 120.61 208 ARG B N 1
ATOM 3198 C CA . ARG B 1 208 ? 93.373 -6.592 25.146 1.00 121.09 208 ARG B CA 1
ATOM 3199 C C . ARG B 1 208 ? 93.525 -6.026 23.738 1.00 121.58 208 ARG B C 1
ATOM 3200 O O . ARG B 1 208 ? 93.031 -4.938 23.436 1.00 121.73 208 ARG B O 1
ATOM 3202 N N . LEU B 1 209 ? 94.211 -6.769 22.877 1.00 121.81 209 LEU B N 1
ATOM 3203 C CA . LEU B 1 209 ? 94.413 -6.339 21.502 1.00 122.35 209 LEU B CA 1
ATOM 3204 C C . LEU B 1 209 ? 93.073 -6.343 20.773 1.00 122.80 209 LEU B C 1
ATOM 3205 O O . LEU B 1 209 ? 92.735 -5.390 20.071 1.00 123.47 209 LEU B O 1
ATOM 3210 N N . LYS B 1 210 ? 92.310 -7.418 20.951 1.00 123.47 210 LYS B N 1
ATOM 3211 C CA . LYS B 1 210 ? 91.010 -7.548 20.302 1.00 124.83 210 LYS B CA 1
ATOM 3212 C C . LYS B 1 210 ? 90.026 -6.539 20.873 1.00 125.12 210 LYS B C 1
ATOM 3213 O O . LYS B 1 210 ? 88.888 -6.435 20.414 1.00 125.20 210 LYS B O 1
ATOM 3219 N N . ALA B 1 211 ? 90.471 -5.803 21.885 1.00 125.72 211 ALA B N 1
ATOM 3220 C CA . ALA B 1 211 ? 89.641 -4.782 22.513 1.00 126.40 211 ALA B CA 1
ATOM 3221 C C . ALA B 1 211 ? 89.869 -3.480 21.755 1.00 126.42 211 ALA B C 1
ATOM 3222 O O . ALA B 1 211 ? 88.926 -2.753 21.437 1.00 126.06 211 ALA B O 1
ATOM 3224 N N . ALA B 1 212 ? 91.137 -3.198 21.469 1.00 126.25 212 ALA B N 1
ATOM 3225 C CA . ALA B 1 212 ? 91.509 -2.001 20.734 1.00 125.86 212 ALA B CA 1
ATOM 3226 C C . ALA B 1 212 ? 90.740 -1.989 19.419 1.00 126.45 212 ALA B C 1
ATOM 3227 O O . ALA B 1 212 ? 89.918 -1.101 19.178 1.00 127.30 212 ALA B O 1
ATOM 3229 N N . ALA B 1 213 ? 91.007 -2.990 18.583 1.00 126.10 213 ALA B N 1
ATOM 3230 C CA . ALA B 1 213 ? 90.355 -3.128 17.283 1.00 125.87 213 ALA B CA 1
ATOM 3231 C C . ALA B 1 213 ? 88.939 -2.549 17.265 1.00 125.24 213 ALA B C 1
ATOM 3232 O O . ALA B 1 213 ? 88.656 -1.724 16.371 1.00 124.90 213 ALA B O 1
#

InterPro domains:
  IPR000595 Cyclic nucleotide-binding domain [cd00038] (11-109)
  IPR012318 Crp-type HTH domain [PF13545] (137-211)
  IPR012318 Crp-type HTH domain [PS51063] (133-207)
  IPR012318 Crp-type HTH domain [SM00419] (156-205)
  IPR014710 RmlC-like jelly roll fold [G3DSA:2.60.120.10] (1-132)
  IPR018490 Cyclic nucleotide-binding domain superfamily [SSF51206] (6-133)
  IPR036388 Winged helix-like DNA-binding domain superfamily [G3DSA:1.10.10.10] (133-222)
  IPR036390 Winged helix DNA-binding domain superfamily [SSF46785] (134-211)

Radius of gyration: 25.19 Å; Cα contacts (8 Å, |Δi|>4): 748; chains: 2; bounding box: 56×79×56 Å

Sequence (416 aa):
PPRFNIANVLLSPDGETFFRGFRSKIHAKGSLVCTGEGDENGVFVVVDGRLRVYLVGEEREISLFYLTSGDMFCMHSGCLVEATERTEVRFADIRTFEQKLQTCPSMAWGLIAILGRALTSCMRTIEDLMFHDIKQRIAGFFIDHANTTGRQTGVIVSVDFTVEEIANLIGSSRQTTSTALNSLIKEGYISRQGRGHYTIPNLVRLKAAAPPRFNIANVLLSPDGETFFRGFRSKIHAKGSLVCTGEGDENGVFVVVDGRLRVYLVGEEREISLFYLTSGDMFCMHSGCLVEATERTEVRFADIRTFEQKLQTCPSMAWGLIAILGRALTSCMRTIEDLMFHDIKQRIAGFFIDHANTTGVIVSVDFTVEEIANLIGSSRQTTSTALNSLIKEGYISRQGRGHYTIPNLVRLKAAA

CATH classification: 2.60.120.10 (+1 more: 1.10.10.10)

Secondary structure (DSSP, 8-state):
-----THHHHTSTTTTTTTTT-EEEEE-TT-EEE-TT-----EEEEEESEEEEEEEETTEEEEEEEEETT-EEES-SS-EEEESS-EEEEEE-HHHHHHHHHH-GGGHHHHHHHHHHHHHHHHHHHHHHHTHHHHHHHHHHHHHT-B---S------EE---HHHHHHHH-S-HHHHHHHHHHHHHTTSSEE-STT-EE-SSHHHHHHT-/-----HHHHHTSTTTTTTTTT-EEEEE-TT-EEE-TT-----EEEEEEEEEEEEEE-SS-EEEEEEEETT-EEES-SSSEEEEEEEEEEEEE-HHHHHHHHHH-GGGHHHHHHHHHHHHHHHHHHHHHHHHHHHHHHHHHHHHTT--------EE---HHHHHHHHTS-HHHHHHHHHHHHHTTS-EE-STT-EE-S-HHHHHHH-

B-factor: mean 73.95, std 23.62, range [25.81, 132.25]

GO terms:
  GO:0006351 DNA-templated transcription (P, IMP)

Organism: Rhodospirillum rubrum (NCBI:txid1085)

Solvent-accessible surface area: 21912 Å² total; per-residue (Å²): 64,72,236,54,93,22,42,95,6,66,153,30,119,117,0,111,55,4,20,173,72,15,181,65,64,94,35,61,158,52,40,118,9,13,60,23,176,44,143,105,74,0,15,2,8,2,58,74,18,74,0,30,0,13,25,71,20,53,153,130,95,10,47,4,13,76,0,58,77,16,22,6,14,20,22,88,24,50,6,35,1,32,1,42,78,156,0,53,2,72,28,13,77,46,148,44,11,37,106,47,3,109,104,8,47,53,0,3,40,6,33,0,17,9,11,3,92,2,15,71,0,0,30,92,6,0,33,22,52,18,11,93,94,16,16,66,118,0,0,20,9,0,53,120,74,30,95,85,74,50,167,159,160,38,84,87,25,17,0,72,54,15,16,58,83,0,5,117,103,15,57,30,59,132,113,19,0,31,40,0,0,50,2,3,42,125,80,40,40,1,36,106,116,45,184,9,101,4,21,7,63,91,71,110,121,0,142,82,18,53,70,52,232,55,87,26,42,105,8,61,154,31,117,113,0,120,51,3,18,178,68,10,155,50,108,67,21,67,152,57,32,86,18,9,63,41,125,34,129,139,74,6,10,0,8,3,56,62,18,82,0,30,0,8,23,64,3,65,170,126,87,24,34,10,16,74,0,61,75,20,24,4,17,22,57,92,24,46,6,25,0,41,0,35,76,142,0,41,3,77,67,17,65,61,174,36,9,69,106,41,4,93,101,5,47,53,0,4,41,7,30,0,22,11,11,4,94,4,12,88,10,1,24,109,0,0,116,70,14,31,77,99,57,4,37,59,85,0,0,17,14,0,39,114,65,36,69,94,89,81,140,99,26,18,0,65,49,50,24,90,82,0,0,121,112,19,35,30,62,135,114,57,0,21,65,0,2,39,18,9,38,179,97,56,82,4,40,129,112,40,231,9,99,3,24,1,74,99,70,120,27,0,141,77,38,65